Protein 2C1M (pdb70)

Sequence (470 aa):
NWSVEDIVKGINSNNLESQLQATQAARKLLSREKQPPIDNIIRAGLIPKFVSFLGKTDCSPIQFESAWALTNIASGTSEQTKAVVDGGAIPAFISLLASPHAHISEQAVWALGNIAGDGSAFRDLVIKHGAIDPLLALLAVPDLSTLACGYLRNLTWTLSNLCRNKNPAPPLDAVEQILPTLVRLLHHNDPEVLADSCWAISYLTDGPNERIEMVVKKGVVPQLVKLLGATELPIVTPALRAIGNIVTGTDEQTQKVIDAGALAVFPSLLTNPKTNIQKEATWTMSNITAGRQDQIQQVVNHGLVPFLVGVLSKADFKTQKEAAWAITNYTSGGTVEQIVYLVHCGIIEPLMNLLSAKDTKIIQVILDAISNIFQAAEKLGETEKLSIMIEECGGLDKIEALQRHENESVYKASLNLIEKYFSVMAKRVAEKELTDRNWDEEDEVEEMGTFSVASEEVMKNRAVKKAKRR

B-factor: mean 43.15, std 12.39, range [20.47, 95.71]

Structure (mmCIF, N/CA/C/O backbone):
data_2C1M
#
_entry.id   2C1M
#
_cell.length_a   74.467
_cell.length_b   74.467
_cell.length_c   188.023
_cell.angle_alpha   90.00
_cell.angle_beta   90.00
_cell.angle_gamma   90.00
#
_symmetry.space_group_name_H-M   'P 41 21 2'
#
loop_
_entity.id
_entity.type
_entity.pdbx_description
1 polymer 'IMPORTIN-ALPHA2 SUBUNIT'
2 polymer 'NUCLEOPORIN 50 KDA'
3 water water
#
loop_
_atom_site.group_PDB
_atom_site.id
_atom_site.type_symbol
_atom_site.label_atom_id
_atom_site.label_alt_id
_atom_site.label_comp_id
_atom_site.label_asym_id
_atom_site.label_entity_id
_atom_site.label_seq_id
_atom_site.pdbx_PDB_ins_code
_atom_site.Cartn_x
_atom_site.Cartn_y
_atom_site.Cartn_z
_atom_site.occupancy
_atom_site.B_iso_or_equiv
_atom_site.auth_seq_id
_atom_site.auth_comp_id
_atom_site.auth_asym_id
_atom_site.auth_atom_id
_atom_site.pdbx_PDB_model_num
ATOM 1 N N . ASN A 1 1 ? 59.851 -11.884 40.197 1.00 71.40 75 ASN A N 1
ATOM 2 C CA . ASN A 1 1 ? 60.086 -11.323 38.834 1.00 70.07 75 ASN A CA 1
ATOM 3 C C . ASN A 1 1 ? 59.195 -12.033 37.813 1.00 67.07 75 ASN A C 1
ATOM 4 O O . ASN A 1 1 ? 59.532 -12.122 36.631 1.00 67.28 75 ASN A O 1
ATOM 9 N N . TRP A 1 2 ? 58.068 -12.556 38.287 1.00 62.20 76 TRP A N 1
ATOM 10 C CA . TRP A 1 2 ? 57.101 -13.231 37.428 1.00 55.68 76 TRP A CA 1
ATOM 11 C C . TRP A 1 2 ? 56.422 -12.172 36.569 1.00 51.02 76 TRP A C 1
ATOM 12 O O . TRP A 1 2 ? 56.369 -11.006 36.946 1.00 49.94 76 TRP A O 1
ATOM 23 N N . SER A 1 3 ? 55.899 -12.580 35.418 1.00 46.40 77 SER A N 1
ATOM 24 C CA . SER A 1 3 ? 55.188 -11.659 34.540 1.00 41.59 77 SER A CA 1
ATOM 25 C C . SER A 1 3 ? 53.714 -11.953 34.759 1.00 39.46 77 SER A C 1
ATOM 26 O O . SER A 1 3 ? 53.363 -12.958 35.377 1.00 35.98 77 SER A O 1
ATOM 29 N N . VAL A 1 4 ? 52.850 -11.082 34.256 1.00 38.35 78 VAL A N 1
ATOM 30 C CA . VAL A 1 4 ? 51.426 -11.299 34.406 1.00 37.02 78 VAL A CA 1
ATOM 31 C C . VAL A 1 4 ? 51.020 -12.574 33.651 1.00 37.18 78 VAL A C 1
ATOM 32 O O . VAL A 1 4 ? 50.168 -13.329 34.118 1.00 36.09 78 VAL A O 1
ATOM 36 N N . GLU A 1 5 ? 51.642 -12.825 32.501 1.00 36.60 79 GLU A N 1
ATOM 37 C CA . GLU A 1 5 ? 51.332 -14.028 31.730 1.00 37.76 79 GLU A CA 1
ATOM 38 C C . GLU A 1 5 ? 51.653 -15.277 32.542 1.00 35.65 79 GLU A C 1
ATOM 39 O O . GLU A 1 5 ? 50.931 -16.273 32.470 1.00 33.43 79 GLU A O 1
ATOM 45 N N . ASP A 1 6 ? 52.748 -15.218 33.301 1.00 33.68 80 ASP A N 1
ATOM 46 C CA . ASP A 1 6 ? 53.165 -16.332 34.154 1.00 33.25 80 ASP A CA 1
ATOM 47 C C . ASP A 1 6 ? 52.079 -16.590 35.197 1.00 32.81 80 ASP A C 1
ATOM 48 O O . ASP A 1 6 ? 51.725 -17.731 35.486 1.00 32.40 80 ASP A O 1
ATOM 53 N N . ILE A 1 7 ? 51.564 -15.508 35.763 1.00 30.28 81 ILE A N 1
ATOM 54 C CA . ILE A 1 7 ? 50.528 -15.597 36.766 1.00 29.58 81 ILE A CA 1
ATOM 55 C C . ILE A 1 7 ? 49.274 -16.214 36.161 1.00 29.10 81 ILE A C 1
ATOM 56 O O . ILE A 1 7 ? 48.658 -17.098 36.756 1.00 28.52 81 ILE A O 1
ATOM 61 N N . VAL A 1 8 ? 48.921 -15.760 34.964 1.00 28.51 82 VAL A N 1
ATOM 62 C CA . VAL A 1 8 ? 47.740 -16.256 34.272 1.00 28.66 82 VAL A CA 1
ATOM 63 C C . VAL A 1 8 ? 47.809 -17.754 33.987 1.00 30.00 82 VAL A C 1
ATOM 64 O O . VAL A 1 8 ? 46.902 -18.505 34.357 1.00 26.85 82 VAL A O 1
ATOM 68 N N . LYS A 1 9 ? 48.885 -18.201 33.347 1.00 29.52 83 LYS A N 1
ATOM 69 C CA . LYS A 1 9 ? 48.976 -19.611 33.026 1.00 30.97 83 LYS A CA 1
ATOM 70 C C . LYS A 1 9 ? 48.989 -20.480 34.282 1.00 31.16 83 LYS A C 1
ATOM 71 O O . LYS A 1 9 ? 48.559 -21.628 34.240 1.00 30.74 83 LYS A O 1
ATOM 77 N N . GLY A 1 10 ? 49.458 -19.928 35.399 1.00 31.14 84 GLY A N 1
ATOM 78 C CA . GLY A 1 10 ? 49.479 -20.679 36.647 1.00 31.97 84 GLY A CA 1
ATOM 79 C C . GLY A 1 10 ? 48.101 -20.685 37.299 1.00 35.00 84 GLY A C 1
ATOM 80 O O . GLY A 1 10 ? 47.595 -21.731 37.705 1.00 35.30 84 GLY A O 1
ATOM 81 N N . ILE A 1 11 ? 47.496 -19.505 37.388 1.00 35.65 85 ILE A N 1
ATOM 82 C CA . ILE A 1 11 ? 46.166 -19.320 37.968 1.00 37.89 85 ILE A CA 1
ATOM 83 C C . ILE A 1 11 ? 45.082 -20.142 37.291 1.00 36.94 85 ILE A C 1
ATOM 84 O O . ILE A 1 11 ? 44.258 -20.758 37.956 1.00 36.92 85 ILE A O 1
ATOM 89 N N . ASN A 1 12 ? 45.075 -20.119 35.963 1.00 38.86 86 ASN A N 1
ATOM 90 C CA . ASN A 1 12 ? 44.074 -20.829 35.179 1.00 38.79 86 ASN A CA 1
ATOM 91 C C . ASN A 1 12 ? 44.293 -22.321 35.041 1.00 36.08 86 ASN A C 1
ATOM 92 O O . ASN A 1 12 ? 43.442 -23.014 34.499 1.00 33.74 86 ASN A O 1
ATOM 97 N N . SER A 1 13 ? 45.419 -22.822 35.539 1.00 35.88 87 SER A N 1
ATOM 98 C CA . SER A 1 13 ? 45.708 -24.247 35.437 1.00 37.59 87 SER A CA 1
ATOM 99 C C . SER A 1 13 ? 44.950 -25.060 36.483 1.00 39.57 87 SER A C 1
ATOM 100 O O . SER A 1 13 ? 44.305 -24.516 37.374 1.00 38.83 87 SER A O 1
ATOM 103 N N . ASN A 1 14 ? 45.048 -26.376 36.367 1.00 40.80 88 ASN A N 1
ATOM 104 C CA . ASN A 1 14 ? 44.395 -27.267 37.302 1.00 43.68 88 ASN A CA 1
ATOM 105 C C . ASN A 1 14 ? 45.350 -27.721 38.385 1.00 43.29 88 ASN A C 1
ATOM 106 O O . ASN A 1 14 ? 44.986 -28.530 39.236 1.00 44.98 88 ASN A O 1
ATOM 111 N N . ASN A 1 15 ? 46.575 -27.207 38.352 1.00 42.70 89 ASN A N 1
ATOM 112 C CA . ASN A 1 15 ? 47.553 -27.565 39.370 1.00 41.49 89 ASN A CA 1
ATOM 113 C C . ASN A 1 15 ? 47.349 -26.655 40.572 1.00 39.88 89 ASN A C 1
ATOM 114 O O . ASN A 1 15 ? 47.634 -25.459 40.506 1.00 38.51 89 ASN A O 1
ATOM 119 N N . LEU A 1 16 ? 46.853 -27.228 41.663 1.00 41.63 90 LEU A N 1
ATOM 120 C CA . LEU A 1 16 ? 46.597 -26.486 42.894 1.00 42.25 90 LEU A CA 1
ATOM 121 C C . LEU A 1 16 ? 47.795 -25.678 43.350 1.00 41.31 90 LEU A C 1
ATOM 122 O O . LEU A 1 16 ? 47.653 -24.514 43.705 1.00 41.18 90 LEU A O 1
ATOM 127 N N . GLU A 1 17 ? 48.972 -26.297 43.355 1.00 41.30 91 GLU A N 1
ATOM 128 C CA . GLU A 1 17 ? 50.181 -25.602 43.778 1.00 42.41 91 GLU A CA 1
ATOM 129 C C . GLU A 1 17 ? 50.538 -24.456 42.847 1.00 40.39 91 GLU A C 1
ATOM 130 O O . GLU A 1 17 ? 50.972 -23.396 43.297 1.00 38.13 91 GLU A O 1
ATOM 136 N N . SER A 1 18 ? 50.354 -24.670 41.549 1.00 37.92 92 SER A N 1
ATOM 137 C CA . SER A 1 18 ? 50.653 -23.631 40.582 1.00 36.72 92 SER A CA 1
ATOM 138 C C . SER A 1 18 ? 49.714 -22.454 40.808 1.00 33.76 92 SER A C 1
ATOM 139 O O . SER A 1 18 ? 50.124 -21.305 40.687 1.00 33.61 92 SER A O 1
ATOM 142 N N . GLN A 1 19 ? 48.454 -22.745 41.132 1.00 32.73 93 GLN A N 1
ATOM 143 C CA . GLN A 1 19 ? 47.469 -21.692 41.383 1.00 32.23 93 GLN A CA 1
ATOM 144 C C . GLN A 1 19 ? 47.856 -20.832 42.587 1.00 30.35 93 GLN A C 1
ATOM 145 O O . GLN A 1 19 ? 47.793 -19.604 42.522 1.00 28.75 93 GLN A O 1
ATOM 151 N N . LEU A 1 20 ? 48.247 -21.478 43.684 1.00 29.09 94 LEU A N 1
ATOM 152 C CA . LEU A 1 20 ? 48.621 -20.755 44.900 1.00 29.35 94 LEU A CA 1
ATOM 153 C C . LEU A 1 20 ? 49.895 -19.950 44.681 1.00 29.34 94 LEU A C 1
ATOM 154 O O . LEU A 1 20 ? 49.981 -18.792 45.074 1.00 30.05 94 LEU A O 1
ATOM 159 N N . GLN A 1 21 ? 50.882 -20.571 44.048 1.00 30.26 95 GLN A N 1
ATOM 160 C CA . GLN A 1 21 ? 52.154 -19.909 43.793 1.00 31.68 95 GLN A CA 1
ATOM 161 C C . GLN A 1 21 ? 51.929 -18.725 42.861 1.00 31.25 95 GLN A C 1
ATOM 162 O O . GLN A 1 21 ? 52.526 -17.661 43.028 1.00 28.89 95 GLN A O 1
ATOM 168 N N . ALA A 1 22 ? 51.056 -18.915 41.875 1.00 30.92 96 ALA A N 1
ATOM 169 C CA . ALA A 1 22 ? 50.755 -17.846 40.934 1.00 30.43 96 ALA A CA 1
ATOM 170 C C . ALA A 1 22 ? 50.009 -16.723 41.666 1.00 29.24 96 ALA A C 1
ATOM 171 O O . ALA A 1 22 ? 50.272 -15.540 41.436 1.00 28.07 96 ALA A O 1
ATOM 173 N N . THR A 1 23 ? 49.090 -17.093 42.556 1.00 28.96 97 THR A N 1
ATOM 174 C CA . THR A 1 23 ? 48.326 -16.090 43.300 1.00 28.50 97 THR A CA 1
ATOM 175 C C . THR A 1 23 ? 49.268 -15.275 44.193 1.00 29.35 97 THR A C 1
ATOM 176 O O . THR A 1 23 ? 49.151 -14.052 44.277 1.00 27.34 97 THR A O 1
ATOM 180 N N . GLN A 1 24 ? 50.211 -15.949 44.847 1.00 32.03 98 GLN A N 1
ATOM 181 C CA . GLN A 1 24 ? 51.160 -15.251 45.707 1.00 34.60 98 GLN A CA 1
ATOM 182 C C . GLN A 1 24 ? 52.077 -14.326 44.917 1.00 34.92 98 GLN A C 1
ATOM 183 O O . GLN A 1 24 ? 52.402 -13.230 45.379 1.00 35.26 98 GLN A O 1
ATOM 189 N N . ALA A 1 25 ? 52.493 -14.762 43.731 1.00 33.17 99 ALA A N 1
ATOM 190 C CA . ALA A 1 25 ? 53.347 -13.932 42.888 1.00 32.66 99 ALA A CA 1
ATOM 191 C C . ALA A 1 25 ? 52.559 -12.686 42.494 1.00 33.33 99 ALA A C 1
ATOM 192 O O . ALA A 1 25 ? 53.118 -11.596 42.343 1.00 34.62 99 ALA A O 1
ATOM 194 N N . ALA A 1 26 ? 51.251 -12.854 42.330 1.00 32.30 100 ALA A N 1
ATOM 195 C CA . ALA A 1 26 ? 50.385 -11.751 41.942 1.00 34.19 100 ALA A CA 1
ATOM 196 C C . ALA A 1 26 ? 50.333 -10.719 43.052 1.00 35.24 100 ALA A C 1
ATOM 197 O O . ALA A 1 26 ? 50.503 -9.524 42.822 1.00 35.90 100 ALA A O 1
ATOM 199 N N . ARG A 1 27 ? 50.092 -11.199 44.262 1.00 35.81 101 ARG A N 1
ATOM 200 C CA . ARG A 1 27 ? 50.008 -10.330 45.418 1.00 38.57 101 ARG A CA 1
ATOM 201 C C . ARG A 1 27 ? 51.296 -9.525 45.600 1.00 38.07 101 ARG A C 1
ATOM 202 O O . ARG A 1 27 ? 51.250 -8.334 45.887 1.00 35.42 101 ARG A O 1
ATOM 210 N N . LYS A 1 28 ? 52.435 -10.188 45.431 1.00 41.42 102 LYS A N 1
ATOM 211 C CA . LYS A 1 28 ? 53.738 -9.540 45.567 1.00 45.23 102 LYS A CA 1
ATOM 212 C C . LYS A 1 28 ? 53.938 -8.421 44.553 1.00 46.80 102 LYS A C 1
ATOM 213 O O . LYS A 1 28 ? 54.456 -7.357 44.889 1.00 46.56 102 LYS A O 1
ATOM 219 N N . LEU A 1 29 ? 53.531 -8.660 43.310 1.00 48.98 103 LEU A N 1
ATOM 220 C CA . LEU A 1 29 ? 53.672 -7.642 42.277 1.00 50.99 103 LEU A CA 1
ATOM 221 C C . LEU A 1 29 ? 52.804 -6.437 42.605 1.00 51.41 103 LEU A C 1
ATOM 222 O O . LEU A 1 29 ? 53.222 -5.299 42.415 1.00 52.33 103 LEU A O 1
ATOM 227 N N . LEU A 1 30 ? 51.599 -6.693 43.106 1.00 52.65 104 LEU A N 1
ATOM 228 C CA . LEU A 1 30 ? 50.659 -5.627 43.452 1.00 54.24 104 LEU A CA 1
ATOM 229 C C . LEU A 1 30 ? 51.095 -4.815 44.669 1.00 56.55 104 LEU A C 1
ATOM 230 O O . LEU A 1 30 ? 50.613 -3.706 44.888 1.00 56.58 104 LEU A O 1
ATOM 235 N N . SER A 1 31 ? 52.006 -5.372 45.458 1.00 59.95 105 SER A N 1
ATOM 236 C CA . SER A 1 31 ? 52.497 -4.695 46.650 1.00 64.38 105 SER A CA 1
ATOM 237 C C . SER A 1 31 ? 53.627 -3.719 46.338 1.00 67.88 105 SER A C 1
ATOM 238 O O . SER A 1 31 ? 53.844 -2.769 47.086 1.00 69.42 105 SER A O 1
ATOM 241 N N . ARG A 1 32 ? 54.346 -3.958 45.243 1.00 72.25 106 ARG A N 1
ATOM 242 C CA . ARG A 1 32 ? 55.459 -3.092 44.840 1.00 76.31 106 ARG A CA 1
ATOM 243 C C . ARG A 1 32 ? 55.142 -1.616 45.010 1.00 78.72 106 ARG A C 1
ATOM 244 O O . ARG A 1 32 ? 54.133 -1.131 44.500 1.00 78.88 106 ARG A O 1
ATOM 252 N N . GLU A 1 33 ? 56.007 -0.899 45.720 1.00 82.01 107 GLU A N 1
ATOM 253 C CA . GLU A 1 33 ? 55.797 0.529 45.915 1.00 85.41 107 GLU A CA 1
ATOM 254 C C . GLU A 1 33 ? 56.022 1.259 44.597 1.00 85.18 107 GLU A C 1
ATOM 255 O O . GLU A 1 33 ? 55.170 2.031 44.154 1.00 85.03 107 GLU A O 1
ATOM 261 N N . LYS A 1 34 ? 57.165 0.998 43.968 1.00 85.51 108 LYS A N 1
ATOM 262 C CA . LYS A 1 34 ? 57.496 1.633 42.698 1.00 85.47 108 LYS A CA 1
ATOM 263 C C . LYS A 1 34 ? 56.948 0.897 41.479 1.00 83.72 108 LYS A C 1
ATOM 264 O O . LYS A 1 34 ? 57.542 -0.072 40.999 1.00 84.20 108 LYS A O 1
ATOM 270 N N . GLN A 1 35 ? 55.802 1.370 40.996 1.00 80.62 109 GLN A N 1
ATOM 271 C CA . GLN A 1 35 ? 55.145 0.819 39.817 1.00 77.27 109 GLN A CA 1
ATOM 272 C C . GLN A 1 35 ? 54.634 -0.620 39.877 1.00 73.52 109 GLN A C 1
ATOM 273 O O . GLN A 1 35 ? 55.305 -1.558 39.438 1.00 72.47 109 GLN A O 1
ATOM 279 N N . PRO A 1 36 ? 53.427 -0.807 40.435 1.00 69.61 110 PRO A N 1
ATOM 280 C CA . PRO A 1 36 ? 52.782 -2.118 40.561 1.00 66.05 110 PRO A CA 1
ATOM 281 C C . PRO A 1 36 ? 51.865 -2.343 39.347 1.00 61.64 110 PRO A C 1
ATOM 282 O O . PRO A 1 36 ? 51.147 -1.437 38.927 1.00 60.76 110 PRO A O 1
ATOM 286 N N . PRO A 1 37 ? 51.879 -3.552 38.768 1.00 58.49 111 PRO A N 1
ATOM 287 C CA . PRO A 1 37 ? 51.034 -3.838 37.600 1.00 55.83 111 PRO A CA 1
ATOM 288 C C . PRO A 1 37 ? 49.536 -4.027 37.869 1.00 53.18 111 PRO A C 1
ATOM 289 O O . PRO A 1 37 ? 48.943 -5.000 37.407 1.00 52.82 111 PRO A O 1
ATOM 293 N N . ILE A 1 38 ? 48.927 -3.097 38.599 1.00 51.34 112 ILE A N 1
ATOM 294 C CA . ILE A 1 38 ? 47.499 -3.181 38.912 1.00 48.83 112 ILE A CA 1
ATOM 295 C C . ILE A 1 38 ? 46.659 -3.339 37.656 1.00 47.67 112 ILE A C 1
ATOM 296 O O . ILE A 1 38 ? 45.884 -4.289 37.518 1.00 46.10 112 ILE A O 1
ATOM 301 N N . ASP A 1 39 ? 46.805 -2.382 36.750 1.00 46.39 113 ASP A N 1
ATOM 302 C CA . ASP A 1 39 ? 46.056 -2.384 35.504 1.00 47.50 113 ASP A CA 1
ATOM 303 C C . ASP A 1 39 ? 46.325 -3.619 34.657 1.00 44.62 113 ASP A C 1
ATOM 304 O O . ASP A 1 39 ? 45.420 -4.151 34.015 1.00 45.65 113 ASP A O 1
ATOM 309 N N . ASN A 1 40 ? 47.567 -4.083 34.660 1.00 42.19 114 ASN A N 1
ATOM 310 C CA . ASN A 1 40 ? 47.910 -5.264 33.890 1.00 40.66 114 ASN A CA 1
ATOM 311 C C . ASN A 1 40 ? 47.168 -6.499 34.403 1.00 40.73 114 ASN A C 1
ATOM 312 O O . ASN A 1 40 ? 46.629 -7.271 33.608 1.00 39.83 114 ASN A O 1
ATOM 317 N N . ILE A 1 41 ? 47.115 -6.702 35.720 1.00 39.43 115 ILE A N 1
ATOM 318 C CA . ILE A 1 41 ? 46.416 -7.888 36.186 1.00 38.88 115 ILE A CA 1
ATOM 319 C C . ILE A 1 41 ? 44.909 -7.725 36.020 1.00 36.68 115 ILE A C 1
ATOM 320 O O . ILE A 1 41 ? 44.191 -8.702 35.817 1.00 35.93 115 ILE A O 1
ATOM 325 N N . ILE A 1 42 ? 44.422 -6.498 36.104 1.00 36.22 116 ILE A N 1
ATOM 326 C CA . ILE A 1 42 ? 42.999 -6.267 35.898 1.00 36.88 116 ILE A CA 1
ATOM 327 C C . ILE A 1 42 ? 42.626 -6.645 34.462 1.00 37.08 116 ILE A C 1
ATOM 328 O O . ILE A 1 42 ? 41.673 -7.408 34.245 1.00 36.81 116 ILE A O 1
ATOM 333 N N . ARG A 1 43 ? 43.380 -6.124 33.489 1.00 37.03 117 ARG A N 1
ATOM 334 C CA . ARG A 1 43 ? 43.120 -6.427 32.073 1.00 38.49 117 ARG A CA 1
ATOM 335 C C . ARG A 1 43 ? 43.315 -7.901 31.773 1.00 36.24 117 ARG A C 1
ATOM 336 O O . ARG A 1 43 ? 42.735 -8.429 30.831 1.00 36.46 117 ARG A O 1
ATOM 344 N N . ALA A 1 44 ? 44.162 -8.551 32.563 1.00 35.09 118 ALA A N 1
ATOM 345 C CA . ALA A 1 44 ? 44.421 -9.974 32.387 1.00 33.52 118 ALA A CA 1
ATOM 346 C C . ALA A 1 44 ? 43.196 -10.776 32.838 1.00 33.65 118 ALA A C 1
ATOM 347 O O . ALA A 1 44 ? 43.154 -12.000 32.683 1.00 32.47 118 ALA A O 1
ATOM 349 N N . GLY A 1 45 ? 42.208 -10.077 33.401 1.00 31.78 119 GLY A N 1
ATOM 350 C CA . GLY A 1 45 ? 40.985 -10.724 33.854 1.00 31.44 119 GLY A CA 1
ATOM 351 C C . GLY A 1 45 ? 41.131 -11.566 35.113 1.00 31.37 119 GLY A C 1
ATOM 352 O O . GLY A 1 45 ? 40.359 -12.497 35.346 1.00 30.97 119 GLY A O 1
ATOM 353 N N . LEU A 1 46 ? 42.110 -11.213 35.940 1.00 31.01 120 LEU A N 1
ATOM 354 C CA . LEU A 1 46 ? 42.397 -11.945 37.171 1.00 31.53 120 LEU A CA 1
ATOM 355 C C . LEU A 1 46 ? 41.454 -11.726 38.362 1.00 30.39 120 LEU A C 1
ATOM 356 O O . LEU A 1 46 ? 41.353 -12.600 39.226 1.00 31.47 120 LEU A O 1
ATOM 361 N N . ILE A 1 47 ? 40.782 -10.576 38.419 1.00 28.82 121 ILE A N 1
ATOM 362 C CA . ILE A 1 47 ? 39.849 -10.274 39.511 1.00 31.94 121 ILE A CA 1
ATOM 363 C C . ILE A 1 47 ? 38.867 -11.439 39.753 1.00 33.06 121 ILE A C 1
ATOM 364 O O . ILE A 1 47 ? 38.741 -11.947 40.875 1.00 33.72 121 ILE A O 1
ATOM 369 N N . PRO A 1 48 ? 38.159 -11.877 38.700 1.00 32.22 122 PRO A N 1
ATOM 370 C CA . PRO A 1 48 ? 37.212 -12.983 38.869 1.00 33.02 122 PRO A CA 1
ATOM 371 C C . PRO A 1 48 ? 37.870 -14.240 39.444 1.00 33.21 122 PRO A C 1
ATOM 372 O O . PRO A 1 48 ? 37.246 -14.977 40.205 1.00 31.47 122 PRO A O 1
ATOM 376 N N . LYS A 1 49 ? 39.123 -14.491 39.066 1.00 34.41 123 LYS A N 1
ATOM 377 C CA . LYS A 1 49 ? 39.845 -15.660 39.578 1.00 33.92 123 LYS A CA 1
ATOM 378 C C . LYS A 1 49 ? 40.097 -15.461 41.067 1.00 31.08 123 LYS A C 1
ATOM 379 O O . LYS A 1 49 ? 39.901 -16.377 41.860 1.00 30.23 123 LYS A O 1
ATOM 385 N N . PHE A 1 50 ? 40.534 -14.260 41.450 1.00 29.85 124 PHE A N 1
ATOM 386 C CA . PHE A 1 50 ? 40.790 -13.992 42.860 1.00 28.84 124 PHE A CA 1
ATOM 387 C C . PHE A 1 50 ? 39.514 -14.119 43.692 1.00 28.43 124 PHE A C 1
ATOM 388 O O . PHE A 1 50 ? 39.526 -14.724 44.763 1.00 26.96 124 PHE A O 1
ATOM 396 N N . VAL A 1 51 ? 38.420 -13.548 43.192 1.00 28.07 125 VAL A N 1
ATOM 397 C CA . VAL A 1 51 ? 37.147 -13.594 43.895 1.00 28.49 125 VAL A CA 1
ATOM 398 C C . VAL A 1 51 ? 36.692 -15.035 44.115 1.00 31.50 125 VAL A C 1
ATOM 399 O O . VAL A 1 51 ? 36.178 -15.382 45.177 1.00 31.45 125 VAL A O 1
ATOM 403 N N . SER A 1 52 ? 36.893 -15.867 43.104 1.00 31.73 126 SER A N 1
ATOM 404 C CA . SER A 1 52 ? 36.519 -17.260 43.189 1.00 33.23 126 SER A CA 1
ATOM 405 C C . SER A 1 52 ? 37.374 -17.976 44.234 1.00 32.71 126 SER A C 1
ATOM 406 O O . SER A 1 52 ? 36.868 -18.789 44.997 1.00 31.09 126 SER A O 1
ATOM 409 N N . PHE A 1 53 ? 38.668 -17.674 44.273 1.00 33.90 127 PHE A N 1
ATOM 410 C CA . PHE A 1 53 ? 39.546 -18.311 45.252 1.00 34.02 127 PHE A CA 1
ATOM 411 C C . PHE A 1 53 ? 39.148 -17.956 46.673 1.00 35.24 127 PHE A C 1
ATOM 412 O O . PHE A 1 53 ? 39.464 -18.689 47.611 1.00 34.83 127 PHE A O 1
ATOM 420 N N . LEU A 1 54 ? 38.456 -16.830 46.837 1.00 35.11 128 LEU A N 1
ATOM 421 C CA . LEU A 1 54 ? 38.021 -16.416 48.167 1.00 35.44 128 LEU A CA 1
ATOM 422 C C . LEU A 1 54 ? 37.070 -17.457 48.737 1.00 35.90 128 LEU A C 1
ATOM 423 O O . LEU A 1 54 ? 36.965 -17.613 49.953 1.00 37.70 128 LEU A O 1
ATOM 428 N N . GLY A 1 55 ? 36.382 -18.162 47.846 1.00 37.31 129 GLY A N 1
ATOM 429 C CA . GLY A 1 55 ? 35.448 -19.187 48.263 1.00 40.22 129 GLY A CA 1
ATOM 430 C C . GLY A 1 55 ? 36.057 -20.566 48.460 1.00 42.70 129 GLY A C 1
ATOM 431 O O . GLY A 1 55 ? 35.337 -21.501 48.805 1.00 44.40 129 GLY A O 1
ATOM 432 N N . LYS A 1 56 ? 37.364 -20.712 48.237 1.00 44.30 130 LYS A N 1
ATOM 433 C CA . LYS A 1 56 ? 38.029 -22.008 48.423 1.00 45.58 130 LYS A CA 1
ATOM 434 C C . LYS A 1 56 ? 38.286 -22.268 49.907 1.00 46.26 130 LYS A C 1
ATOM 435 O O . LYS A 1 56 ? 39.424 -22.173 50.376 1.00 44.27 130 LYS A O 1
ATOM 441 N N . THR A 1 57 ? 37.218 -22.604 50.634 1.00 47.62 131 THR A N 1
ATOM 442 C CA . THR A 1 57 ? 37.286 -22.864 52.076 1.00 49.33 131 THR A CA 1
ATOM 443 C C . THR A 1 57 ? 38.319 -23.938 52.394 1.00 50.19 131 THR A C 1
ATOM 444 O O . THR A 1 57 ? 38.892 -23.959 53.482 1.00 47.70 131 THR A O 1
ATOM 448 N N . ASP A 1 58 ? 38.552 -24.818 51.424 1.00 51.93 132 ASP A N 1
ATOM 449 C CA . ASP A 1 58 ? 39.508 -25.909 51.563 1.00 55.00 132 ASP A CA 1
ATOM 450 C C . ASP A 1 58 ? 40.962 -25.438 51.542 1.00 54.58 132 ASP A C 1
ATOM 451 O O . ASP A 1 58 ? 41.825 -26.055 52.172 1.00 54.88 132 ASP A O 1
ATOM 456 N N . CYS A 1 59 ? 41.239 -24.357 50.813 1.00 53.20 133 CYS A N 1
ATOM 457 C CA . CYS A 1 59 ? 42.605 -23.841 50.725 1.00 51.24 133 CYS A CA 1
ATOM 458 C C . CYS A 1 59 ? 42.761 -22.424 51.285 1.00 50.33 133 CYS A C 1
ATOM 459 O O . CYS A 1 59 ? 42.722 -21.422 50.555 1.00 47.67 133 CYS A O 1
ATOM 462 N N . SER A 1 60 ? 42.948 -22.369 52.599 1.00 47.27 134 SER A N 1
ATOM 463 C CA . SER A 1 60 ? 43.127 -21.131 53.344 1.00 43.80 134 SER A CA 1
ATOM 464 C C . SER A 1 60 ? 44.278 -20.249 52.852 1.00 41.54 134 SER A C 1
ATOM 465 O O . SER A 1 60 ? 44.176 -19.024 52.863 1.00 40.80 134 SER A O 1
ATOM 468 N N . PRO A 1 61 ? 45.401 -20.857 52.437 1.00 39.35 135 PRO A N 1
ATOM 469 C CA . PRO A 1 61 ? 46.501 -20.006 51.968 1.00 37.76 135 PRO A CA 1
ATOM 470 C C . PRO A 1 61 ? 46.173 -19.243 50.689 1.00 36.75 135 PRO A C 1
ATOM 471 O O . PRO A 1 61 ? 46.567 -18.085 50.549 1.00 34.57 135 PRO A O 1
ATOM 475 N N . ILE A 1 62 ? 45.449 -19.873 49.758 1.00 35.02 136 ILE A N 1
ATOM 476 C CA . ILE A 1 62 ? 45.120 -19.188 48.510 1.00 33.08 136 ILE A CA 1
ATOM 477 C C . ILE A 1 62 ? 44.040 -18.141 48.767 1.00 32.33 136 ILE A C 1
ATOM 478 O O . ILE A 1 62 ? 43.977 -17.131 48.082 1.00 31.21 136 ILE A O 1
ATOM 483 N N . GLN A 1 63 ? 43.210 -18.384 49.773 1.00 33.06 137 GLN A N 1
ATOM 484 C CA . GLN A 1 63 ? 42.163 -17.444 50.146 1.00 33.24 137 GLN A CA 1
ATOM 485 C C . GLN A 1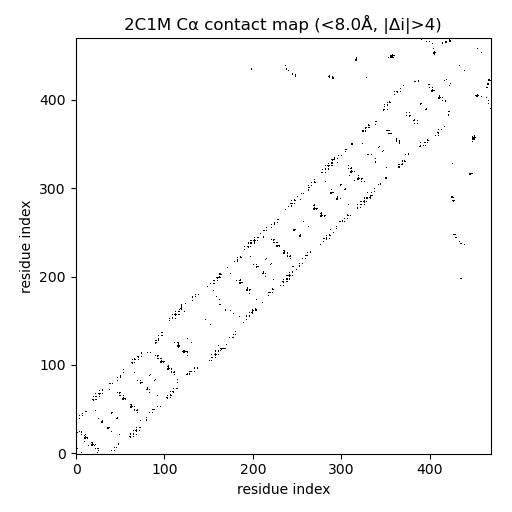 63 ? 42.804 -16.151 50.640 1.00 33.78 137 GLN A C 1
ATOM 486 O O . GLN A 1 63 ? 42.411 -15.049 50.241 1.00 34.06 137 GLN A O 1
ATOM 492 N N . PHE A 1 64 ? 43.794 -16.297 51.515 1.00 31.93 138 PHE A N 1
ATOM 493 C CA . PHE A 1 64 ? 44.501 -15.154 52.070 1.00 32.40 138 PHE A CA 1
ATOM 494 C C . PHE A 1 64 ? 45.275 -14.406 50.989 1.00 33.43 138 PHE A C 1
ATOM 495 O O . PHE A 1 64 ? 45.282 -13.173 50.935 1.00 32.94 138 PHE A O 1
ATOM 503 N N . GLU A 1 65 ? 45.946 -15.168 50.141 1.00 31.73 139 GLU A N 1
ATOM 504 C CA . GLU A 1 65 ? 46.733 -14.598 49.065 1.00 32.55 139 GLU A CA 1
ATOM 505 C C . GLU A 1 65 ? 45.856 -13.769 48.112 1.00 31.55 139 GLU A C 1
ATOM 506 O O . GLU A 1 65 ? 46.194 -12.637 47.760 1.00 29.95 139 GLU A O 1
ATOM 512 N N . SER A 1 66 ? 44.725 -14.322 47.689 1.00 30.76 140 SER A N 1
ATOM 513 C CA . SER A 1 66 ? 43.857 -13.577 46.781 1.00 32.28 140 SER A CA 1
ATOM 514 C C . SER A 1 66 ? 43.117 -12.412 47.470 1.00 31.20 140 SER A C 1
ATOM 515 O O . SER A 1 66 ? 42.840 -11.398 46.842 1.00 28.60 140 SER A O 1
ATOM 518 N N . ALA A 1 67 ? 42.803 -12.542 48.755 1.00 32.47 141 ALA A N 1
ATOM 519 C CA . ALA A 1 67 ? 42.131 -11.448 49.462 1.00 32.58 141 ALA A CA 1
ATOM 520 C C . ALA A 1 67 ? 43.087 -10.255 49.490 1.00 32.82 141 ALA A C 1
ATOM 521 O O . ALA A 1 67 ? 42.695 -9.115 49.237 1.00 33.08 141 ALA A O 1
ATOM 523 N N . TRP A 1 68 ? 44.348 -10.531 49.812 1.00 32.11 142 TRP A N 1
ATOM 524 C CA . TRP A 1 68 ? 45.378 -9.501 49.863 1.00 30.85 142 TRP A CA 1
ATOM 525 C C . TRP A 1 68 ? 45.559 -8.887 48.458 1.00 30.69 142 TRP A C 1
ATOM 526 O O . TRP A 1 68 ? 45.584 -7.665 48.302 1.00 29.56 142 TRP A O 1
ATOM 537 N N . ALA A 1 69 ? 45.677 -9.733 47.438 1.00 26.10 143 ALA A N 1
ATOM 538 C CA . ALA A 1 69 ? 45.842 -9.236 46.078 1.00 27.89 143 ALA A CA 1
ATOM 539 C C . ALA A 1 69 ? 44.650 -8.356 45.683 1.00 28.90 143 ALA A C 1
ATOM 540 O O . ALA A 1 69 ? 44.822 -7.327 45.026 1.00 29.20 143 ALA A O 1
ATOM 542 N N . LEU A 1 70 ? 43.445 -8.762 46.075 1.00 28.94 144 LEU A N 1
ATOM 543 C CA . LEU A 1 70 ? 42.254 -7.983 45.750 1.00 30.99 144 LEU A CA 1
ATOM 544 C C . LEU A 1 70 ? 42.213 -6.679 46.549 1.00 33.14 144 LEU A C 1
ATOM 545 O O . LEU A 1 70 ? 41.691 -5.662 46.078 1.00 33.44 144 LEU A O 1
ATOM 550 N N . THR A 1 71 ? 42.777 -6.709 47.751 1.00 35.38 145 THR A N 1
ATOM 551 C CA . THR A 1 71 ? 42.816 -5.525 48.605 1.00 38.34 145 THR A CA 1
ATOM 552 C C . THR A 1 71 ? 43.770 -4.487 48.020 1.00 39.94 145 THR A C 1
ATOM 553 O O . THR A 1 71 ? 43.435 -3.306 47.934 1.00 39.36 145 THR A O 1
ATOM 557 N N . ASN A 1 72 ? 44.953 -4.934 47.609 1.00 41.12 146 ASN A N 1
ATOM 558 C CA . ASN A 1 72 ? 45.939 -4.039 47.015 1.00 43.54 146 ASN A CA 1
ATOM 559 C C . ASN A 1 72 ? 45.361 -3.329 45.797 1.00 44.91 146 ASN A C 1
ATOM 560 O O . ASN A 1 72 ? 45.789 -2.228 45.451 1.00 45.79 146 ASN A O 1
ATOM 565 N N . ILE A 1 73 ? 44.402 -3.965 45.134 1.00 44.75 147 ILE A N 1
ATOM 566 C CA . ILE A 1 73 ? 43.778 -3.359 43.968 1.00 45.40 147 ILE A CA 1
ATOM 567 C C . ILE A 1 73 ? 42.671 -2.411 44.414 1.00 47.50 147 ILE A C 1
ATOM 568 O O . ILE A 1 73 ? 42.453 -1.359 43.810 1.00 47.50 147 ILE A O 1
ATOM 573 N N . ALA A 1 74 ? 41.966 -2.799 45.470 1.00 48.39 148 ALA A N 1
ATOM 574 C CA . ALA A 1 74 ? 40.887 -1.979 45.996 1.00 51.30 148 ALA A CA 1
ATOM 575 C C . ALA A 1 74 ? 41.436 -0.694 46.609 1.00 53.77 148 ALA A C 1
ATOM 576 O O . ALA A 1 74 ? 40.803 0.362 46.535 1.00 54.38 148 ALA A O 1
ATOM 578 N N . SER A 1 75 ? 42.619 -0.801 47.207 1.00 56.38 149 SER A N 1
ATOM 579 C CA . SER A 1 75 ? 43.282 0.325 47.857 1.00 58.27 149 SER A CA 1
ATOM 580 C C . SER A 1 75 ? 43.824 1.347 46.873 1.00 58.94 149 SER A C 1
ATOM 581 O O . SER A 1 75 ? 44.342 2.393 47.275 1.00 60.42 149 SER A O 1
ATOM 584 N N . GLY A 1 76 ? 43.699 1.044 45.587 1.00 58.89 150 GLY A N 1
ATOM 585 C CA . GLY A 1 76 ? 44.195 1.943 44.566 1.00 59.47 150 GLY A CA 1
ATOM 586 C C . GLY A 1 76 ? 43.234 3.051 44.193 1.00 60.79 150 GLY A C 1
ATOM 587 O O . GLY A 1 76 ? 42.470 3.543 45.028 1.00 60.75 150 GLY A O 1
ATOM 588 N N . THR A 1 77 ? 43.272 3.440 42.923 1.00 61.02 151 THR A N 1
ATOM 589 C CA . THR A 1 77 ? 42.424 4.507 42.412 1.00 61.49 151 THR A CA 1
ATOM 590 C C . THR A 1 77 ? 40.945 4.160 42.483 1.00 61.15 151 THR A C 1
ATOM 591 O O . THR A 1 77 ? 40.571 3.008 42.710 1.00 60.51 151 THR A O 1
ATOM 595 N N . SER A 1 78 ? 40.111 5.176 42.284 1.00 61.49 152 SER A N 1
ATOM 596 C CA . SER A 1 78 ? 38.662 5.013 42.297 1.00 61.94 152 SER A CA 1
ATOM 597 C C . SER A 1 78 ? 38.232 4.564 40.910 1.00 61.24 152 SER A C 1
ATOM 598 O O . SER A 1 78 ? 37.323 5.127 40.301 1.00 62.41 152 SER A O 1
ATOM 601 N N . GLU A 1 79 ? 38.921 3.552 40.412 1.00 59.18 153 GLU A N 1
ATOM 602 C CA . GLU A 1 79 ? 38.646 2.986 39.105 1.00 58.24 153 GLU A CA 1
ATOM 603 C C . GLU A 1 79 ? 38.994 1.519 39.271 1.00 55.22 153 GLU A C 1
ATOM 604 O O . GLU A 1 79 ? 38.221 0.628 38.925 1.00 53.35 153 GLU A O 1
ATOM 610 N N . GLN A 1 80 ? 40.177 1.296 39.826 1.00 52.47 154 GLN A N 1
ATOM 611 C CA . GLN A 1 80 ? 40.676 -0.038 40.090 1.00 50.46 154 GLN A CA 1
ATOM 612 C C . GLN A 1 80 ? 39.783 -0.647 41.175 1.00 48.80 154 GLN A C 1
ATOM 613 O O . GLN A 1 80 ? 39.547 -1.857 41.197 1.00 48.94 154 GLN A O 1
ATOM 619 N N . THR A 1 81 ? 39.259 0.206 42.051 1.00 46.60 155 THR A N 1
ATOM 620 C CA . THR A 1 81 ? 38.371 -0.244 43.119 1.00 44.55 155 THR A CA 1
ATOM 621 C C . THR A 1 81 ? 37.064 -0.742 42.515 1.00 42.97 155 THR A C 1
ATOM 622 O O . THR A 1 81 ? 36.524 -1.770 42.929 1.00 41.57 155 THR A O 1
ATOM 626 N N . LYS A 1 82 ? 36.561 -0.006 41.530 1.00 41.64 156 LYS A N 1
ATOM 627 C CA . LYS A 1 82 ? 35.322 -0.364 40.857 1.00 40.84 156 LYS A CA 1
ATOM 628 C C . LYS A 1 82 ? 35.444 -1.724 40.152 1.00 39.31 156 LYS A C 1
ATOM 629 O O . LYS A 1 82 ? 34.484 -2.494 40.098 1.00 38.70 156 LYS A O 1
ATOM 635 N N . ALA A 1 83 ? 36.624 -2.017 39.610 1.00 36.99 157 ALA A N 1
ATOM 636 C CA . ALA A 1 83 ? 36.847 -3.292 38.937 1.00 36.48 157 ALA A CA 1
ATOM 637 C C . ALA A 1 83 ? 36.644 -4.414 39.957 1.00 36.30 157 ALA A C 1
ATOM 638 O O . ALA A 1 83 ? 36.018 -5.431 39.656 1.00 38.80 157 ALA A O 1
ATOM 640 N N . VAL A 1 84 ? 37.170 -4.218 41.164 1.00 33.68 158 VAL A N 1
ATOM 641 C CA . VAL A 1 84 ? 37.036 -5.201 42.230 1.00 33.59 158 VAL A CA 1
ATOM 642 C C . VAL A 1 84 ? 35.572 -5.421 42.604 1.00 33.03 158 VAL A C 1
ATOM 643 O O . VAL A 1 84 ? 35.139 -6.555 42.812 1.00 32.81 158 VAL A O 1
ATOM 647 N N . VAL A 1 85 ? 34.812 -4.335 42.692 1.00 34.21 159 VAL A N 1
ATOM 648 C CA . VAL A 1 85 ? 33.398 -4.425 43.043 1.00 35.27 159 VAL A CA 1
ATOM 649 C C . VAL A 1 85 ? 32.619 -5.174 41.973 1.00 37.93 159 VAL A C 1
ATOM 650 O O . VAL A 1 85 ? 31.823 -6.056 42.284 1.00 40.15 159 VAL A O 1
ATOM 654 N N . ASP A 1 86 ? 32.859 -4.828 40.712 1.00 40.09 160 ASP A N 1
ATOM 655 C CA . ASP A 1 86 ? 32.187 -5.487 39.596 1.00 42.30 160 ASP A CA 1
ATOM 656 C C . ASP A 1 86 ? 32.541 -6.969 39.528 1.00 42.30 160 ASP A C 1
ATOM 657 O O . ASP A 1 86 ? 31.756 -7.782 39.034 1.00 42.82 160 ASP A O 1
ATOM 662 N N . GLY A 1 87 ? 33.729 -7.312 40.024 1.00 40.82 161 GLY A N 1
ATOM 663 C CA . GLY A 1 87 ? 34.165 -8.697 40.025 1.00 37.16 161 GLY A CA 1
ATOM 664 C C . GLY A 1 87 ? 33.445 -9.510 41.084 1.00 36.56 161 GLY A C 1
ATOM 665 O O . GLY A 1 87 ? 33.732 -10.692 41.252 1.00 38.65 161 GLY A O 1
ATOM 666 N N . GLY A 1 88 ? 32.522 -8.878 41.809 1.00 33.87 162 GLY A N 1
ATOM 667 C CA . GLY A 1 88 ? 31.766 -9.580 42.838 1.00 30.97 162 GLY A CA 1
ATOM 668 C C . GLY A 1 88 ? 32.453 -9.723 44.186 1.00 29.71 162 GLY A C 1
ATOM 669 O O . GLY A 1 88 ? 31.980 -10.447 45.062 1.00 29.70 162 GLY A O 1
ATOM 670 N N . ALA A 1 89 ? 33.558 -9.013 44.367 1.00 27.66 163 ALA A N 1
ATOM 671 C CA . ALA A 1 89 ? 34.312 -9.091 45.612 1.00 27.61 163 ALA A CA 1
ATOM 672 C C . ALA A 1 89 ? 33.550 -8.774 46.908 1.00 28.55 163 ALA A C 1
ATOM 673 O O . ALA A 1 89 ? 33.825 -9.378 47.945 1.00 28.11 163 ALA A O 1
ATOM 675 N N . ILE A 1 90 ? 32.597 -7.848 46.869 1.00 28.89 164 ILE A N 1
ATOM 676 C CA . ILE A 1 90 ? 31.884 -7.500 48.092 1.00 29.86 164 ILE A CA 1
ATOM 677 C C . ILE A 1 90 ? 31.271 -8.686 48.838 1.00 30.45 164 ILE A C 1
ATOM 678 O O . ILE A 1 90 ? 31.636 -8.944 49.988 1.00 30.42 164 ILE A O 1
ATOM 683 N N . PRO A 1 91 ? 30.327 -9.417 48.213 1.00 30.59 165 PRO A N 1
ATOM 684 C CA . PRO A 1 91 ? 29.773 -10.542 48.971 1.00 30.53 165 PRO A CA 1
ATOM 685 C C . PRO A 1 91 ? 30.804 -11.613 49.348 1.00 30.08 165 PRO A C 1
ATOM 686 O O . PRO A 1 91 ? 30.691 -12.245 50.397 1.00 29.57 165 PRO A O 1
ATOM 690 N N . ALA A 1 92 ? 31.812 -11.806 48.502 1.00 30.14 166 ALA A N 1
ATOM 691 C CA . ALA A 1 92 ? 32.850 -12.802 48.779 1.00 30.86 166 ALA A CA 1
ATOM 692 C C . ALA A 1 92 ? 33.627 -12.414 50.042 1.00 31.49 166 ALA A C 1
ATOM 693 O O . ALA A 1 92 ? 33.912 -13.259 50.893 1.00 30.44 166 ALA A O 1
ATOM 695 N N . PHE A 1 93 ? 33.971 -11.134 50.156 1.00 30.92 167 PHE A N 1
ATOM 696 C CA . PHE A 1 93 ? 34.701 -10.657 51.323 1.00 30.56 167 PHE A CA 1
ATOM 697 C C . PHE A 1 93 ? 33.852 -10.778 52.584 1.00 30.79 167 PHE A C 1
ATOM 698 O O . PHE A 1 93 ? 34.357 -11.114 53.657 1.00 31.23 167 PHE A O 1
ATOM 706 N N . ILE A 1 94 ? 32.558 -10.518 52.453 1.00 30.33 168 ILE A N 1
ATOM 707 C CA . ILE A 1 94 ? 31.661 -10.612 53.590 1.00 31.11 168 ILE A CA 1
ATOM 708 C C . ILE A 1 94 ? 31.627 -12.025 54.168 1.00 33.39 168 ILE A C 1
ATOM 709 O O . ILE A 1 94 ? 31.575 -12.198 55.388 1.00 33.91 168 ILE A O 1
ATOM 714 N N . SER A 1 95 ? 31.659 -13.040 53.310 1.00 32.55 169 SER A N 1
ATOM 715 C CA . SER A 1 95 ? 31.618 -14.411 53.814 1.00 35.30 169 SER A CA 1
ATOM 716 C C . SER A 1 95 ? 32.932 -14.815 54.472 1.00 33.80 169 SER A C 1
ATOM 717 O O . SER A 1 95 ? 32.986 -15.810 55.178 1.00 35.30 169 SER A O 1
ATOM 720 N N . LEU A 1 96 ? 33.987 -14.040 54.249 1.00 33.25 170 LEU A N 1
ATOM 721 C CA . LEU A 1 96 ? 35.281 -14.340 54.853 1.00 34.02 170 LEU A CA 1
ATOM 722 C C . LEU A 1 96 ? 35.471 -13.707 56.222 1.00 34.32 170 LEU A C 1
ATOM 723 O O . LEU A 1 96 ? 36.450 -14.003 56.905 1.00 34.14 170 LEU A O 1
ATOM 728 N N . LEU A 1 97 ? 34.554 -12.826 56.616 1.00 33.87 171 LEU A N 1
ATOM 729 C CA . LEU A 1 97 ? 34.645 -12.177 57.917 1.00 34.51 171 LEU A CA 1
ATOM 730 C C . LEU A 1 97 ? 34.661 -13.211 59.054 1.00 36.51 171 LEU A C 1
ATOM 731 O O . LEU A 1 97 ? 35.395 -13.056 60.036 1.00 34.70 171 LEU A O 1
ATOM 736 N N . ALA A 1 98 ? 33.873 -14.276 58.908 1.00 39.61 172 ALA A N 1
ATOM 737 C CA . ALA A 1 98 ? 33.807 -15.321 59.934 1.00 43.27 172 ALA A CA 1
ATOM 738 C C . ALA A 1 98 ? 34.954 -16.334 59.855 1.00 43.74 172 ALA A C 1
ATOM 739 O O . ALA A 1 98 ? 34.975 -17.312 60.601 1.00 45.08 172 ALA A O 1
ATOM 741 N N . SER A 1 99 ? 35.908 -16.096 58.962 1.00 43.82 173 SER A N 1
ATOM 742 C CA . SER A 1 99 ? 37.045 -16.998 58.817 1.00 44.86 173 SER A CA 1
ATOM 743 C C . SER A 1 99 ? 37.798 -17.225 60.130 1.00 47.20 173 SER A C 1
ATOM 744 O O . SER A 1 99 ? 38.110 -16.277 60.853 1.00 45.34 173 SER A O 1
ATOM 747 N N . PRO A 1 100 ? 38.113 -18.495 60.442 1.00 48.35 174 PRO A N 1
ATOM 748 C CA . PRO A 1 100 ? 38.834 -18.820 61.672 1.00 49.56 174 PRO A CA 1
ATOM 749 C C . PRO A 1 100 ? 40.192 -18.127 61.692 1.00 51.29 174 PRO A C 1
ATOM 750 O O . PRO A 1 100 ? 40.687 -17.739 62.752 1.00 52.45 174 PRO A O 1
ATOM 754 N N . HIS A 1 101 ? 40.787 -17.964 60.515 1.00 50.33 175 HIS A N 1
ATOM 755 C CA . HIS A 1 101 ? 42.091 -17.328 60.426 1.00 49.96 175 HIS A CA 1
ATOM 756 C C . HIS A 1 101 ? 41.969 -15.820 60.497 1.00 49.05 175 HIS A C 1
ATOM 757 O O . HIS A 1 101 ? 41.452 -15.173 59.584 1.00 49.99 175 HIS A O 1
ATOM 764 N N . ALA A 1 102 ? 42.450 -15.276 61.607 1.00 48.37 176 ALA A N 1
ATOM 765 C CA . ALA A 1 102 ? 42.412 -13.848 61.871 1.00 46.46 176 ALA A CA 1
ATOM 766 C C . ALA A 1 102 ? 42.990 -12.979 60.763 1.00 44.83 176 ALA A C 1
ATOM 767 O O . ALA A 1 102 ? 42.384 -11.977 60.391 1.00 45.15 176 ALA A O 1
ATOM 769 N N . HIS A 1 103 ? 44.157 -13.347 60.239 1.00 44.25 177 HIS A N 1
ATOM 770 C CA . HIS A 1 103 ? 44.778 -12.537 59.196 1.00 42.70 177 HIS A CA 1
ATOM 771 C C . HIS A 1 103 ? 43.943 -12.493 57.918 1.00 40.91 177 HIS A C 1
ATOM 772 O O . HIS A 1 103 ? 44.060 -11.554 57.132 1.00 41.57 177 HIS A O 1
ATOM 779 N N . ILE A 1 104 ? 43.093 -13.499 57.720 1.00 38.67 178 ILE A N 1
ATOM 780 C CA . ILE A 1 104 ? 42.211 -13.551 56.553 1.00 35.90 178 ILE A CA 1
ATOM 781 C C . ILE A 1 104 ? 40.983 -12.679 56.823 1.00 35.76 178 ILE A C 1
ATOM 782 O O . ILE A 1 104 ? 40.545 -11.897 55.962 1.00 33.55 178 ILE A O 1
ATOM 787 N N . SER A 1 105 ? 40.428 -12.822 58.025 1.00 33.70 179 SER A N 1
ATOM 788 C CA . SER A 1 105 ? 39.277 -12.025 58.424 1.00 34.17 179 SER A CA 1
ATOM 789 C C . SER A 1 105 ? 39.620 -10.536 58.323 1.00 33.76 179 SER A C 1
ATOM 790 O O . SER A 1 105 ? 38.841 -9.750 57.784 1.00 30.63 179 SER A O 1
ATOM 793 N N . GLU A 1 106 ? 40.791 -10.160 58.847 1.00 35.71 180 GLU A N 1
ATOM 794 C CA . GLU A 1 106 ? 41.251 -8.762 58.824 1.00 37.13 180 GLU A CA 1
ATOM 795 C C . GLU A 1 106 ? 41.346 -8.230 57.406 1.00 35.14 180 GLU A C 1
ATOM 796 O O . GLU A 1 106 ? 41.002 -7.083 57.130 1.00 33.29 180 GLU A O 1
ATOM 802 N N . GLN A 1 107 ? 41.860 -9.066 56.514 1.00 33.77 181 GLN A N 1
ATOM 803 C CA . GLN A 1 107 ? 42.006 -8.677 55.122 1.00 34.69 181 GLN A CA 1
ATOM 804 C C . GLN A 1 107 ? 40.614 -8.332 54.568 1.00 32.74 181 GLN A C 1
ATOM 805 O O . GLN A 1 107 ? 40.459 -7.354 53.839 1.00 30.16 181 GLN A O 1
ATOM 811 N N . ALA A 1 108 ? 39.607 -9.127 54.939 1.00 30.89 182 ALA A N 1
ATOM 812 C CA . ALA A 1 108 ? 38.238 -8.893 54.485 1.00 29.35 182 ALA A CA 1
ATOM 813 C C . ALA A 1 108 ? 37.734 -7.568 55.074 1.00 30.05 182 ALA A C 1
ATOM 814 O O . ALA A 1 108 ? 37.133 -6.763 54.361 1.00 29.95 182 ALA A O 1
ATOM 816 N N . VAL A 1 109 ? 37.994 -7.341 56.365 1.00 29.64 183 VAL A N 1
ATOM 817 C CA . VAL A 1 109 ? 37.589 -6.099 57.035 1.00 28.55 183 VAL A CA 1
ATOM 818 C C . VAL A 1 109 ? 38.210 -4.877 56.360 1.00 30.38 183 VAL A C 1
ATOM 819 O O . VAL A 1 109 ? 37.545 -3.868 56.141 1.00 31.11 183 VAL A O 1
ATOM 823 N N . TRP A 1 110 ? 39.492 -4.972 56.031 1.00 32.42 184 TRP A N 1
ATOM 824 C CA . TRP A 1 110 ? 40.195 -3.872 55.386 1.00 33.75 184 TRP A CA 1
ATOM 825 C C . TRP A 1 110 ? 39.614 -3.593 53.998 1.00 33.79 184 TRP A C 1
ATOM 826 O O . TRP A 1 110 ? 39.320 -2.447 53.647 1.00 33.10 184 TRP A O 1
ATOM 837 N N . ALA A 1 111 ? 39.446 -4.650 53.212 1.00 32.75 185 ALA A N 1
ATOM 838 C CA . ALA A 1 111 ? 38.902 -4.526 51.866 1.00 32.01 185 ALA A CA 1
ATOM 839 C C . ALA A 1 111 ? 37.520 -3.875 51.874 1.00 32.60 185 ALA A C 1
ATOM 840 O O . ALA A 1 111 ? 37.242 -2.982 51.065 1.00 33.03 185 ALA A O 1
ATOM 842 N N . LEU A 1 112 ? 36.655 -4.325 52.782 1.00 31.93 186 LEU A N 1
ATOM 843 C CA . LEU A 1 112 ? 35.312 -3.774 52.878 1.00 32.72 186 LEU A CA 1
ATOM 844 C C . LEU A 1 112 ? 35.357 -2.289 53.243 1.00 34.43 186 LEU A C 1
ATOM 845 O O . LEU A 1 112 ? 34.572 -1.487 52.728 1.00 33.23 186 LEU A O 1
ATOM 850 N N . GLY A 1 113 ? 36.293 -1.924 54.112 1.00 35.00 187 GLY A N 1
ATOM 851 C CA . GLY A 1 113 ? 36.428 -0.533 54.504 1.00 36.35 187 GLY A CA 1
ATOM 852 C C . GLY A 1 113 ? 36.895 0.353 53.356 1.00 35.73 187 GLY A C 1
ATOM 853 O O . GLY A 1 113 ? 36.362 1.446 53.156 1.00 35.80 187 GLY A O 1
ATOM 854 N N . ASN A 1 114 ? 37.886 -0.111 52.601 1.00 35.96 188 ASN A N 1
ATOM 855 C CA . ASN A 1 114 ? 38.402 0.651 51.471 1.00 38.09 188 ASN A CA 1
ATOM 856 C C . ASN A 1 114 ? 37.312 0.878 50.429 1.00 39.50 188 ASN A C 1
ATOM 857 O O . ASN A 1 114 ? 37.183 1.972 49.874 1.00 39.14 188 ASN A O 1
ATOM 862 N N . ILE A 1 115 ? 36.536 -0.172 50.172 1.00 39.59 189 ILE A N 1
ATOM 863 C CA . ILE A 1 115 ? 35.450 -0.133 49.209 1.00 38.92 189 ILE A CA 1
ATOM 864 C C . ILE A 1 115 ? 34.356 0.842 49.655 1.00 39.18 189 ILE A C 1
ATOM 865 O O . ILE A 1 115 ? 33.980 1.735 48.901 1.00 40.09 189 ILE A O 1
ATOM 870 N N . ALA A 1 116 ? 33.857 0.686 50.878 1.00 38.77 190 ALA A N 1
ATOM 871 C CA . ALA A 1 116 ? 32.811 1.581 51.375 1.00 39.11 190 ALA A CA 1
ATOM 872 C C . ALA A 1 116 ? 33.321 3.018 51.467 1.00 40.78 190 ALA A C 1
ATOM 873 O O . ALA A 1 116 ? 32.539 3.967 51.413 1.00 38.62 190 ALA A O 1
ATOM 875 N N . GLY A 1 117 ? 34.639 3.165 51.608 1.00 42.34 191 GLY A N 1
ATOM 876 C CA . GLY A 1 117 ? 35.235 4.485 51.708 1.00 43.38 191 GLY A CA 1
ATOM 877 C C . GLY A 1 117 ? 35.317 5.226 50.383 1.00 44.26 191 GLY A C 1
ATOM 878 O O . GLY A 1 117 ? 35.590 6.427 50.354 1.00 43.65 191 GLY A O 1
ATOM 879 N N . ASP A 1 118 ? 35.080 4.516 49.285 1.00 43.32 192 ASP A N 1
ATOM 880 C CA . ASP A 1 118 ? 35.129 5.121 47.957 1.00 44.75 192 ASP A CA 1
ATOM 881 C C . ASP A 1 118 ? 34.082 6.222 47.835 1.00 43.55 192 ASP A C 1
ATOM 882 O O . ASP A 1 118 ? 34.340 7.301 47.298 1.00 44.12 192 ASP A O 1
ATOM 887 N N . GLY A 1 119 ? 32.889 5.935 48.333 1.00 42.04 193 GLY A N 1
ATOM 888 C CA . GLY A 1 119 ? 31.825 6.906 48.255 1.00 39.91 193 GLY A CA 1
ATOM 889 C C . GLY A 1 119 ? 30.528 6.291 48.712 1.00 39.83 193 GLY A C 1
ATOM 890 O O . GLY A 1 119 ? 30.461 5.103 49.038 1.00 39.26 193 GLY A O 1
ATOM 891 N N . SER A 1 120 ? 29.491 7.114 48.717 1.00 39.11 194 SER A N 1
ATOM 892 C CA . SER A 1 120 ? 28.166 6.710 49.147 1.00 39.49 194 SER A CA 1
ATOM 893 C C . SER A 1 120 ? 27.567 5.501 48.417 1.00 38.58 194 SER A C 1
ATOM 894 O O . SER A 1 120 ? 26.845 4.707 49.024 1.00 38.04 194 SER A O 1
ATOM 897 N N . ALA A 1 121 ? 27.858 5.363 47.126 1.00 38.32 195 ALA A N 1
ATOM 898 C CA . ALA A 1 121 ? 27.316 4.256 46.332 1.00 38.33 195 ALA A CA 1
ATOM 899 C C . ALA A 1 121 ? 27.869 2.899 46.756 1.00 36.85 195 ALA A C 1
ATOM 900 O O . ALA A 1 121 ? 27.116 1.950 46.968 1.00 37.89 195 ALA A O 1
ATOM 902 N N . PHE A 1 122 ? 29.187 2.807 46.862 1.00 36.71 196 PHE A N 1
ATOM 903 C CA . PHE A 1 122 ? 29.816 1.556 47.251 1.00 37.11 196 PHE A CA 1
ATOM 904 C C . PHE A 1 122 ? 29.499 1.236 48.708 1.00 37.43 196 PHE A C 1
ATOM 905 O O . PHE A 1 122 ? 29.286 0.074 49.072 1.00 35.71 196 PHE A O 1
ATOM 913 N N . ARG A 1 123 ? 29.451 2.283 49.530 1.00 36.01 197 ARG A N 1
ATOM 914 C CA . ARG A 1 123 ? 29.128 2.142 50.945 1.00 35.41 197 ARG A CA 1
ATOM 915 C C . ARG A 1 123 ? 27.765 1.461 51.113 1.00 34.87 197 ARG A C 1
ATOM 916 O O . ARG A 1 123 ? 27.613 0.583 51.963 1.00 35.09 197 ARG A O 1
ATOM 924 N N . ASP A 1 124 ? 26.779 1.871 50.311 1.00 35.52 198 ASP A N 1
ATOM 925 C CA . ASP A 1 124 ? 25.434 1.298 50.387 1.00 36.51 198 ASP A CA 1
ATOM 926 C C . ASP A 1 124 ? 25.401 -0.135 49.852 1.00 35.75 198 ASP A C 1
ATOM 927 O O . ASP A 1 124 ? 24.561 -0.930 50.253 1.00 34.27 198 ASP A O 1
ATOM 932 N N . LEU A 1 125 ? 26.313 -0.447 48.935 1.00 35.21 199 LEU A N 1
ATOM 933 C CA . LEU A 1 125 ? 26.409 -1.786 48.370 1.00 35.13 199 LEU A CA 1
ATOM 934 C C . LEU A 1 125 ? 26.917 -2.732 49.454 1.00 33.97 199 LEU A C 1
ATOM 935 O O . LEU A 1 125 ? 26.373 -3.824 49.639 1.00 32.92 199 LEU A O 1
ATOM 940 N N . VAL A 1 126 ? 27.966 -2.308 50.160 1.00 31.40 200 VAL A N 1
ATOM 941 C CA . VAL A 1 126 ? 28.534 -3.109 51.236 1.00 31.14 200 VAL A CA 1
ATOM 942 C C . VAL A 1 126 ? 27.462 -3.381 52.296 1.00 31.51 200 VAL A C 1
ATOM 943 O O . VAL A 1 126 ? 27.393 -4.474 52.858 1.00 31.99 200 VAL A O 1
ATOM 947 N N . ILE A 1 127 ? 26.624 -2.380 52.552 1.00 31.60 201 ILE A N 1
ATOM 948 C CA . ILE A 1 127 ? 25.545 -2.498 53.530 1.00 32.04 201 ILE A CA 1
ATOM 949 C C . ILE A 1 127 ? 24.457 -3.441 53.023 1.00 33.90 201 ILE A C 1
ATOM 950 O O . ILE A 1 127 ? 24.014 -4.344 53.742 1.00 33.46 201 ILE A O 1
ATOM 955 N N . LYS A 1 128 ? 24.028 -3.215 51.784 1.00 35.48 202 LYS A N 1
ATOM 956 C CA . LYS A 1 128 ? 22.994 -4.033 51.161 1.00 37.35 202 LYS A CA 1
ATOM 957 C C . LYS A 1 128 ? 23.355 -5.514 51.152 1.00 37.21 202 LYS A C 1
ATOM 958 O O . LYS A 1 128 ? 22.488 -6.362 51.361 1.00 34.87 202 LYS A O 1
ATOM 964 N N . HIS A 1 129 ? 24.630 -5.826 50.919 1.00 36.55 203 HIS A N 1
ATOM 965 C CA . HIS A 1 129 ? 25.062 -7.219 50.895 1.00 36.25 203 HIS A CA 1
ATOM 966 C C . HIS A 1 129 ? 25.191 -7.848 52.279 1.00 36.18 203 HIS A C 1
ATOM 967 O O . HIS A 1 129 ? 25.610 -8.993 52.404 1.00 36.26 203 HIS A O 1
ATOM 974 N N . GLY A 1 130 ? 24.826 -7.096 53.314 1.00 36.38 204 GLY A N 1
ATOM 975 C CA . GLY A 1 130 ? 24.854 -7.627 54.669 1.00 35.55 204 GLY A CA 1
ATOM 976 C C . GLY A 1 130 ? 26.153 -7.625 55.447 1.00 35.34 204 GLY A C 1
ATOM 977 O O . GLY A 1 130 ? 26.346 -8.454 56.334 1.00 35.45 204 GLY A O 1
ATOM 978 N N . ALA A 1 131 ? 27.040 -6.690 55.143 1.00 35.06 205 ALA A N 1
ATOM 979 C CA . ALA A 1 131 ? 28.320 -6.621 55.837 1.00 33.67 205 ALA A CA 1
ATOM 980 C C . ALA A 1 131 ? 28.221 -6.298 57.338 1.00 34.95 205 ALA A C 1
ATOM 981 O O . ALA A 1 131 ? 28.992 -6.830 58.145 1.00 34.19 205 ALA A O 1
ATOM 983 N N . ILE A 1 132 ? 27.266 -5.449 57.716 1.00 34.33 206 ILE A N 1
ATOM 984 C CA . ILE A 1 132 ? 27.123 -5.030 59.107 1.00 35.81 206 ILE A CA 1
ATOM 985 C C . ILE A 1 132 ? 27.044 -6.111 60.190 1.00 36.40 206 ILE A C 1
ATOM 986 O O . ILE A 1 132 ? 27.812 -6.062 61.152 1.00 35.26 206 ILE A O 1
ATOM 991 N N . ASP A 1 133 ? 26.132 -7.072 60.061 1.00 37.00 207 ASP A N 1
ATOM 992 C CA . ASP A 1 133 ? 26.029 -8.128 61.074 1.00 39.93 207 ASP A CA 1
ATOM 993 C C . ASP A 1 133 ? 27.351 -8.883 61.292 1.00 40.03 207 ASP A C 1
ATOM 994 O O . ASP A 1 133 ? 27.813 -9.021 62.429 1.00 39.55 207 ASP A O 1
ATOM 999 N N . PRO A 1 134 ? 27.975 -9.382 60.208 1.00 39.59 208 PRO A N 1
ATOM 1000 C CA . PRO A 1 134 ? 29.243 -10.112 60.352 1.00 39.22 208 PRO A CA 1
ATOM 1001 C C . PRO A 1 134 ? 30.318 -9.214 60.976 1.00 38.83 208 PRO A C 1
ATOM 1002 O O . PRO A 1 134 ? 31.111 -9.658 61.815 1.00 38.29 208 PRO A O 1
ATOM 1006 N N . LEU A 1 135 ? 30.342 -7.949 60.560 1.00 38.80 209 LEU A N 1
ATOM 1007 C CA . LEU A 1 135 ? 31.317 -7.002 61.097 1.00 37.85 209 LEU A CA 1
ATOM 1008 C C . LEU A 1 135 ? 31.106 -6.812 62.601 1.00 36.59 209 LEU A C 1
ATOM 1009 O O . LEU A 1 135 ? 32.057 -6.877 63.380 1.00 36.65 209 LEU A O 1
ATOM 1014 N N . LEU A 1 136 ? 29.861 -6.598 63.011 1.00 36.60 210 LEU A N 1
ATOM 1015 C CA . LEU A 1 136 ? 29.561 -6.418 64.428 1.00 38.46 210 LEU A CA 1
ATOM 1016 C C . LEU A 1 136 ? 29.882 -7.680 65.236 1.00 40.18 210 LEU A C 1
ATOM 1017 O O . LEU A 1 136 ? 30.275 -7.593 66.400 1.00 41.82 210 LEU A O 1
ATOM 1022 N N . ALA A 1 137 ? 29.715 -8.848 64.618 1.00 40.42 211 ALA A N 1
ATO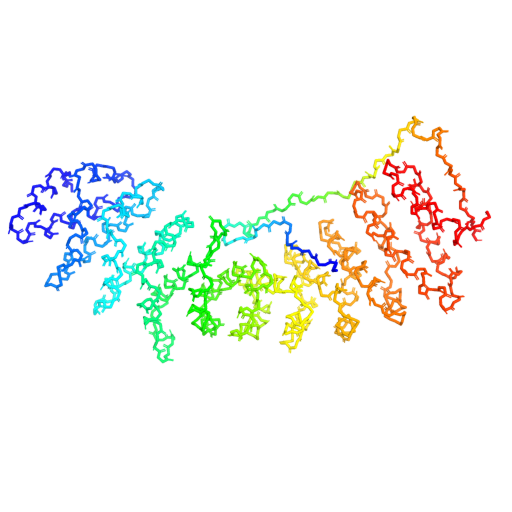M 1023 C CA . ALA A 1 137 ? 30.018 -10.111 65.288 1.00 41.08 211 ALA A CA 1
ATOM 1024 C C . ALA A 1 137 ? 31.473 -10.102 65.764 1.00 40.32 211 ALA A C 1
ATOM 1025 O O . ALA A 1 137 ? 31.774 -10.462 66.898 1.00 41.86 211 ALA A O 1
ATOM 1027 N N . LEU A 1 138 ? 32.374 -9.674 64.894 1.00 40.43 212 LEU A N 1
ATOM 1028 C CA . LEU A 1 138 ? 33.788 -9.625 65.233 1.00 40.19 212 LEU A CA 1
ATOM 1029 C C . LEU A 1 138 ? 34.103 -8.759 66.450 1.00 41.41 212 LEU A C 1
ATOM 1030 O O . LEU A 1 138 ? 35.181 -8.874 67.037 1.00 39.43 212 LEU A O 1
ATOM 1035 N N . LEU A 1 139 ? 33.170 -7.892 66.831 1.00 43.26 213 LEU A N 1
ATOM 1036 C CA . LEU A 1 139 ? 33.387 -7.021 67.980 1.00 46.57 213 LEU A CA 1
ATOM 1037 C C . LEU A 1 139 ? 32.570 -7.470 69.191 1.00 48.51 213 LEU A C 1
ATOM 1038 O O . LEU A 1 139 ? 32.674 -6.890 70.269 1.00 46.26 213 LEU A O 1
ATOM 1043 N N . ALA A 1 140 ? 31.777 -8.520 69.007 1.00 52.06 214 ALA A N 1
ATOM 1044 C CA . ALA A 1 140 ? 30.923 -9.046 70.068 1.00 55.98 214 ALA A CA 1
ATOM 1045 C C . ALA A 1 140 ? 31.662 -9.820 71.160 1.00 58.54 214 ALA A C 1
ATOM 1046 O O . ALA A 1 140 ? 31.081 -10.699 71.796 1.00 59.91 214 ALA A O 1
ATOM 1048 N N . VAL A 1 141 ? 32.935 -9.505 71.381 1.00 60.83 215 VAL A N 1
ATOM 1049 C CA . VAL A 1 141 ? 33.701 -10.192 72.416 1.00 63.52 215 VAL A CA 1
ATOM 1050 C C . VAL A 1 141 ? 33.511 -9.491 73.760 1.00 66.50 215 VAL A C 1
ATOM 1051 O O . VAL A 1 141 ? 33.274 -8.284 73.816 1.00 66.73 215 VAL A O 1
ATOM 1055 N N . PRO A 1 142 ? 33.604 -10.248 74.863 1.00 68.35 216 PRO A N 1
ATOM 1056 C CA . PRO A 1 142 ? 33.445 -9.712 76.217 1.00 69.75 216 PRO A CA 1
ATOM 1057 C C . PRO A 1 142 ? 34.393 -8.555 76.534 1.00 70.67 216 PRO A C 1
ATOM 1058 O O . PRO A 1 142 ? 33.973 -7.527 77.067 1.00 70.46 216 PRO A O 1
ATOM 1062 N N . ASP A 1 143 ? 35.669 -8.730 76.204 1.00 71.29 217 ASP A N 1
ATOM 1063 C CA . ASP A 1 143 ? 36.676 -7.712 76.477 1.00 72.81 217 ASP A CA 1
ATOM 1064 C C . ASP A 1 143 ? 37.330 -7.195 75.198 1.00 72.50 217 ASP A C 1
ATOM 1065 O O . ASP A 1 143 ? 38.253 -7.816 74.671 1.00 71.92 217 ASP A O 1
ATOM 1070 N N . LEU A 1 144 ? 36.848 -6.053 74.709 1.00 72.07 218 LEU A N 1
ATOM 1071 C CA . LEU A 1 144 ? 37.383 -5.450 73.489 1.00 72.66 218 LEU A CA 1
ATOM 1072 C C . LEU A 1 144 ? 38.890 -5.248 73.578 1.00 73.24 218 LEU A C 1
ATOM 1073 O O . LEU A 1 144 ? 39.582 -5.190 72.559 1.00 73.31 218 LEU A O 1
ATOM 1078 N N . SER A 1 145 ? 39.391 -5.146 74.804 1.00 73.81 219 SER A N 1
ATOM 1079 C CA . SER A 1 145 ? 40.815 -4.958 75.037 1.00 73.73 219 SER A CA 1
ATOM 1080 C C . SER A 1 145 ? 41.608 -6.208 74.668 1.00 73.24 219 SER A C 1
ATOM 1081 O O . SER A 1 145 ? 42.823 -6.141 74.488 1.00 74.16 219 SER A O 1
ATOM 1084 N N . THR A 1 146 ? 40.923 -7.345 74.558 1.00 72.45 220 THR A N 1
ATOM 1085 C CA . THR A 1 146 ? 41.587 -8.601 74.204 1.00 71.79 220 THR A CA 1
ATOM 1086 C C . THR A 1 146 ? 41.927 -8.634 72.719 1.00 70.79 220 THR A C 1
ATOM 1087 O O . THR A 1 146 ? 42.783 -9.406 72.290 1.00 70.74 220 THR A O 1
ATOM 1091 N N . LEU A 1 147 ? 41.250 -7.799 71.936 1.00 69.30 221 LEU A N 1
ATOM 1092 C CA . LEU A 1 147 ? 41.495 -7.742 70.501 1.00 67.16 221 LEU A CA 1
ATOM 1093 C C . LEU A 1 147 ? 42.779 -6.980 70.219 1.00 65.90 221 LEU A C 1
ATOM 1094 O O . LEU A 1 147 ? 43.085 -5.996 70.893 1.00 65.90 221 LEU A O 1
ATOM 1099 N N . ALA A 1 148 ? 43.532 -7.441 69.226 1.00 64.56 222 ALA A N 1
ATOM 1100 C CA . ALA A 1 148 ? 44.770 -6.775 68.846 1.00 63.30 222 ALA A CA 1
ATOM 1101 C C . ALA A 1 148 ? 44.407 -5.365 68.391 1.00 62.31 222 ALA A C 1
ATOM 1102 O O . ALA A 1 148 ? 43.448 -5.178 67.639 1.00 60.94 222 ALA A O 1
ATOM 1104 N N . CYS A 1 149 ? 45.168 -4.379 68.859 1.00 61.79 223 CYS A N 1
ATOM 1105 C CA . CYS A 1 149 ? 44.929 -2.984 68.503 1.00 61.27 223 CYS A CA 1
ATOM 1106 C C . CYS A 1 149 ? 44.746 -2.805 66.996 1.00 58.67 223 CYS A C 1
ATOM 1107 O O . CYS A 1 149 ? 43.749 -2.233 66.553 1.00 57.93 223 CYS A O 1
ATOM 1110 N N . GLY A 1 150 ? 45.706 -3.301 66.218 1.00 56.02 224 GLY A N 1
ATOM 1111 C CA . GLY A 1 150 ? 45.635 -3.192 64.769 1.00 54.16 224 GLY A CA 1
ATOM 1112 C C . GLY A 1 150 ? 44.335 -3.736 64.209 1.00 52.25 224 GLY A C 1
ATOM 1113 O O . GLY A 1 150 ? 43.719 -3.133 63.329 1.00 50.51 224 GLY A O 1
ATOM 1114 N N . TYR A 1 151 ? 43.920 -4.885 64.729 1.00 51.28 225 TYR A N 1
ATOM 1115 C CA . TYR A 1 151 ? 42.682 -5.525 64.309 1.00 50.37 225 TYR A CA 1
ATOM 1116 C C . TYR A 1 151 ? 41.494 -4.607 64.599 1.00 47.13 225 TYR A C 1
ATOM 1117 O O . TYR A 1 151 ? 40.688 -4.317 63.717 1.00 46.73 225 TYR A O 1
ATOM 1126 N N . LEU A 1 152 ? 41.399 -4.157 65.845 1.00 43.49 226 LEU A N 1
ATOM 1127 C CA . LEU A 1 152 ? 40.309 -3.291 66.275 1.00 41.35 226 LEU A CA 1
ATOM 1128 C C . LEU A 1 152 ? 40.239 -2.004 65.460 1.00 39.39 226 LEU A C 1
ATOM 1129 O O . LEU A 1 152 ? 39.163 -1.580 65.042 1.00 36.64 226 LEU A O 1
ATOM 1134 N N . ARG A 1 153 ? 41.389 -1.383 65.236 1.00 39.13 227 ARG A N 1
ATOM 1135 C CA . ARG A 1 153 ? 41.432 -0.145 64.474 1.00 40.39 227 ARG A CA 1
ATOM 1136 C C . ARG A 1 153 ? 40.841 -0.287 63.081 1.00 39.50 227 ARG A C 1
ATOM 1137 O O . ARG A 1 153 ? 40.081 0.573 62.640 1.00 37.66 227 ARG A O 1
ATOM 1145 N N . ASN A 1 154 ? 41.188 -1.367 62.388 1.00 40.05 228 ASN A N 1
ATOM 1146 C CA . ASN A 1 154 ? 40.664 -1.575 61.045 1.00 41.84 228 ASN A CA 1
ATOM 1147 C C . ASN A 1 154 ? 39.151 -1.728 61.080 1.00 38.98 228 ASN A C 1
ATOM 1148 O O . ASN A 1 154 ? 38.458 -1.224 60.197 1.00 37.05 228 ASN A O 1
ATOM 1153 N N . LEU A 1 155 ? 38.645 -2.407 62.106 1.00 37.48 229 LEU A N 1
ATOM 1154 C CA . LEU A 1 155 ? 37.206 -2.615 62.246 1.00 37.29 229 LEU A CA 1
ATOM 1155 C C . LEU A 1 155 ? 36.501 -1.285 62.488 1.00 36.73 229 LEU A C 1
ATOM 1156 O O . LEU A 1 155 ? 35.529 -0.953 61.800 1.00 36.30 229 LEU A O 1
ATOM 1161 N N . THR A 1 156 ? 36.995 -0.527 63.464 1.00 35.01 230 THR A N 1
ATOM 1162 C CA . THR A 1 156 ? 36.416 0.772 63.794 1.00 34.38 230 THR A CA 1
ATOM 1163 C C . THR A 1 156 ? 36.450 1.675 62.560 1.00 32.16 230 THR A C 1
ATOM 1164 O O . THR A 1 156 ? 35.457 2.304 62.207 1.00 28.62 230 THR A O 1
ATOM 1168 N N . TRP A 1 157 ? 37.598 1.713 61.894 1.00 33.13 231 TRP A N 1
ATOM 1169 C CA . TRP A 1 157 ? 37.754 2.524 60.694 1.00 34.73 231 TRP A CA 1
ATOM 1170 C C . TRP A 1 157 ? 36.742 2.112 59.627 1.00 33.45 231 TRP A C 1
ATOM 1171 O O . TRP A 1 157 ? 36.179 2.957 58.937 1.00 31.55 231 TRP A O 1
ATOM 1182 N N . THR A 1 158 ? 36.522 0.808 59.492 1.00 32.66 232 THR A N 1
ATOM 1183 C CA . THR A 1 158 ? 35.572 0.294 58.512 1.00 30.78 232 THR A CA 1
ATOM 1184 C C . THR A 1 158 ? 34.156 0.736 58.879 1.00 30.30 232 THR A C 1
ATOM 1185 O O . THR A 1 158 ? 33.428 1.229 58.027 1.00 30.97 232 THR A O 1
ATOM 1189 N N . LEU A 1 159 ? 33.771 0.581 60.142 1.00 30.70 233 LEU A N 1
ATOM 1190 C CA . LEU A 1 159 ? 32.439 1.010 60.567 1.00 32.73 233 LEU A CA 1
ATOM 1191 C C . LEU A 1 159 ? 32.274 2.512 60.330 1.00 35.14 233 LEU A C 1
ATOM 1192 O O . LEU A 1 159 ? 31.222 2.971 59.878 1.00 36.32 233 LEU A O 1
ATOM 1197 N N . SER A 1 160 ? 33.313 3.274 60.659 1.00 36.46 234 SER A N 1
ATOM 1198 C CA . SER A 1 160 ? 33.291 4.713 60.458 1.00 36.98 234 SER A CA 1
ATOM 1199 C C . SER A 1 160 ? 33.007 4.998 58.979 1.00 36.99 234 SER A C 1
ATOM 1200 O O . SER A 1 160 ? 32.250 5.914 58.654 1.00 36.87 234 SER A O 1
ATOM 1203 N N . ASN A 1 161 ? 33.597 4.213 58.079 1.00 34.73 235 ASN A N 1
ATOM 1204 C CA . ASN A 1 161 ? 33.347 4.432 56.659 1.00 35.37 235 ASN A CA 1
ATOM 1205 C C . ASN A 1 161 ? 31.907 4.120 56.265 1.00 34.54 235 ASN A C 1
ATOM 1206 O O . ASN A 1 161 ? 31.417 4.604 55.245 1.00 33.05 235 ASN A O 1
ATOM 1211 N N . LEU A 1 162 ? 31.224 3.312 57.067 1.00 34.74 236 LEU A N 1
ATOM 1212 C CA . LEU A 1 162 ? 29.836 2.987 56.768 1.00 36.32 236 LEU A CA 1
ATOM 1213 C C . LEU A 1 162 ? 28.940 4.095 57.304 1.00 35.75 236 LEU A C 1
ATOM 1214 O O . LEU A 1 162 ? 27.745 4.121 57.036 1.00 36.87 236 LEU A O 1
ATOM 1219 N N . CYS A 1 163 ? 29.526 5.010 58.065 1.00 37.84 237 CYS A N 1
ATOM 1220 C CA . CYS A 1 163 ? 28.772 6.116 58.648 1.00 38.27 237 CYS A CA 1
ATOM 1221 C C . CYS A 1 163 ? 29.053 7.411 57.901 1.00 38.83 237 CYS A C 1
ATOM 1222 O O . CYS A 1 163 ? 28.309 8.377 58.019 1.00 39.39 237 CYS A O 1
ATOM 1225 N N . ARG A 1 164 ? 30.140 7.411 57.143 1.00 39.90 238 ARG A N 1
ATOM 1226 C CA . ARG A 1 164 ? 30.587 8.573 56.385 1.00 43.24 238 ARG A CA 1
ATOM 1227 C C . ARG A 1 164 ? 29.731 8.837 55.149 1.00 44.17 238 ARG A C 1
ATOM 1228 O O . ARG A 1 164 ? 28.952 7.978 54.725 1.00 41.85 238 ARG A O 1
ATOM 1236 N N . ASN A 1 165 ? 29.891 10.040 54.593 1.00 46.99 239 ASN A N 1
ATOM 1237 C CA . ASN A 1 165 ? 29.183 10.511 53.402 1.00 49.01 239 ASN A CA 1
ATOM 1238 C C . ASN A 1 165 ? 27.711 10.833 53.634 1.00 50.62 239 ASN A C 1
ATOM 1239 O O . ASN A 1 165 ? 27.067 10.266 54.520 1.00 49.46 239 ASN A O 1
ATOM 1244 N N . LYS A 1 166 ? 27.185 11.750 52.824 1.00 53.63 240 LYS A N 1
ATOM 1245 C CA . LYS A 1 166 ? 25.802 12.191 52.976 1.00 57.04 240 LYS A CA 1
ATOM 1246 C C . LYS A 1 166 ? 24.981 12.311 51.695 1.00 57.50 240 LYS A C 1
ATOM 1247 O O . LYS A 1 166 ? 23.844 12.789 51.735 1.00 59.73 240 LYS A O 1
ATOM 1253 N N . ASN A 1 167 ? 25.523 11.880 50.564 1.00 56.40 241 ASN A N 1
ATOM 1254 C CA . ASN A 1 167 ? 24.762 12.001 49.332 1.00 57.66 241 ASN A CA 1
ATOM 1255 C C . ASN A 1 167 ? 24.485 10.669 48.653 1.00 55.67 241 ASN A C 1
ATOM 1256 O O . ASN A 1 167 ? 25.041 10.372 47.595 1.00 57.40 241 ASN A O 1
ATOM 1261 N N . PRO A 1 168 ? 23.596 9.852 49.246 1.00 52.07 242 PRO A N 1
ATOM 1262 C CA . PRO A 1 168 ? 22.880 10.134 50.494 1.00 49.00 242 PRO A CA 1
ATOM 1263 C C . PRO A 1 168 ? 23.609 9.610 51.731 1.00 46.88 242 PRO A C 1
ATOM 1264 O O . PRO A 1 168 ? 24.621 8.918 51.626 1.00 45.65 242 PRO A O 1
ATOM 1268 N N . ALA A 1 169 ? 23.091 9.951 52.905 1.00 43.64 243 ALA A N 1
ATOM 1269 C CA . ALA A 1 169 ? 23.678 9.488 54.151 1.00 42.99 243 ALA A CA 1
ATOM 1270 C C . ALA A 1 169 ? 23.293 8.013 54.306 1.00 42.47 243 ALA A C 1
ATOM 1271 O O . ALA A 1 169 ? 22.378 7.530 53.629 1.00 39.06 243 ALA A O 1
ATOM 1273 N N . PRO A 1 170 ? 23.983 7.281 55.200 1.00 41.78 244 PRO A N 1
ATOM 1274 C CA . PRO A 1 170 ? 23.689 5.860 55.419 1.00 41.86 244 PRO A CA 1
ATOM 1275 C C . PRO A 1 170 ? 22.218 5.642 55.775 1.00 40.47 244 PRO A C 1
ATOM 1276 O O . PRO A 1 170 ? 21.594 6.509 56.373 1.00 41.16 244 PRO A O 1
ATOM 1280 N N . PRO A 1 171 ? 21.646 4.485 55.403 1.00 39.55 245 PRO A N 1
ATOM 1281 C CA . PRO A 1 171 ? 20.240 4.217 55.724 1.00 39.01 245 PRO A CA 1
ATOM 1282 C C . PRO A 1 171 ? 20.084 4.255 57.240 1.00 39.66 245 PRO A C 1
ATOM 1283 O O . PRO A 1 171 ? 20.976 3.820 57.964 1.00 39.63 245 PRO A O 1
ATOM 1287 N N . LEU A 1 172 ? 18.959 4.775 57.717 1.00 41.76 246 LEU A N 1
ATOM 1288 C CA . LEU A 1 172 ? 18.703 4.870 59.151 1.00 42.78 246 LEU A CA 1
ATOM 1289 C C . LEU A 1 172 ? 18.823 3.540 59.896 1.00 42.07 246 LEU A C 1
ATOM 1290 O O . LEU A 1 172 ? 19.472 3.467 60.943 1.00 40.39 246 LEU A O 1
ATOM 1295 N N . ASP A 1 173 ? 18.201 2.487 59.373 1.00 41.36 247 ASP A N 1
ATOM 1296 C CA . ASP A 1 173 ? 18.263 1.193 60.051 1.00 41.09 247 ASP A CA 1
ATOM 1297 C C . ASP A 1 173 ? 19.701 0.666 60.189 1.00 39.29 247 ASP A C 1
ATOM 1298 O O . ASP A 1 173 ? 20.042 0.033 61.192 1.00 37.51 247 ASP A O 1
ATOM 1303 N N . ALA A 1 174 ? 20.545 0.932 59.194 1.00 37.15 248 ALA A N 1
ATOM 1304 C CA . ALA A 1 174 ? 21.942 0.490 59.247 1.00 37.75 248 ALA A CA 1
ATOM 1305 C C . ALA A 1 174 ? 22.691 1.248 60.347 1.00 37.25 248 ALA A C 1
ATOM 1306 O O . ALA A 1 174 ? 23.530 0.684 61.055 1.00 36.35 248 ALA A O 1
ATOM 1308 N N . VAL A 1 175 ? 22.386 2.534 60.472 1.00 36.28 249 VAL A N 1
ATOM 1309 C CA . VAL A 1 175 ? 23.010 3.373 61.479 1.00 36.94 249 VAL A CA 1
ATOM 1310 C C . VAL A 1 175 ? 22.568 2.852 62.849 1.00 37.53 249 VAL A C 1
ATOM 1311 O O . VAL A 1 175 ? 23.365 2.782 63.795 1.00 33.95 249 VAL A O 1
ATOM 1315 N N . GLU A 1 176 ? 21.299 2.462 62.940 1.00 38.98 250 GLU A N 1
ATOM 1316 C CA . GLU A 1 176 ? 20.753 1.963 64.192 1.00 41.50 250 GLU A CA 1
ATOM 1317 C C . GLU A 1 176 ? 21.441 0.692 64.659 1.00 39.77 250 GLU A C 1
ATOM 1318 O O . GLU A 1 176 ? 21.640 0.513 65.856 1.00 40.63 250 GLU A O 1
ATOM 1324 N N . GLN A 1 177 ? 21.808 -0.184 63.725 1.00 39.52 251 GLN A N 1
ATOM 1325 C CA . GLN A 1 177 ? 22.489 -1.431 64.089 1.00 39.96 251 GLN A CA 1
ATOM 1326 C C . GLN A 1 177 ? 23.928 -1.138 64.509 1.00 38.35 251 GLN A C 1
ATOM 1327 O O . GLN A 1 177 ? 24.501 -1.851 65.329 1.00 38.98 251 GLN A O 1
ATOM 1333 N N . ILE A 1 178 ? 24.517 -0.097 63.937 1.00 36.53 252 ILE A N 1
ATOM 1334 C CA . ILE A 1 178 ? 25.895 0.238 64.257 1.00 36.97 252 ILE A CA 1
ATOM 1335 C C . ILE A 1 178 ? 26.095 1.049 65.544 1.00 37.67 252 ILE A C 1
ATOM 1336 O O . ILE A 1 178 ? 27.120 0.912 66.214 1.00 37.39 252 ILE A O 1
ATOM 1341 N N . LEU A 1 179 ? 25.123 1.882 65.898 1.00 36.78 253 LEU A N 1
ATOM 1342 C CA . LEU A 1 179 ? 25.261 2.718 67.082 1.00 36.36 253 LEU A CA 1
ATOM 1343 C C . LEU A 1 179 ? 25.659 2.025 68.385 1.00 36.05 253 LEU A C 1
ATOM 1344 O O . LEU A 1 179 ? 26.630 2.433 69.031 1.00 36.40 253 LEU A O 1
ATOM 1349 N N . PRO A 1 180 ? 24.944 0.961 68.785 1.00 34.82 254 PRO A N 1
ATOM 1350 C CA . PRO A 1 180 ? 25.330 0.304 70.041 1.00 34.53 254 PRO A CA 1
ATOM 1351 C C . PRO A 1 180 ? 26.804 -0.085 70.141 1.00 33.78 254 PRO A C 1
ATOM 1352 O O . PRO A 1 180 ? 27.418 0.120 71.184 1.00 35.77 254 PRO A O 1
ATOM 1356 N N . THR A 1 181 ? 27.372 -0.634 69.068 1.00 33.94 255 THR A N 1
ATOM 1357 C CA . THR A 1 181 ? 28.786 -1.013 69.060 1.00 32.79 255 THR A CA 1
ATOM 1358 C C . THR A 1 181 ? 29.668 0.238 69.103 1.00 33.99 255 THR A C 1
ATOM 1359 O O . THR A 1 181 ? 30.747 0.228 69.701 1.00 35.35 255 THR A O 1
ATOM 1363 N N . LEU A 1 182 ? 29.218 1.316 68.466 1.00 34.40 256 LEU A N 1
ATOM 1364 C CA . LEU A 1 182 ? 29.989 2.562 68.469 1.00 35.97 256 LEU A CA 1
ATOM 1365 C C . LEU A 1 182 ? 30.113 3.087 69.896 1.00 34.06 256 LEU A C 1
ATOM 1366 O O . LEU A 1 182 ? 31.174 3.546 70.310 1.00 34.95 256 LEU A O 1
ATOM 1371 N N . VAL A 1 183 ? 29.027 3.007 70.650 1.00 34.38 257 VAL A N 1
ATOM 1372 C CA . VAL A 1 183 ? 29.051 3.460 72.029 1.00 36.31 257 VAL A CA 1
ATOM 1373 C C . VAL A 1 183 ? 30.100 2.671 72.819 1.00 37.26 257 VAL A C 1
ATOM 1374 O O . VAL A 1 183 ? 30.917 3.252 73.536 1.00 36.84 257 VAL A O 1
ATOM 1378 N N . ARG A 1 184 ? 30.094 1.350 72.669 1.00 37.63 258 ARG A N 1
ATOM 1379 C CA . ARG A 1 184 ? 31.064 0.519 73.378 1.00 38.23 258 ARG A CA 1
ATOM 1380 C C . ARG A 1 184 ? 32.492 0.929 73.025 1.00 36.37 258 ARG A C 1
ATOM 1381 O O . ARG A 1 184 ? 33.369 0.953 73.885 1.00 35.73 258 ARG A O 1
ATOM 1389 N N . LEU A 1 185 ? 32.717 1.257 71.756 1.00 35.51 259 LEU A N 1
ATOM 1390 C CA . LEU A 1 185 ? 34.040 1.656 71.290 1.00 34.06 259 LEU A CA 1
ATOM 1391 C C . LEU A 1 185 ? 34.527 2.954 71.921 1.00 36.21 259 LEU A C 1
ATOM 1392 O O . LEU A 1 185 ? 35.736 3.151 72.106 1.00 35.26 259 LEU A O 1
ATOM 1397 N N . LEU A 1 186 ? 33.585 3.840 72.236 1.00 35.19 260 LEU A N 1
ATOM 1398 C CA . LEU A 1 186 ? 33.911 5.116 72.853 1.00 37.72 260 LEU A CA 1
ATOM 1399 C C . LEU A 1 186 ? 34.454 4.888 74.257 1.00 40.14 260 LEU A C 1
ATOM 1400 O O . LEU A 1 186 ? 34.966 5.811 74.887 1.00 42.04 260 LEU A O 1
ATOM 1405 N N . HIS A 1 187 ? 34.332 3.653 74.736 1.00 42.77 261 HIS A N 1
ATOM 1406 C CA . HIS A 1 187 ? 34.813 3.267 76.063 1.00 45.16 261 HIS A CA 1
ATOM 1407 C C . HIS A 1 187 ? 36.214 2.673 75.999 1.00 46.10 261 HIS A C 1
ATOM 1408 O O . HIS A 1 187 ? 36.835 2.442 77.031 1.00 47.92 261 HIS A O 1
ATOM 1415 N N . HIS A 1 188 ? 36.703 2.410 74.794 1.00 46.83 262 HIS A N 1
ATOM 1416 C CA . HIS A 1 188 ? 38.021 1.815 74.636 1.00 48.24 262 HIS A CA 1
ATOM 1417 C C . HIS A 1 188 ? 39.102 2.814 75.016 1.00 49.04 262 HIS A C 1
ATOM 1418 O O . HIS A 1 188 ? 38.849 4.016 75.079 1.00 49.87 262 HIS A O 1
ATOM 1425 N N . ASN A 1 189 ? 40.311 2.321 75.252 1.00 49.13 263 ASN A N 1
ATOM 1426 C CA . ASN A 1 189 ? 41.403 3.195 75.649 1.00 50.49 263 ASN A CA 1
ATOM 1427 C C . ASN A 1 189 ? 42.402 3.487 74.538 1.00 49.07 263 ASN A C 1
ATOM 1428 O O . ASN A 1 189 ? 43.416 4.146 74.778 1.00 49.28 263 ASN A O 1
ATOM 1433 N N . ASP A 1 190 ? 42.135 2.995 73.331 1.00 46.60 264 ASP A N 1
ATOM 1434 C CA . ASP A 1 190 ? 43.039 3.258 72.217 1.00 46.24 264 ASP A CA 1
ATOM 1435 C C . ASP A 1 190 ? 42.618 4.547 71.511 1.00 46.38 264 ASP A C 1
ATOM 1436 O O . ASP A 1 190 ? 41.550 4.615 70.895 1.00 44.82 264 ASP A O 1
ATOM 1441 N N . PRO A 1 191 ? 43.470 5.582 71.578 1.00 46.62 265 PRO A N 1
ATOM 1442 C CA . PRO A 1 191 ? 43.197 6.881 70.957 1.00 46.73 265 PRO A CA 1
ATOM 1443 C C . PRO A 1 191 ? 42.778 6.827 69.490 1.00 46.83 265 PRO A C 1
ATOM 1444 O O . PRO A 1 191 ? 41.970 7.639 69.048 1.00 46.45 265 PRO A O 1
ATOM 1448 N N . GLU A 1 192 ? 43.323 5.874 68.742 1.00 47.22 266 GLU A N 1
ATOM 1449 C CA . GLU A 1 192 ? 42.989 5.720 67.327 1.00 47.64 266 GLU A CA 1
ATOM 1450 C C . GLU A 1 192 ? 41.535 5.271 67.165 1.00 45.23 266 GLU A C 1
ATOM 1451 O O . GLU A 1 192 ? 40.806 5.770 66.307 1.00 45.01 266 GLU A O 1
ATOM 1457 N N . VAL A 1 193 ? 41.133 4.314 67.992 1.00 41.75 267 VAL A N 1
ATOM 1458 C CA . VAL A 1 193 ? 39.783 3.786 67.965 1.00 38.59 267 VAL A CA 1
ATOM 1459 C C . VAL A 1 193 ? 38.803 4.872 68.395 1.00 38.25 267 VAL A C 1
ATOM 1460 O O . VAL A 1 193 ? 37.735 5.039 67.797 1.00 38.35 267 VAL A O 1
ATOM 1464 N N . LEU A 1 194 ? 39.170 5.604 69.442 1.00 36.44 268 LEU A N 1
ATOM 1465 C CA . LEU A 1 194 ? 38.317 6.658 69.962 1.00 34.44 268 LEU A CA 1
ATOM 1466 C C . LEU A 1 194 ? 38.120 7.763 68.933 1.00 33.69 268 LEU A C 1
ATOM 1467 O O . LEU A 1 194 ? 37.000 8.204 68.701 1.00 30.96 268 LEU A O 1
ATOM 1472 N N . ALA A 1 195 ? 39.212 8.195 68.310 1.00 35.72 269 ALA A N 1
ATOM 1473 C CA . ALA A 1 195 ? 39.149 9.245 67.300 1.00 37.67 269 ALA A CA 1
ATOM 1474 C C . ALA A 1 195 ? 38.237 8.810 66.163 1.00 39.49 269 ALA A C 1
ATOM 1475 O O . ALA A 1 195 ? 37.340 9.554 65.760 1.00 39.09 269 ALA A O 1
ATOM 1477 N N . ASP A 1 196 ? 38.465 7.602 65.652 1.00 40.70 270 ASP A N 1
ATOM 1478 C CA . ASP A 1 196 ? 37.654 7.079 64.558 1.00 41.86 270 ASP A CA 1
ATOM 1479 C C . ASP A 1 196 ? 36.185 6.946 64.937 1.00 39.47 270 ASP A C 1
ATOM 1480 O O . ASP A 1 196 ? 35.316 7.233 64.114 1.00 38.45 270 ASP A O 1
ATOM 1485 N N . SER A 1 197 ? 35.901 6.516 66.166 1.00 36.51 271 SER A N 1
ATOM 1486 C CA . SER A 1 197 ? 34.510 6.379 66.596 1.00 35.33 271 SER A CA 1
ATOM 1487 C C . SER A 1 197 ? 33.873 7.758 66.704 1.00 35.31 271 SER A C 1
ATOM 1488 O O . SER A 1 197 ? 32.716 7.958 66.323 1.00 35.72 271 SER A O 1
ATOM 1491 N N . CYS A 1 198 ? 34.624 8.710 67.245 1.00 34.12 272 CYS A N 1
ATOM 1492 C CA . CYS A 1 198 ? 34.098 10.061 67.389 1.00 34.03 272 CYS A CA 1
ATOM 1493 C C . CYS A 1 198 ? 33.833 10.645 66.002 1.00 33.20 272 CYS A C 1
ATOM 1494 O O . CYS A 1 198 ? 32.820 11.306 65.798 1.00 34.45 272 CYS A O 1
ATOM 1497 N N . TRP A 1 199 ? 34.734 10.392 65.051 1.00 31.36 273 TRP A N 1
ATOM 1498 C CA . TRP A 1 199 ? 34.539 10.885 63.690 1.00 31.44 273 TRP A CA 1
ATOM 1499 C C . TRP A 1 199 ? 33.257 10.288 63.135 1.00 30.26 273 TRP A C 1
ATOM 1500 O O . TRP A 1 199 ? 32.454 10.992 62.520 1.00 30.03 273 TRP A O 1
ATOM 1511 N N . ALA A 1 200 ? 33.071 8.989 63.365 1.00 28.83 274 ALA A N 1
ATOM 1512 C CA . ALA A 1 200 ? 31.877 8.293 62.897 1.00 28.35 274 ALA A CA 1
ATOM 1513 C C . ALA A 1 200 ? 30.617 8.969 63.444 1.00 28.08 274 ALA A C 1
ATOM 1514 O O . ALA A 1 200 ? 29.648 9.185 62.713 1.00 29.73 274 ALA A O 1
ATOM 1516 N N . ILE A 1 201 ? 30.626 9.293 64.730 1.00 27.54 275 ILE A N 1
ATOM 1517 C CA . ILE A 1 201 ? 29.475 9.953 65.343 1.00 27.85 275 ILE A CA 1
ATOM 1518 C C . ILE A 1 201 ? 29.285 11.351 64.779 1.00 27.48 275 ILE A C 1
ATOM 1519 O O . ILE A 1 201 ? 28.160 11.796 64.603 1.00 25.63 275 ILE A O 1
ATOM 1524 N N . SER A 1 202 ? 30.388 12.035 64.492 1.00 28.32 276 SER A N 1
ATOM 1525 C CA . SER A 1 202 ? 30.311 13.385 63.958 1.00 29.12 276 SER A CA 1
ATOM 1526 C C . SER A 1 202 ? 29.629 13.368 62.593 1.00 30.96 276 SER A C 1
ATOM 1527 O O . SER A 1 202 ? 28.907 14.309 62.251 1.00 29.63 276 SER A O 1
ATOM 1530 N N . TYR A 1 203 ? 29.848 12.307 61.813 1.00 30.68 277 TYR A N 1
ATOM 1531 C CA . TYR A 1 203 ? 29.190 12.200 60.504 1.00 32.56 277 TYR A CA 1
ATOM 1532 C C . TYR A 1 203 ? 27.703 11.869 60.647 1.00 31.98 277 TYR A C 1
ATOM 1533 O O . TYR A 1 203 ? 26.874 12.389 59.896 1.00 33.31 277 TYR A O 1
ATOM 1542 N N . LEU A 1 204 ? 27.368 11.005 61.603 1.00 31.47 278 LEU A N 1
ATOM 1543 C CA . LEU A 1 204 ? 25.974 10.602 61.814 1.00 31.31 278 LEU A CA 1
ATOM 1544 C C . LEU A 1 204 ? 25.095 11.737 62.355 1.00 31.84 278 LEU A C 1
ATOM 1545 O O . LEU A 1 204 ? 23.888 11.784 62.100 1.00 29.87 278 LEU A O 1
ATOM 1550 N N . THR A 1 205 ? 25.702 12.653 63.102 1.00 31.45 279 THR A N 1
ATOM 1551 C CA . THR A 1 205 ? 24.958 13.761 63.672 1.00 31.32 279 THR A CA 1
ATOM 1552 C C . THR A 1 205 ? 24.947 14.977 62.740 1.00 32.55 279 THR A C 1
ATOM 1553 O O . THR A 1 205 ? 24.225 15.946 62.979 1.00 32.56 279 THR A O 1
ATOM 1557 N N . ASP A 1 206 ? 25.745 14.917 61.678 1.00 32.00 280 ASP A N 1
ATOM 1558 C CA . ASP A 1 206 ? 25.815 16.006 60.708 1.00 34.08 280 ASP A CA 1
ATOM 1559 C C . ASP A 1 206 ? 24.641 15.881 59.732 1.00 35.00 280 ASP A C 1
ATOM 1560 O O . ASP A 1 206 ? 24.814 15.421 58.603 1.00 36.17 280 ASP A O 1
ATOM 1565 N N . GLY A 1 207 ? 23.454 16.284 60.170 1.00 34.29 281 GLY A N 1
ATOM 1566 C CA . GLY A 1 207 ? 22.288 16.190 59.315 1.00 34.21 281 GLY A CA 1
ATOM 1567 C C . GLY A 1 207 ? 20.996 16.485 60.051 1.00 34.80 281 GLY A C 1
ATOM 1568 O O . GLY A 1 207 ? 21.005 17.150 61.087 1.00 32.47 281 GLY A O 1
ATOM 1569 N N . PRO A 1 208 ? 19.859 15.997 59.532 1.00 36.57 282 PRO A N 1
ATOM 1570 C CA . PRO A 1 208 ? 18.518 16.182 60.101 1.00 35.87 282 PRO A CA 1
ATOM 1571 C C . PRO A 1 208 ? 18.423 15.851 61.582 1.00 35.16 282 PRO A C 1
ATOM 1572 O O . PRO A 1 208 ? 19.097 14.947 62.072 1.00 35.44 282 PRO A O 1
ATOM 1576 N N . ASN A 1 209 ? 17.573 16.583 62.292 1.00 35.10 283 ASN A N 1
ATOM 1577 C CA . ASN A 1 209 ? 17.370 16.344 63.712 1.00 34.46 283 ASN A CA 1
ATOM 1578 C C . ASN A 1 209 ? 16.911 14.909 63.975 1.00 34.76 283 ASN A C 1
ATOM 1579 O O . ASN A 1 209 ? 17.063 14.400 65.079 1.00 36.74 283 ASN A O 1
ATOM 1584 N N . GLU A 1 210 ? 16.354 14.255 62.964 1.00 36.99 284 GLU A N 1
ATOM 1585 C CA . GLU A 1 210 ? 15.892 12.882 63.134 1.00 39.36 284 GLU A CA 1
ATOM 1586 C C . GLU A 1 210 ? 17.087 11.949 63.305 1.00 38.22 284 GLU A C 1
ATOM 1587 O O . GLU A 1 210 ? 17.039 11.013 64.098 1.00 38.44 284 GLU A O 1
ATOM 1593 N N . ARG A 1 211 ? 18.161 12.210 62.567 1.00 39.26 285 ARG A N 1
ATOM 1594 C CA . ARG A 1 211 ? 19.366 11.391 62.674 1.00 38.60 285 ARG A CA 1
ATOM 1595 C C . ARG A 1 211 ? 20.058 11.645 64.010 1.00 38.70 285 ARG A C 1
ATOM 1596 O O . ARG A 1 211 ? 20.635 10.729 64.599 1.00 37.26 285 ARG A O 1
ATOM 1604 N N . ILE A 1 212 ? 19.992 12.891 64.484 1.00 38.71 286 ILE A N 1
ATOM 1605 C CA . ILE A 1 212 ? 20.581 13.272 65.770 1.00 37.37 286 ILE A CA 1
ATOM 1606 C C . ILE A 1 212 ? 19.858 12.506 66.878 1.00 36.74 286 ILE A C 1
ATOM 1607 O O . ILE A 1 212 ? 20.489 11.938 67.772 1.00 34.62 286 ILE A O 1
ATOM 1612 N N . GLU A 1 213 ? 18.530 12.502 66.802 1.00 36.18 287 GLU A N 1
ATOM 1613 C CA . GLU A 1 213 ? 17.684 11.821 67.781 1.00 37.78 287 GLU A CA 1
ATOM 1614 C C . GLU A 1 213 ? 18.093 10.371 68.009 1.00 37.71 287 GLU A C 1
ATOM 1615 O O . GLU A 1 213 ? 18.126 9.896 69.145 1.00 36.91 287 GLU A O 1
ATOM 1621 N N . MET A 1 214 ? 18.405 9.669 66.928 1.00 37.52 288 MET A N 1
ATOM 1622 C CA . MET A 1 214 ? 18.791 8.272 67.042 1.00 39.53 288 MET A CA 1
ATOM 1623 C C . MET A 1 214 ? 20.111 8.129 67.785 1.00 37.86 288 MET A C 1
ATOM 1624 O O . MET A 1 214 ? 20.233 7.319 68.700 1.00 36.63 288 MET A O 1
ATOM 1629 N N . VAL A 1 215 ? 21.098 8.919 67.383 1.00 35.71 289 VAL A N 1
ATOM 1630 C CA . VAL A 1 215 ? 22.404 8.899 68.020 1.00 35.03 289 VAL A CA 1
ATOM 1631 C C . VAL A 1 215 ? 22.257 9.183 69.519 1.00 37.20 289 VAL A C 1
ATOM 1632 O O . VAL A 1 215 ? 22.928 8.570 70.344 1.00 38.31 289 VAL A O 1
ATOM 1636 N N . VAL A 1 216 ? 21.377 10.115 69.871 1.00 37.79 290 VAL A N 1
ATOM 1637 C CA . VAL A 1 216 ? 21.170 10.461 71.271 1.00 38.71 290 VAL A CA 1
ATOM 1638 C C . VAL A 1 216 ? 20.445 9.344 72.011 1.00 40.42 290 VAL A C 1
ATOM 1639 O O . VAL A 1 216 ? 20.807 8.999 73.134 1.00 39.82 290 VAL A O 1
ATOM 1643 N N . LYS A 1 217 ? 19.420 8.789 71.373 1.00 41.55 291 LYS A N 1
ATOM 1644 C CA . LYS A 1 217 ? 18.632 7.704 71.949 1.00 44.83 291 LYS A CA 1
ATOM 1645 C C . LYS A 1 217 ? 19.504 6.483 72.247 1.00 44.11 291 LYS A C 1
ATOM 1646 O O . LYS A 1 217 ? 19.243 5.745 73.193 1.00 44.74 291 LYS A O 1
ATOM 1652 N N . LYS A 1 218 ? 20.541 6.280 71.439 1.00 44.49 292 LYS A N 1
ATOM 1653 C CA . LYS A 1 218 ? 21.455 5.155 71.617 1.00 44.16 292 LYS A CA 1
ATOM 1654 C C . LYS A 1 218 ? 22.485 5.392 72.711 1.00 43.96 292 LYS A C 1
ATOM 1655 O O . LYS A 1 218 ? 23.392 4.579 72.905 1.00 44.80 292 LYS A O 1
ATOM 1661 N N . GLY A 1 219 ? 22.355 6.518 73.408 1.00 42.32 293 GLY A N 1
ATOM 1662 C CA . GLY A 1 219 ? 23.238 6.822 74.525 1.00 39.07 293 GLY A CA 1
ATOM 1663 C C . GLY A 1 219 ? 24.698 7.143 74.282 1.00 38.16 293 GLY A C 1
ATOM 1664 O O . GLY A 1 219 ? 25.553 6.778 75.086 1.00 40.21 293 GLY A O 1
ATOM 1665 N N . VAL A 1 220 ? 24.998 7.847 73.200 1.00 35.38 294 VAL A N 1
ATOM 1666 C CA . VAL A 1 220 ? 26.375 8.198 72.915 1.00 33.65 294 VAL A CA 1
ATOM 1667 C C . VAL A 1 220 ? 26.861 9.431 73.682 1.00 31.65 294 VAL A C 1
ATOM 1668 O O . VAL A 1 220 ? 28.055 9.592 73.908 1.00 32.42 294 VAL A O 1
ATOM 1672 N N . VAL A 1 221 ? 25.939 10.295 74.092 1.00 33.98 295 VAL A N 1
ATOM 1673 C CA . VAL A 1 221 ? 26.310 11.546 74.755 1.00 33.58 295 VAL A CA 1
ATOM 1674 C C . VAL A 1 221 ? 27.238 11.477 75.970 1.00 32.97 295 VAL A C 1
ATOM 1675 O O . VAL A 1 221 ? 28.306 12.102 75.973 1.00 32.06 295 VAL A O 1
ATOM 1679 N N . PRO A 1 222 ? 26.864 10.713 77.006 1.00 33.90 296 PRO A N 1
ATOM 1680 C CA . PRO A 1 222 ? 27.722 10.625 78.193 1.00 35.27 296 PRO A CA 1
ATOM 1681 C C . PRO A 1 222 ? 29.177 10.327 77.851 1.00 37.23 296 PRO A C 1
ATOM 1682 O O . PRO A 1 222 ? 30.092 10.888 78.448 1.00 39.97 296 PRO A O 1
ATOM 1686 N N . GLN A 1 223 ? 29.391 9.459 76.872 1.00 38.11 297 GLN A N 1
ATOM 1687 C CA . GLN A 1 223 ? 30.743 9.103 76.481 1.00 39.78 297 GLN A CA 1
ATOM 1688 C C . GLN A 1 223 ? 31.419 10.213 75.683 1.00 37.96 297 GLN A C 1
ATOM 1689 O O . GLN A 1 223 ? 32.605 10.483 75.870 1.00 36.14 297 GLN A O 1
ATOM 1695 N N . LEU A 1 224 ? 30.674 10.846 74.779 1.00 38.12 298 LEU A N 1
ATOM 1696 C CA . LEU A 1 224 ? 31.235 11.935 73.975 1.00 37.52 298 LEU A CA 1
ATOM 1697 C C . LEU A 1 224 ? 31.661 13.054 74.885 1.00 35.96 298 LEU A C 1
ATOM 1698 O O . LEU A 1 224 ? 32.689 13.692 74.662 1.00 36.32 298 LEU A O 1
ATOM 1703 N N . VAL A 1 225 ? 30.849 13.300 75.906 1.00 36.27 299 VAL A N 1
ATOM 1704 C CA . VAL A 1 225 ? 31.137 14.366 76.848 1.00 38.28 299 VAL A CA 1
ATOM 1705 C C . VAL A 1 225 ? 32.454 14.118 77.555 1.00 39.32 299 VAL A C 1
ATOM 1706 O O . VAL A 1 225 ? 33.226 15.050 77.776 1.00 40.28 299 VAL A O 1
ATOM 1710 N N . LYS A 1 226 ? 32.704 12.859 77.904 1.00 40.53 300 LYS A N 1
ATOM 1711 C CA . LYS A 1 226 ? 33.939 12.481 78.577 1.00 40.37 300 LYS A CA 1
ATOM 1712 C C . LYS A 1 226 ? 35.121 12.668 77.630 1.00 39.48 300 LYS A C 1
ATOM 1713 O O . LYS A 1 226 ? 36.212 13.081 78.045 1.00 38.08 300 LYS A O 1
ATOM 1719 N N . LEU A 1 227 ? 34.903 12.388 76.350 1.00 36.25 301 LEU A N 1
ATOM 1720 C CA . LEU A 1 227 ? 35.970 12.544 75.375 1.00 34.96 301 LEU A CA 1
ATOM 1721 C C . LEU A 1 227 ? 36.211 14.021 75.054 1.00 35.20 301 LEU A C 1
ATOM 1722 O O . LEU A 1 227 ? 37.269 14.394 74.554 1.00 32.14 301 LEU A O 1
ATOM 1727 N N . LEU A 1 228 ? 35.233 14.863 75.381 1.00 35.70 302 LEU A N 1
ATOM 1728 C CA . LEU A 1 228 ? 35.343 16.298 75.152 1.00 39.01 302 LEU A CA 1
ATOM 1729 C C . LEU A 1 228 ? 36.524 16.832 75.967 1.00 40.42 302 LEU A C 1
ATOM 1730 O O . LEU A 1 228 ? 37.202 17.789 75.572 1.00 37.36 302 LEU A O 1
ATOM 1735 N N . GLY A 1 229 ? 36.757 16.198 77.113 1.00 41.57 303 GLY A N 1
ATOM 1736 C CA . GLY A 1 229 ? 37.854 16.595 77.966 1.00 42.03 303 GLY A CA 1
ATOM 1737 C C . GLY A 1 229 ? 39.134 15.833 77.676 1.00 44.06 303 GLY A C 1
ATOM 1738 O O . GLY A 1 229 ? 40.094 15.939 78.436 1.00 44.54 303 GLY A O 1
ATOM 1739 N N . ALA A 1 230 ? 39.165 15.065 76.589 1.00 44.73 304 ALA A N 1
ATOM 1740 C CA . ALA A 1 230 ? 40.368 14.312 76.239 1.00 46.99 304 ALA A CA 1
ATOM 1741 C C . ALA A 1 230 ? 41.538 15.279 76.094 1.00 48.53 304 ALA A C 1
ATOM 1742 O O . ALA A 1 230 ? 41.331 16.476 75.901 1.00 50.24 304 ALA A O 1
ATOM 1744 N N . THR A 1 231 ? 42.761 14.767 76.191 1.00 49.77 305 THR A N 1
ATOM 1745 C CA . THR A 1 231 ? 43.945 15.612 76.064 1.00 52.28 305 THR A CA 1
ATOM 1746 C C . THR A 1 231 ? 44.449 15.566 74.622 1.00 51.86 305 THR A C 1
ATOM 1747 O O . THR A 1 231 ? 45.133 16.478 74.149 1.00 51.80 305 THR A O 1
ATOM 1751 N N . GLU A 1 232 ? 44.086 14.498 73.925 1.00 51.85 306 GLU A N 1
ATOM 1752 C CA . GLU A 1 232 ? 44.494 14.296 72.541 1.00 51.05 306 GLU A CA 1
ATOM 1753 C C . GLU A 1 232 ? 43.690 15.171 71.582 1.00 49.38 306 GLU A C 1
ATOM 1754 O O . GLU A 1 232 ? 42.463 15.097 71.543 1.00 48.71 306 GLU A O 1
ATOM 1760 N N . LEU A 1 233 ? 44.387 15.998 70.809 1.00 47.68 307 LEU A N 1
ATOM 1761 C CA . LEU A 1 233 ? 43.722 16.874 69.854 1.00 47.01 307 LEU A CA 1
ATOM 1762 C C . LEU A 1 233 ? 42.958 16.042 68.825 1.00 45.60 307 LEU A C 1
ATOM 1763 O O . LEU A 1 233 ? 41.839 16.390 68.455 1.00 44.78 307 LEU A O 1
ATOM 1768 N N . PRO A 1 234 ? 43.558 14.935 68.339 1.00 44.62 308 PRO A N 1
ATOM 1769 C CA . PRO A 1 234 ? 42.874 14.090 67.353 1.00 41.46 308 PRO A CA 1
ATOM 1770 C C . PRO A 1 234 ? 41.545 13.522 67.861 1.00 38.92 308 PRO A C 1
ATOM 1771 O O . PRO A 1 234 ? 40.700 13.117 67.065 1.00 35.64 308 PRO A O 1
ATOM 1775 N N . ILE A 1 235 ? 41.371 13.485 69.182 1.00 36.53 309 ILE A N 1
ATOM 1776 C CA . ILE A 1 235 ? 40.134 12.977 69.779 1.00 36.10 309 ILE A CA 1
ATOM 1777 C C . ILE A 1 235 ? 39.169 14.122 70.101 1.00 36.64 309 ILE A C 1
ATOM 1778 O O . ILE A 1 235 ? 37.996 14.068 69.740 1.00 35.82 309 ILE A O 1
ATOM 1783 N N . VAL A 1 236 ? 39.671 15.148 70.785 1.00 36.24 310 VAL A N 1
ATOM 1784 C CA . VAL A 1 236 ? 38.857 16.297 71.169 1.00 36.02 310 VAL A CA 1
ATOM 1785 C C . VAL A 1 236 ? 38.142 16.913 69.971 1.00 35.24 310 VAL A C 1
ATOM 1786 O O . VAL A 1 236 ? 36.939 17.188 70.029 1.00 32.76 310 VAL A O 1
ATOM 1790 N N . THR A 1 237 ? 38.894 17.123 68.891 1.00 34.43 311 THR A N 1
ATOM 1791 C CA . THR A 1 237 ? 38.353 17.724 67.676 1.00 34.36 311 THR A CA 1
ATOM 1792 C C . THR A 1 237 ? 37.055 17.070 67.188 1.00 33.92 311 THR A C 1
ATOM 1793 O O . THR A 1 237 ? 36.042 17.751 67.049 1.00 32.48 311 THR A O 1
ATOM 1797 N N . PRO A 1 238 ? 37.068 15.747 66.917 1.00 34.88 312 PRO A N 1
ATOM 1798 C CA . PRO A 1 238 ? 35.834 15.100 66.450 1.00 34.18 312 PRO A CA 1
ATOM 1799 C C . PRO A 1 238 ? 34.774 14.982 67.529 1.00 31.73 312 PRO A C 1
ATOM 1800 O O . PRO A 1 238 ? 33.591 15.030 67.238 1.00 33.21 312 PRO A O 1
ATOM 1804 N N . ALA A 1 239 ? 35.199 14.830 68.777 1.00 32.25 313 ALA A N 1
ATOM 1805 C CA . ALA A 1 239 ? 34.254 14.726 69.886 1.00 30.89 313 ALA A CA 1
ATOM 1806 C C . ALA A 1 239 ? 33.489 16.046 70.022 1.00 30.00 313 ALA A C 1
ATOM 1807 O O . ALA A 1 239 ? 32.281 16.039 70.240 1.00 27.78 313 ALA A O 1
ATOM 1809 N N . LEU A 1 240 ? 34.205 17.169 69.884 1.00 29.67 314 LEU A N 1
ATOM 1810 C CA . LEU A 1 240 ? 33.607 18.508 69.968 1.00 29.29 314 LEU A CA 1
ATOM 1811 C C . LEU A 1 240 ? 32.654 18.752 68.798 1.00 27.94 314 LEU A C 1
ATOM 1812 O O . LEU A 1 240 ? 31.574 19.304 68.966 1.00 30.30 314 LEU A O 1
ATOM 1817 N N . ARG A 1 241 ? 33.064 18.339 67.610 1.00 28.45 315 ARG A N 1
ATOM 1818 C CA . ARG A 1 241 ? 32.235 18.515 66.436 1.00 28.20 315 ARG A CA 1
ATOM 1819 C C . ARG A 1 241 ? 30.958 17.687 66.580 1.00 29.91 315 ARG A C 1
ATOM 1820 O O . ARG A 1 241 ? 29.866 18.135 66.206 1.00 28.96 315 ARG A O 1
ATOM 1828 N N . ALA A 1 242 ? 31.089 16.482 67.132 1.00 27.97 316 ALA A N 1
ATOM 1829 C CA . ALA A 1 242 ? 29.917 15.627 67.330 1.00 29.00 316 ALA A CA 1
ATOM 1830 C C . ALA A 1 242 ? 28.962 16.291 68.314 1.00 27.84 316 ALA A C 1
ATOM 1831 O O . ALA A 1 242 ? 27.760 16.327 68.079 1.00 29.00 316 ALA A O 1
ATOM 1833 N N . ILE A 1 243 ? 29.490 16.814 69.419 1.00 28.68 317 ILE A N 1
ATOM 1834 C CA . ILE A 1 243 ? 28.645 17.497 70.396 1.00 27.89 317 ILE A CA 1
ATOM 1835 C C . ILE A 1 243 ? 28.085 18.768 69.766 1.00 27.36 317 ILE A C 1
ATOM 1836 O O . ILE A 1 243 ? 26.934 19.130 69.989 1.00 25.98 317 ILE A O 1
ATOM 1841 N N . GLY A 1 244 ? 28.911 19.435 68.972 1.00 27.42 318 GLY A N 1
ATOM 1842 C CA . GLY A 1 244 ? 28.457 20.626 68.280 1.00 29.39 318 GLY A CA 1
ATOM 1843 C C . GLY A 1 244 ? 27.277 20.305 67.372 1.00 26.91 318 GLY A C 1
ATOM 1844 O O . GLY A 1 244 ? 26.292 21.033 67.349 1.00 27.97 318 GLY A O 1
ATOM 1845 N N . ASN A 1 245 ? 27.365 19.209 66.624 1.00 27.61 319 ASN A N 1
ATOM 1846 C CA . ASN A 1 245 ? 26.273 18.825 65.731 1.00 26.63 319 ASN A CA 1
ATOM 1847 C C . ASN A 1 245 ? 24.990 18.483 66.482 1.00 25.34 319 ASN A C 1
ATOM 1848 O O . ASN A 1 245 ? 23.896 18.825 66.052 1.00 25.51 319 ASN A O 1
ATOM 1853 N N . ILE A 1 246 ? 25.124 17.813 67.614 1.00 25.58 320 ILE A N 1
ATOM 1854 C CA . ILE A 1 246 ? 23.956 17.442 68.392 1.00 25.87 320 ILE A CA 1
ATOM 1855 C C . ILE A 1 246 ? 23.189 18.661 68.901 1.00 25.66 320 ILE A C 1
ATOM 1856 O O . ILE A 1 246 ? 21.961 18.682 68.830 1.00 26.97 320 ILE A O 1
ATOM 1861 N N . VAL A 1 247 ? 23.888 19.687 69.393 1.00 24.08 321 VAL A N 1
ATOM 1862 C CA . VAL A 1 247 ? 23.174 20.861 69.892 1.00 24.33 321 VAL A CA 1
ATOM 1863 C C . VAL A 1 247 ? 22.603 21.802 68.809 1.00 24.10 321 VAL A C 1
ATOM 1864 O O . VAL A 1 247 ? 22.054 22.853 69.132 1.00 24.71 321 VAL A O 1
ATOM 1868 N N . THR A 1 248 ? 22.732 21.428 67.534 1.00 25.24 322 THR A N 1
ATOM 1869 C CA . THR A 1 248 ? 22.129 22.202 66.446 1.00 25.52 322 THR A CA 1
ATOM 1870 C C . THR A 1 248 ? 20.700 21.647 66.390 1.00 28.43 322 THR A C 1
ATOM 1871 O O . THR A 1 248 ? 19.822 22.189 65.706 1.00 28.19 322 THR A O 1
ATOM 1875 N N . GLY A 1 249 ? 20.489 20.545 67.115 1.00 28.96 323 GLY A N 1
ATOM 1876 C CA . GLY A 1 249 ? 19.190 19.905 67.156 1.00 30.72 323 GLY A CA 1
ATOM 1877 C C . GLY A 1 249 ? 18.177 20.598 68.056 1.00 34.99 323 GLY A C 1
ATOM 1878 O O . GLY A 1 249 ? 18.317 21.783 68.379 1.00 33.68 323 GLY A O 1
ATOM 1879 N N . THR A 1 250 ? 17.156 19.851 68.471 1.00 34.74 324 THR A N 1
ATOM 1880 C CA . THR A 1 250 ? 16.092 20.385 69.316 1.00 36.38 324 THR A CA 1
ATOM 1881 C C . THR A 1 250 ? 16.578 20.723 70.721 1.00 36.83 324 THR A C 1
ATOM 1882 O O . THR A 1 250 ? 17.656 20.294 71.133 1.00 36.37 324 THR A O 1
ATOM 1886 N N . ASP A 1 251 ? 15.765 21.480 71.456 1.00 38.30 325 ASP A N 1
ATOM 1887 C CA . ASP A 1 251 ? 16.089 21.850 72.833 1.00 40.12 325 ASP A CA 1
ATOM 1888 C C . ASP A 1 251 ? 16.227 20.583 73.692 1.00 39.59 325 ASP A C 1
ATOM 1889 O O . ASP A 1 251 ? 17.120 20.495 74.545 1.00 38.69 325 ASP A O 1
ATOM 1894 N N . GLU A 1 252 ? 15.340 19.612 73.468 1.00 39.57 326 GLU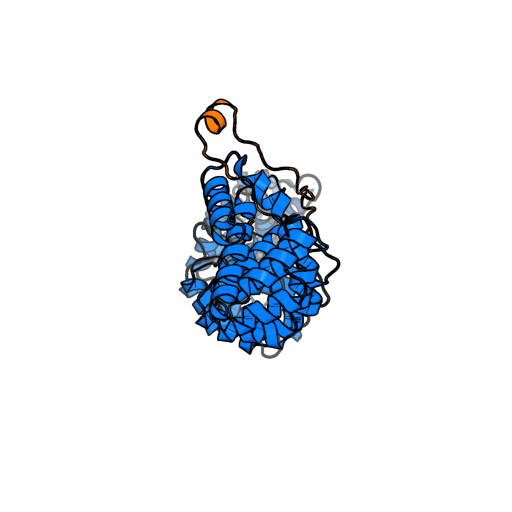 A N 1
ATOM 1895 C CA . GLU A 1 252 ? 15.375 18.350 74.213 1.00 41.52 326 GLU A CA 1
ATOM 1896 C C . GLU A 1 252 ? 16.702 17.618 73.974 1.00 39.85 326 GLU A C 1
ATOM 1897 O O . GLU A 1 252 ? 17.339 17.133 74.916 1.00 40.10 326 GLU A O 1
ATOM 1903 N N . GLN A 1 253 ? 17.111 17.535 72.710 1.00 38.09 327 GLN A N 1
ATOM 1904 C CA . GLN A 1 253 ? 18.364 16.871 72.358 1.00 36.79 327 GLN A CA 1
ATOM 1905 C C . GLN A 1 253 ? 19.522 17.640 72.976 1.00 36.23 327 GLN A C 1
ATOM 1906 O O . GLN A 1 253 ? 20.485 17.050 73.456 1.00 37.19 327 GLN A O 1
ATOM 1912 N N . THR A 1 254 ? 19.412 18.962 72.980 1.00 35.21 328 THR A N 1
ATOM 1913 C CA . THR A 1 254 ? 20.457 19.808 73.543 1.00 35.45 328 THR A CA 1
ATOM 1914 C C . THR A 1 254 ? 20.558 19.642 75.065 1.00 35.28 328 THR A C 1
ATOM 1915 O O . THR A 1 254 ? 21.646 19.762 75.641 1.00 33.54 328 THR A O 1
ATOM 1919 N N . GLN A 1 255 ? 19.428 19.361 75.708 1.00 34.15 329 GLN A N 1
ATOM 1920 C CA . GLN A 1 255 ? 19.404 19.183 77.153 1.00 35.81 329 GLN A CA 1
ATOM 1921 C C . GLN A 1 255 ? 20.228 17.967 77.541 1.00 36.88 329 GLN A C 1
ATOM 1922 O O . GLN A 1 255 ? 20.890 17.965 78.583 1.00 37.77 329 GLN A O 1
ATOM 1928 N N . LYS A 1 256 ? 20.193 16.942 76.693 1.00 36.37 330 LYS A N 1
ATOM 1929 C CA . LYS A 1 256 ? 20.946 15.719 76.951 1.00 37.77 330 LYS A CA 1
ATOM 1930 C C . LYS A 1 256 ? 22.445 15.986 77.038 1.00 37.26 330 LYS A C 1
ATOM 1931 O O . LYS A 1 256 ? 23.142 15.343 77.827 1.00 38.29 330 LYS A O 1
ATOM 1937 N N . VAL A 1 257 ? 22.960 16.920 76.237 1.00 35.09 331 VAL A N 1
ATOM 1938 C CA . VAL A 1 257 ? 24.385 17.194 76.324 1.00 33.21 331 VAL A CA 1
ATOM 1939 C C . VAL A 1 257 ? 24.645 18.017 77.587 1.00 32.64 331 VAL A C 1
ATOM 1940 O O . VAL A 1 257 ? 25.725 17.936 78.171 1.00 30.40 331 VAL A O 1
ATOM 1944 N N . ILE A 1 258 ? 23.653 18.802 78.007 1.00 31.78 332 ILE A N 1
ATOM 1945 C CA . ILE A 1 258 ? 23.797 19.612 79.216 1.00 34.07 332 ILE A CA 1
ATOM 1946 C C . ILE A 1 258 ? 23.769 18.680 80.431 1.00 35.08 332 ILE A C 1
ATOM 1947 O O . ILE A 1 258 ? 24.591 18.805 81.333 1.00 34.30 332 ILE A O 1
ATOM 1952 N N . ASP A 1 259 ? 22.820 17.744 80.440 1.00 36.75 333 ASP A N 1
ATOM 1953 C CA . ASP A 1 259 ? 22.697 16.785 81.534 1.00 39.01 333 ASP A CA 1
ATOM 1954 C C . ASP A 1 259 ? 23.954 15.919 81.661 1.00 39.64 333 ASP A C 1
ATOM 1955 O O . ASP A 1 259 ? 24.348 15.546 82.763 1.00 40.12 333 ASP A O 1
ATOM 1960 N N . ALA A 1 260 ? 24.585 15.603 80.534 1.00 40.24 334 ALA A N 1
ATOM 1961 C CA . ALA A 1 260 ? 25.799 14.793 80.551 1.00 40.95 334 ALA A CA 1
ATOM 1962 C C . ALA A 1 260 ? 26.999 15.550 81.127 1.00 41.30 334 ALA A C 1
ATOM 1963 O O . ALA A 1 260 ? 28.094 14.996 81.220 1.00 42.79 334 ALA A O 1
ATOM 1965 N N . GLY A 1 261 ? 26.797 16.813 81.499 1.00 41.55 335 GLY A N 1
ATOM 1966 C CA . GLY A 1 261 ? 27.879 17.606 82.069 1.00 39.40 335 GLY A CA 1
ATOM 1967 C C . GLY A 1 261 ? 28.816 18.253 81.061 1.00 39.13 335 GLY A C 1
ATOM 1968 O O . GLY A 1 261 ? 29.978 18.530 81.364 1.00 39.17 335 GLY A O 1
ATOM 1969 N N . ALA A 1 262 ? 28.312 18.514 79.862 1.00 37.12 336 ALA A N 1
ATOM 1970 C CA . ALA A 1 262 ? 29.133 19.124 78.826 1.00 36.33 336 ALA A CA 1
ATOM 1971 C C . ALA A 1 262 ? 29.599 20.536 79.172 1.00 33.97 336 ALA A C 1
ATOM 1972 O O . ALA A 1 262 ? 30.738 20.901 78.894 1.00 36.64 336 ALA A O 1
ATOM 1974 N N . LEU A 1 263 ? 28.734 21.329 79.783 1.00 33.24 337 LEU A N 1
ATOM 1975 C CA . LEU A 1 263 ? 29.101 22.702 80.119 1.00 35.06 337 LEU A CA 1
ATOM 1976 C C . LEU A 1 263 ? 30.359 22.852 80.979 1.00 36.59 337 LEU A C 1
ATOM 1977 O O . LEU A 1 263 ? 31.082 23.847 80.857 1.00 34.30 337 LEU A O 1
ATOM 1982 N N . ALA A 1 264 ? 30.622 21.861 81.833 1.00 37.03 338 ALA A N 1
ATOM 1983 C CA . ALA A 1 264 ? 31.777 21.890 82.726 1.00 38.24 338 ALA A CA 1
ATOM 1984 C C . ALA A 1 264 ? 33.114 21.817 82.002 1.00 39.07 338 ALA A C 1
ATOM 1985 O O . ALA A 1 264 ? 34.163 22.116 82.583 1.00 38.67 338 ALA A O 1
ATOM 1987 N N . VAL A 1 265 ? 33.077 21.427 80.730 1.00 38.87 339 VAL A N 1
ATOM 1988 C CA . VAL A 1 265 ? 34.296 21.307 79.936 1.00 37.49 339 VAL A CA 1
ATOM 1989 C C . VAL A 1 265 ? 34.600 22.564 79.117 1.00 36.05 339 VAL A C 1
ATOM 1990 O O . VAL A 1 265 ? 35.742 22.787 78.717 1.00 34.85 339 VAL A O 1
ATOM 1994 N N . PHE A 1 266 ? 33.588 23.391 78.875 1.00 34.79 340 PHE A N 1
ATOM 1995 C CA . PHE A 1 266 ? 33.791 24.585 78.062 1.00 36.26 340 PHE A CA 1
ATOM 1996 C C . PHE A 1 266 ? 34.750 25.659 78.562 1.00 34.94 340 PHE A C 1
ATOM 1997 O O . PHE A 1 266 ? 35.348 26.373 77.758 1.00 35.65 340 PHE A O 1
ATOM 2005 N N . PRO A 1 267 ? 34.919 25.793 79.884 1.00 35.26 341 PRO A N 1
ATOM 2006 C CA . PRO A 1 267 ? 35.862 26.833 80.309 1.00 36.81 341 PRO A CA 1
ATOM 2007 C C . PRO A 1 267 ? 37.249 26.540 79.722 1.00 37.05 341 PRO A C 1
ATOM 2008 O O . PRO A 1 267 ? 38.021 27.451 79.415 1.00 38.64 341 PRO A O 1
ATOM 2012 N N . SER A 1 268 ? 37.546 25.255 79.558 1.00 37.62 342 SER A N 1
ATOM 2013 C CA . SER A 1 268 ? 38.818 24.805 79.006 1.00 37.00 342 SER A CA 1
ATOM 2014 C C . SER A 1 268 ? 38.802 24.886 77.480 1.00 36.47 342 SER A C 1
ATOM 2015 O O . SER A 1 268 ? 39.784 25.279 76.851 1.00 36.23 342 SER A O 1
ATOM 2018 N N . LEU A 1 269 ? 37.683 24.502 76.880 1.00 35.83 343 LEU A N 1
ATOM 2019 C CA . LEU A 1 269 ? 37.568 24.550 75.425 1.00 35.01 343 LEU A CA 1
ATOM 2020 C C . LEU A 1 269 ? 37.629 25.988 74.914 1.00 34.83 343 LEU A C 1
ATOM 2021 O O . LEU A 1 269 ? 38.278 26.274 73.907 1.00 34.63 343 LEU A O 1
ATOM 2026 N N . LEU A 1 270 ? 36.958 26.897 75.614 1.00 33.80 344 LEU A N 1
ATOM 2027 C CA . LEU A 1 270 ? 36.942 28.287 75.186 1.00 35.29 344 LEU A CA 1
ATOM 2028 C C . LEU A 1 270 ? 38.281 28.982 75.414 1.00 38.27 344 LEU A C 1
ATOM 2029 O O . LEU A 1 270 ? 38.537 30.047 74.855 1.00 38.39 344 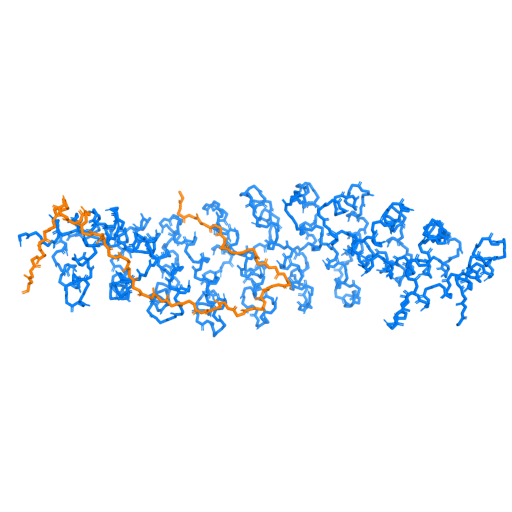LEU A O 1
ATOM 2034 N N . THR A 1 271 ? 39.144 28.369 76.218 1.00 40.55 345 THR A N 1
ATOM 2035 C CA . THR A 1 271 ? 40.453 28.949 76.504 1.00 41.97 345 THR A CA 1
ATOM 2036 C C . THR A 1 271 ? 41.563 28.102 75.893 1.00 44.40 345 THR A C 1
ATOM 2037 O O . THR A 1 271 ? 42.745 28.309 76.168 1.00 43.57 345 THR A O 1
ATOM 2041 N N . ASN A 1 272 ? 41.174 27.149 75.054 1.00 45.66 346 ASN A N 1
ATOM 2042 C CA . ASN A 1 272 ? 42.137 26.272 74.410 1.00 47.46 346 ASN A CA 1
ATOM 2043 C C . ASN A 1 272 ? 42.984 27.023 73.381 1.00 48.15 346 ASN A C 1
ATOM 2044 O O . ASN A 1 272 ? 42.453 27.709 72.511 1.00 47.96 346 ASN A O 1
ATOM 2049 N N . PRO A 1 273 ? 44.319 26.887 73.470 1.00 49.33 347 PRO A N 1
ATOM 2050 C CA . PRO A 1 273 ? 45.315 27.515 72.593 1.00 49.67 347 PRO A CA 1
ATOM 2051 C C . PRO A 1 273 ? 45.053 27.310 71.107 1.00 49.11 347 PRO A C 1
ATOM 2052 O O . PRO A 1 273 ? 45.350 28.182 70.293 1.00 48.64 347 PRO A O 1
ATOM 2056 N N . LYS A 1 274 ? 44.521 26.139 70.766 1.00 50.25 348 LYS A N 1
ATOM 2057 C CA . LYS A 1 274 ? 44.195 25.779 69.386 1.00 50.76 348 LYS A CA 1
ATOM 2058 C C . LYS A 1 274 ? 42.980 26.616 68.990 1.00 49.48 348 LYS A C 1
ATOM 2059 O O . LYS A 1 274 ? 41.876 26.369 69.473 1.00 50.71 348 LYS A O 1
ATOM 2065 N N . THR A 1 275 ? 43.171 27.603 68.121 1.00 47.74 349 THR A N 1
ATOM 2066 C CA . THR A 1 275 ? 42.057 28.466 67.727 1.00 46.46 349 THR A CA 1
ATOM 2067 C C . THR A 1 275 ? 40.887 27.722 67.078 1.00 45.39 349 THR A C 1
ATOM 2068 O O . THR A 1 275 ? 39.740 28.179 67.160 1.00 43.65 349 THR A O 1
ATOM 2072 N N . ASN A 1 276 ? 41.173 26.592 66.430 1.00 43.04 350 ASN A N 1
ATOM 2073 C CA . ASN A 1 276 ? 40.123 25.798 65.793 1.00 42.13 350 ASN A CA 1
ATOM 2074 C C . ASN A 1 276 ? 39.173 25.268 66.848 1.00 38.40 350 ASN A C 1
ATOM 2075 O O . ASN A 1 276 ? 37.967 25.260 66.654 1.00 37.50 350 ASN A O 1
ATOM 2080 N N . ILE A 1 277 ? 39.735 24.810 67.959 1.00 36.13 351 ILE A N 1
ATOM 2081 C CA . ILE A 1 277 ? 38.941 24.279 69.059 1.00 35.26 351 ILE A CA 1
ATOM 2082 C C . ILE A 1 277 ? 38.105 25.402 69.646 1.00 35.70 351 ILE A C 1
ATOM 2083 O O . ILE A 1 277 ? 36.914 25.252 69.903 1.00 34.75 351 ILE A O 1
ATOM 2088 N N . GLN A 1 278 ? 38.758 26.532 69.868 1.00 35.94 352 GLN A N 1
ATOM 2089 C CA . GLN A 1 278 ? 38.109 27.704 70.428 1.00 37.19 352 GLN A CA 1
ATOM 2090 C C . GLN A 1 278 ? 36.931 28.128 69.537 1.00 35.12 352 GLN A C 1
ATOM 2091 O O . GLN A 1 278 ? 35.848 28.436 70.026 1.00 34.20 352 GLN A O 1
ATOM 2097 N N . LYS A 1 279 ? 37.161 28.125 68.228 1.00 33.60 353 LYS A N 1
ATOM 2098 C CA . LYS A 1 279 ? 36.145 28.494 67.244 1.00 35.15 353 LYS A CA 1
ATOM 2099 C C . LYS A 1 279 ? 34.963 27.509 67.292 1.00 33.63 353 LYS A C 1
ATOM 2100 O O . LYS A 1 279 ? 33.800 27.918 67.409 1.00 34.62 353 LYS A O 1
ATOM 2106 N N . GLU A 1 280 ? 35.266 26.216 67.218 1.00 28.81 354 GLU A N 1
ATOM 2107 C CA . GLU A 1 280 ? 34.234 25.179 67.268 1.00 29.05 354 GLU A CA 1
ATOM 2108 C C . GLU A 1 280 ? 33.486 25.178 68.605 1.00 26.45 354 GLU A C 1
ATOM 2109 O O . GLU A 1 280 ? 32.293 24.888 68.651 1.00 23.61 354 GLU A O 1
ATOM 2115 N N . ALA A 1 281 ? 34.191 25.493 69.691 1.00 26.82 355 ALA A N 1
ATOM 2116 C CA . ALA A 1 281 ? 33.564 25.507 71.009 1.00 26.93 355 ALA A CA 1
ATOM 2117 C C . ALA A 1 281 ? 32.635 26.707 71.136 1.00 26.94 355 ALA A C 1
ATOM 2118 O O . ALA A 1 281 ? 31.578 26.616 71.750 1.00 27.73 355 ALA A O 1
ATOM 2120 N N . THR A 1 282 ? 33.026 27.833 70.550 1.00 28.74 356 THR A N 1
ATOM 2121 C CA . THR A 1 282 ? 32.193 29.027 70.616 1.00 27.50 356 THR A CA 1
ATOM 2122 C C . THR A 1 282 ? 30.963 28.797 69.736 1.00 26.98 356 THR A C 1
ATOM 2123 O O . THR A 1 282 ? 29.856 29.169 70.109 1.00 25.35 356 THR A O 1
ATOM 2127 N N . TRP A 1 283 ? 31.162 28.169 68.576 1.00 26.75 357 TRP A N 1
ATOM 2128 C CA . TRP A 1 283 ? 30.048 27.858 67.684 1.00 24.85 357 TRP A CA 1
ATOM 2129 C C . TRP A 1 283 ? 29.081 26.964 68.458 1.00 25.60 357 TRP A C 1
ATOM 2130 O O . TRP A 1 283 ? 27.872 27.188 68.452 1.00 26.15 357 TRP A O 1
ATOM 2141 N N . THR A 1 284 ? 29.620 25.955 69.139 1.00 25.15 358 THR A N 1
ATOM 2142 C CA . THR A 1 284 ? 28.791 25.051 69.929 1.00 26.29 358 THR A CA 1
ATOM 2143 C C . THR A 1 284 ? 28.012 25.827 71.000 1.00 27.10 358 THR A C 1
ATOM 2144 O O . THR A 1 284 ? 26.826 25.583 71.207 1.00 26.92 358 THR A O 1
ATOM 2148 N N . MET A 1 285 ? 28.682 26.761 71.675 1.00 28.25 359 MET A N 1
ATOM 2149 C CA . MET A 1 285 ? 28.031 27.564 72.710 1.00 27.93 359 MET A CA 1
ATOM 2150 C C . MET A 1 285 ? 26.891 28.406 72.135 1.00 28.06 359 MET A C 1
ATOM 2151 O O . MET A 1 285 ? 25.853 28.578 72.783 1.00 27.53 359 MET A O 1
ATOM 2156 N N . SER A 1 286 ? 27.080 28.916 70.918 1.00 26.08 360 SER A N 1
ATOM 2157 C CA . SER A 1 286 ? 26.053 29.737 70.283 1.00 26.13 360 SER A CA 1
ATOM 2158 C C . SER A 1 286 ? 24.780 28.919 70.090 1.00 27.76 360 SER A C 1
ATOM 2159 O O . SER A 1 286 ? 23.676 29.449 70.199 1.00 28.82 360 SER A O 1
ATOM 2162 N N . ASN A 1 287 ? 24.922 27.622 69.823 1.00 28.38 361 ASN A N 1
ATOM 2163 C CA . ASN A 1 287 ? 23.739 26.783 69.656 1.00 28.26 361 ASN A CA 1
ATOM 2164 C C . ASN A 1 287 ? 23.078 26.418 70.979 1.00 27.87 361 ASN A C 1
ATOM 2165 O O . ASN A 1 287 ? 21.901 26.079 71.016 1.00 27.42 361 ASN A O 1
ATOM 2170 N N . ILE A 1 288 ? 23.837 26.496 72.066 1.00 27.98 362 ILE A N 1
ATOM 2171 C CA . ILE A 1 288 ? 23.277 26.221 73.382 1.00 28.33 362 ILE A CA 1
ATOM 2172 C C . ILE A 1 288 ? 22.565 27.508 73.880 1.00 28.59 362 ILE A C 1
ATOM 2173 O O . ILE A 1 288 ? 21.487 27.434 74.467 1.00 27.46 362 ILE A O 1
ATOM 2178 N N . THR A 1 289 ? 23.150 28.683 73.635 1.00 27.04 363 THR A N 1
ATOM 2179 C CA . THR A 1 289 ? 22.497 29.922 74.079 1.00 28.06 363 THR A CA 1
ATOM 2180 C C . THR A 1 289 ? 21.293 30.254 73.196 1.00 30.34 363 THR A C 1
ATOM 2181 O O . THR A 1 289 ? 20.544 31.189 73.483 1.00 30.39 363 THR A O 1
ATOM 2185 N N . ALA A 1 290 ? 21.124 29.474 72.123 1.00 30.38 364 ALA A N 1
ATOM 2186 C CA . ALA A 1 290 ? 20.010 29.624 71.190 1.00 28.85 364 ALA A CA 1
ATOM 2187 C C . ALA A 1 290 ? 18.793 28.866 71.716 1.00 28.62 364 ALA A C 1
ATOM 2188 O O . ALA A 1 290 ? 17.729 28.911 71.116 1.00 29.57 364 ALA A O 1
ATOM 2190 N N . GLY A 1 291 ? 18.960 28.175 72.838 1.00 29.96 365 GLY A N 1
ATOM 2191 C CA . GLY A 1 291 ? 17.869 27.392 73.398 1.00 34.90 365 GLY A CA 1
ATOM 2192 C C . GLY A 1 291 ? 16.972 28.075 74.415 1.00 36.34 365 GLY A C 1
ATOM 2193 O O . GLY A 1 291 ? 16.783 29.292 74.376 1.00 35.46 365 GLY A O 1
ATOM 2194 N N . ARG A 1 292 ? 16.424 27.276 75.331 1.00 37.94 366 ARG A N 1
ATOM 2195 C CA . ARG A 1 292 ? 15.520 27.764 76.374 1.00 40.01 366 ARG A CA 1
ATOM 2196 C C . ARG A 1 292 ? 16.220 28.569 77.482 1.00 40.52 366 ARG A C 1
ATOM 2197 O O . ARG A 1 292 ? 17.420 28.400 77.741 1.00 39.63 366 ARG A O 1
ATOM 2205 N N . GLN A 1 293 ? 15.454 29.429 78.146 1.00 40.68 367 GLN A N 1
ATOM 2206 C CA . GLN A 1 293 ? 15.995 30.251 79.222 1.00 42.08 367 GLN A CA 1
ATOM 2207 C C . GLN A 1 293 ? 16.686 29.410 80.294 1.00 40.54 367 GLN A C 1
ATOM 2208 O O . GLN A 1 293 ? 17.753 29.781 80.782 1.00 40.08 367 GLN A O 1
ATOM 2214 N N . ASP A 1 294 ? 16.080 28.282 80.656 1.00 40.54 368 ASP A N 1
ATOM 2215 C CA . ASP A 1 294 ? 16.648 27.406 81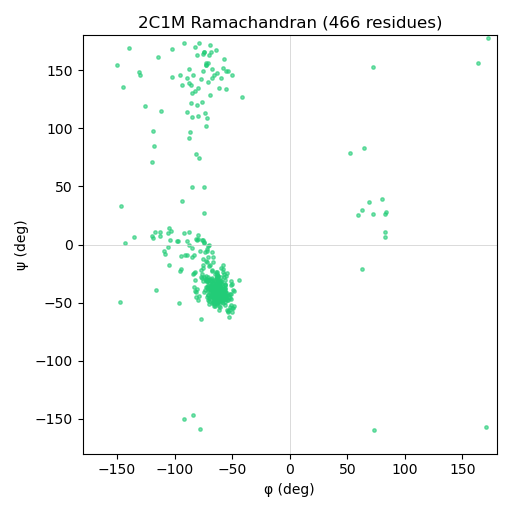.677 1.00 41.45 368 ASP A CA 1
ATOM 2216 C C . ASP A 1 294 ? 17.992 26.842 81.232 1.00 41.04 368 ASP A C 1
ATOM 2217 O O . ASP A 1 294 ? 18.840 26.497 82.062 1.00 39.88 368 ASP A O 1
ATOM 2222 N N . GLN A 1 295 ? 18.179 26.744 79.916 1.00 38.50 369 GLN A N 1
ATOM 2223 C CA . GLN A 1 295 ? 19.431 26.245 79.367 1.00 35.80 369 GLN A CA 1
ATOM 2224 C C . GLN A 1 295 ? 20.461 27.376 79.420 1.00 34.47 369 GLN A C 1
ATOM 2225 O O . GLN A 1 295 ? 21.609 27.166 79.824 1.00 31.67 369 GLN A O 1
ATOM 2231 N N . ILE A 1 296 ? 20.039 28.577 79.031 1.00 33.20 370 ILE A N 1
ATOM 2232 C CA . ILE A 1 296 ? 20.909 29.750 79.102 1.00 33.69 370 ILE A CA 1
ATOM 2233 C C . ILE A 1 296 ? 21.294 29.886 80.581 1.00 35.08 370 ILE A C 1
ATOM 2234 O O . ILE A 1 296 ? 22.446 30.218 80.916 1.00 32.81 370 ILE A O 1
ATOM 2239 N N . GLN A 1 297 ? 20.331 29.596 81.464 1.00 34.48 371 GLN A N 1
ATOM 2240 C CA . GLN A 1 297 ? 20.580 29.689 82.905 1.00 34.58 371 GLN A CA 1
ATOM 2241 C C . GLN A 1 297 ? 21.726 28.775 83.322 1.00 34.03 371 GLN A C 1
ATOM 2242 O O . GLN A 1 297 ? 22.556 29.142 84.157 1.00 32.04 371 GLN A O 1
ATOM 2248 N N . GLN A 1 298 ? 21.778 27.580 82.738 1.00 35.13 372 GLN A N 1
ATOM 2249 C CA . GLN A 1 298 ? 22.847 26.645 83.070 1.00 36.68 372 GLN A CA 1
ATOM 2250 C C . GLN A 1 298 ? 24.166 27.152 82.516 1.00 35.19 372 GLN A C 1
ATOM 2251 O O . GLN A 1 298 ? 25.221 26.899 83.087 1.00 36.28 372 GLN A O 1
ATOM 2257 N N . VAL A 1 299 ? 24.107 27.882 81.407 1.00 34.86 373 VAL A N 1
ATOM 2258 C CA . VAL A 1 299 ? 25.319 28.461 80.842 1.00 34.43 373 VAL A CA 1
ATOM 2259 C C . VAL A 1 299 ? 25.838 29.455 81.888 1.00 35.76 373 VAL A C 1
ATOM 2260 O O . VAL A 1 299 ? 27.033 29.516 82.172 1.00 35.11 373 VAL A O 1
ATOM 2264 N N . VAL A 1 300 ? 24.916 30.229 82.456 1.00 36.98 374 VAL A N 1
ATOM 2265 C CA . VAL A 1 300 ? 25.247 31.215 83.479 1.00 38.15 374 VAL A CA 1
ATOM 2266 C C . VAL A 1 300 ? 25.856 30.522 84.702 1.00 38.81 374 VAL A C 1
ATOM 2267 O O . VAL A 1 300 ? 26.982 30.832 85.119 1.00 35.69 374 VAL A O 1
ATOM 2271 N N . ASN A 1 301 ? 25.107 29.567 85.249 1.00 37.92 375 ASN A N 1
ATOM 2272 C CA . ASN A 1 301 ? 25.530 28.814 86.429 1.00 40.27 375 ASN A CA 1
ATOM 2273 C C . ASN A 1 301 ? 26.924 28.206 86.340 1.00 41.35 375 ASN A C 1
ATOM 2274 O O . ASN A 1 301 ? 27.604 28.069 87.356 1.00 42.30 375 ASN A O 1
ATOM 2279 N N . HIS A 1 302 ? 27.352 27.833 85.141 1.00 40.38 376 HIS A N 1
ATOM 2280 C CA . HIS A 1 302 ? 28.676 27.252 84.992 1.00 40.91 376 HIS A CA 1
ATOM 2281 C C . HIS A 1 302 ? 29.764 28.292 84.795 1.00 40.56 376 HIS A C 1
ATOM 2282 O O . HIS A 1 302 ? 30.891 27.947 84.467 1.00 40.47 376 HIS A O 1
ATOM 2289 N N . GLY A 1 303 ? 29.426 29.561 85.001 1.00 41.31 377 GLY A N 1
ATOM 2290 C CA . GLY A 1 303 ? 30.401 30.626 84.842 1.00 39.76 377 GLY A CA 1
ATOM 2291 C C . GLY A 1 303 ? 30.943 30.772 83.433 1.00 38.94 377 GLY A C 1
ATOM 2292 O O . GLY A 1 303 ? 32.078 31.223 83.243 1.00 39.88 377 GLY A O 1
ATOM 2293 N N . LEU A 1 304 ? 30.138 30.418 82.435 1.00 37.34 378 LEU A N 1
ATOM 2294 C CA . LEU A 1 304 ? 30.592 30.501 81.050 1.00 36.25 378 LEU A CA 1
ATOM 2295 C C . LEU A 1 304 ? 30.465 31.882 80.391 1.00 35.77 378 LEU A C 1
ATOM 2296 O O . LEU A 1 304 ? 31.190 32.176 79.440 1.00 33.37 378 LEU A O 1
ATOM 2301 N N . VAL A 1 305 ? 29.560 32.731 80.876 1.00 34.64 379 VAL A N 1
ATOM 2302 C CA . VAL A 1 305 ? 29.411 34.041 80.249 1.00 34.94 379 VAL A CA 1
ATOM 2303 C C . VAL A 1 305 ? 30.730 34.823 80.205 1.00 35.84 379 VAL A C 1
ATOM 2304 O O . VAL A 1 305 ? 31.063 35.413 79.177 1.00 36.68 379 VAL A O 1
ATOM 2308 N N . PRO A 1 306 ? 31.502 34.833 81.309 1.00 35.78 380 PRO A N 1
ATOM 2309 C CA . PRO A 1 306 ? 32.772 35.569 81.279 1.00 35.78 380 PRO A CA 1
ATOM 2310 C C . PRO A 1 306 ? 33.717 35.067 80.181 1.00 35.80 380 PRO A C 1
ATOM 2311 O O . PRO A 1 306 ? 34.461 35.842 79.582 1.00 36.35 380 PRO A O 1
ATOM 2315 N N . PHE A 1 307 ? 33.680 33.768 79.911 1.00 36.20 381 PHE A N 1
ATOM 2316 C CA . PHE A 1 307 ? 34.535 33.176 78.883 1.00 34.57 381 PHE A CA 1
ATOM 2317 C C . PHE A 1 307 ? 34.108 33.622 77.483 1.00 34.97 381 PHE A C 1
ATOM 2318 O O . PHE A 1 307 ? 34.953 33.859 76.609 1.00 35.52 381 PHE A O 1
ATOM 2326 N N . LEU A 1 308 ? 32.801 33.740 77.270 1.00 32.54 382 LEU A N 1
ATOM 2327 C CA . LEU A 1 308 ? 32.277 34.195 75.978 1.00 32.83 382 LEU A CA 1
ATOM 2328 C C . LEU A 1 308 ? 32.633 35.675 75.809 1.00 33.40 382 LEU A C 1
ATOM 2329 O O . LEU A 1 308 ? 33.016 36.118 74.728 1.00 32.30 382 LEU A O 1
ATOM 2334 N N . VAL A 1 309 ? 32.513 36.437 76.891 1.00 35.50 383 VAL A N 1
ATOM 2335 C CA . VAL A 1 309 ? 32.867 37.847 76.845 1.00 37.14 383 VAL A CA 1
ATOM 2336 C C . VAL A 1 309 ? 34.336 37.884 76.458 1.00 37.81 383 VAL A C 1
ATOM 2337 O O . VAL A 1 309 ? 34.749 38.680 75.617 1.00 39.54 383 VAL A O 1
ATOM 2341 N N . GLY A 1 310 ? 35.113 36.984 77.056 1.00 38.76 384 GLY A N 1
ATOM 2342 C CA . GLY A 1 310 ? 36.539 36.926 76.781 1.00 38.64 384 GLY A CA 1
ATOM 2343 C C . GLY A 1 310 ? 36.907 36.625 75.340 1.00 39.01 384 GLY A C 1
ATOM 2344 O O . GLY A 1 310 ? 37.832 37.229 74.780 1.00 38.99 384 GLY A O 1
ATOM 2345 N N . VAL A 1 311 ? 36.198 35.675 74.743 1.00 38.62 385 VAL A N 1
ATOM 2346 C CA . VAL A 1 311 ? 36.446 35.296 73.360 1.00 36.65 385 VAL A CA 1
ATOM 2347 C C . VAL A 1 311 ? 35.989 36.408 72.430 1.00 34.95 385 VAL A C 1
ATOM 2348 O O . VAL A 1 311 ? 36.628 36.679 71.424 1.00 35.71 385 VAL A O 1
ATOM 2352 N N . LEU A 1 312 ? 34.873 37.048 72.759 1.00 33.83 386 LEU A N 1
ATOM 2353 C CA . LEU A 1 312 ? 34.384 38.141 71.933 1.00 34.67 386 LEU A CA 1
ATOM 2354 C C . LEU A 1 312 ? 35.424 39.274 71.899 1.00 36.57 386 LEU A C 1
ATOM 2355 O O . LEU A 1 312 ? 35.625 39.904 70.861 1.00 37.21 386 LEU A O 1
ATOM 2360 N N . SER A 1 313 ? 36.083 39.505 73.035 1.00 38.57 387 SER A N 1
ATOM 2361 C CA . SER A 1 313 ? 37.089 40.560 73.186 1.00 43.68 387 SER A CA 1
ATOM 2362 C C . SER A 1 313 ? 38.430 40.205 72.555 1.00 47.08 387 SER A C 1
ATOM 2363 O O . SER A 1 313 ? 38.890 40.864 71.621 1.00 48.79 387 SER A O 1
ATOM 2366 N N . LYS A 1 314 ? 39.061 39.167 73.088 1.00 50.64 388 LYS A N 1
ATOM 2367 C CA . LYS A 1 314 ? 40.358 38.720 72.600 1.00 54.41 388 LYS A CA 1
ATOM 2368 C C . LYS A 1 314 ? 40.191 37.368 71.934 1.00 55.77 388 LYS A C 1
ATOM 2369 O O . LYS A 1 314 ? 39.850 36.389 72.594 1.00 60.14 388 LYS A O 1
ATOM 2375 N N . ALA A 1 315 ? 40.423 37.317 70.630 1.00 54.95 389 ALA A N 1
ATOM 2376 C CA . ALA A 1 315 ? 40.303 36.077 69.871 1.00 53.44 389 ALA A CA 1
ATOM 2377 C C . ALA A 1 315 ? 40.228 36.412 68.398 1.00 51.90 389 ALA A C 1
ATOM 2378 O O . ALA A 1 315 ? 39.852 37.520 68.022 1.00 51.27 389 ALA A O 1
ATOM 2380 N N . ASP A 1 316 ? 40.603 35.446 67.572 1.00 51.99 390 ASP A N 1
ATOM 2381 C CA . ASP A 1 316 ? 40.566 35.606 66.132 1.00 53.27 390 ASP A CA 1
ATOM 2382 C C . ASP A 1 316 ? 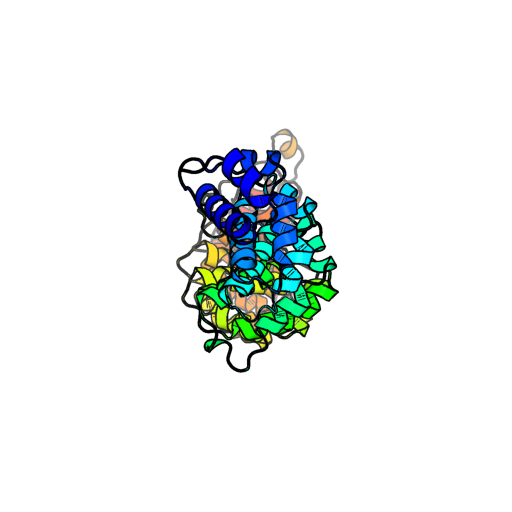39.162 36.057 65.698 1.00 51.75 390 ASP A C 1
ATOM 2383 O O . ASP A 1 316 ? 38.157 35.725 66.341 1.00 49.52 390 ASP A O 1
ATOM 2388 N N . PHE A 1 317 ? 39.109 36.824 64.613 1.00 48.90 391 PHE A N 1
ATOM 2389 C CA . PHE A 1 317 ? 37.853 37.346 64.104 1.00 47.04 391 PHE A CA 1
ATOM 2390 C C . PHE A 1 317 ? 36.820 36.269 63.777 1.00 46.62 391 PHE A C 1
ATOM 2391 O O . PHE A 1 317 ? 35.620 36.463 64.002 1.00 44.45 391 PHE A O 1
ATOM 2399 N N . LYS A 1 318 ? 37.279 35.148 63.228 1.00 46.37 392 LYS A N 1
ATOM 2400 C CA . LYS A 1 318 ? 36.382 34.041 62.896 1.00 46.02 392 LYS A CA 1
ATOM 2401 C C . LYS A 1 318 ? 35.715 33.530 64.174 1.00 42.81 392 LYS A C 1
ATOM 2402 O O . LYS A 1 318 ? 34.536 33.186 64.176 1.00 40.11 392 LYS A O 1
ATOM 2408 N N . THR A 1 319 ? 36.482 33.478 65.260 1.00 39.95 393 THR A N 1
ATOM 2409 C CA . THR A 1 319 ? 35.950 33.016 66.535 1.00 39.14 393 THR A CA 1
ATOM 2410 C C . THR A 1 319 ? 35.056 34.090 67.169 1.00 36.57 393 THR A C 1
ATOM 2411 O O . THR A 1 319 ? 34.100 33.770 67.872 1.00 35.97 393 THR A O 1
ATOM 2415 N N . GLN A 1 320 ? 35.369 35.358 66.910 1.00 34.07 394 GLN A N 1
ATOM 2416 C CA . GLN A 1 320 ? 34.585 36.476 67.433 1.00 33.61 394 GLN A CA 1
ATOM 2417 C C . GLN A 1 320 ? 33.201 36.527 66.773 1.00 32.84 394 GLN A C 1
ATOM 2418 O O . GLN A 1 320 ? 32.226 36.961 67.386 1.00 31.61 394 GLN A O 1
ATOM 2424 N N . LYS A 1 321 ? 33.125 36.093 65.519 1.00 31.28 395 LYS A N 1
ATOM 2425 C CA . LYS A 1 321 ? 31.854 36.065 64.797 1.00 31.23 395 LYS A CA 1
ATOM 2426 C C . LYS A 1 321 ? 30.932 35.047 65.475 1.00 30.03 395 LYS A C 1
ATOM 2427 O O . LYS A 1 321 ? 29.746 35.312 65.663 1.00 27.88 395 LYS A O 1
ATOM 2433 N N . GLU A 1 322 ? 31.485 33.892 65.851 1.00 29.74 396 GLU A N 1
ATOM 2434 C CA . GLU A 1 322 ? 30.704 32.858 66.537 1.00 30.85 396 GLU A CA 1
ATOM 2435 C C . GLU A 1 322 ? 30.267 33.364 67.915 1.00 29.48 396 GLU A C 1
ATOM 2436 O O . GLU A 1 322 ? 29.150 33.100 68.364 1.00 29.94 396 GLU A O 1
ATOM 2442 N N . ALA A 1 323 ? 31.156 34.086 68.589 1.00 28.50 397 ALA A N 1
ATOM 2443 C CA . ALA A 1 323 ? 30.842 34.615 69.913 1.00 28.21 397 ALA A CA 1
ATOM 2444 C C . ALA A 1 323 ? 29.720 35.642 69.806 1.00 28.84 397 ALA A C 1
ATOM 2445 O O . ALA A 1 323 ? 28.843 35.716 70.670 1.00 29.06 397 ALA A O 1
ATOM 2447 N N . ALA A 1 324 ? 29.750 36.427 68.734 1.00 27.65 398 ALA A N 1
ATOM 2448 C CA . ALA A 1 324 ? 28.733 37.445 68.518 1.00 27.69 398 ALA A CA 1
ATOM 2449 C C . ALA A 1 324 ? 27.393 36.739 68.380 1.00 26.68 398 ALA A C 1
ATOM 2450 O O . ALA A 1 324 ? 26.384 37.219 68.879 1.00 24.75 398 ALA A O 1
ATOM 2452 N N . TRP A 1 325 ? 27.384 35.601 67.692 1.00 26.03 399 TRP A N 1
ATOM 2453 C CA . TRP A 1 325 ? 26.146 34.854 67.544 1.00 26.83 399 TRP A CA 1
ATOM 2454 C C . TRP A 1 325 ? 25.714 34.327 68.901 1.00 27.46 399 TRP A C 1
ATOM 2455 O O . TRP A 1 325 ? 24.538 34.386 69.249 1.00 28.13 399 TRP A O 1
ATOM 2466 N N . ALA A 1 326 ? 26.679 33.807 69.656 1.00 27.99 400 ALA A N 1
ATOM 2467 C CA . ALA A 1 326 ? 26.408 33.270 70.985 1.00 30.18 400 ALA A CA 1
ATOM 2468 C C . ALA A 1 326 ? 25.775 34.343 71.888 1.00 29.46 400 ALA A C 1
ATOM 2469 O O . ALA A 1 326 ? 24.829 34.072 72.622 1.00 27.09 400 ALA A O 1
ATOM 2471 N N . ILE A 1 327 ? 26.304 35.562 71.825 1.00 30.00 401 ILE A N 1
ATOM 2472 C CA . ILE A 1 327 ? 25.770 36.650 72.639 1.00 29.64 401 ILE A CA 1
ATOM 2473 C C . ILE A 1 327 ? 24.397 37.095 72.152 1.00 30.47 401 ILE A C 1
ATOM 2474 O O . ILE A 1 327 ? 23.491 37.303 72.953 1.00 30.31 401 ILE A O 1
ATOM 2479 N N . THR A 1 328 ? 24.228 37.235 70.842 1.00 30.77 402 THR A N 1
ATOM 2480 C CA . THR A 1 328 ? 22.946 37.683 70.325 1.00 30.53 402 THR A CA 1
ATOM 2481 C C . THR A 1 328 ? 21.834 36.661 70.601 1.00 30.42 402 THR A C 1
ATOM 2482 O O . THR A 1 328 ? 20.692 37.043 70.878 1.00 28.94 402 THR A O 1
ATOM 2486 N N . ASN A 1 329 ? 22.167 35.369 70.550 1.00 28.51 403 ASN A N 1
ATOM 2487 C CA . ASN A 1 329 ? 21.180 34.316 70.825 1.00 27.94 403 ASN A CA 1
ATOM 2488 C C . ASN A 1 329 ? 20.749 34.383 72.291 1.00 28.50 403 ASN A C 1
ATOM 2489 O O . ASN A 1 329 ? 19.577 34.190 72.626 1.00 26.51 403 ASN A O 1
ATOM 2494 N N . TYR A 1 330 ? 21.727 34.661 73.147 1.00 28.53 404 TYR A N 1
ATOM 2495 C CA . TYR A 1 330 ? 21.541 34.800 74.585 1.00 29.76 404 TYR A CA 1
ATOM 2496 C C . TYR A 1 330 ? 20.631 35.988 74.895 1.00 30.92 404 TYR A C 1
ATOM 2497 O O . TYR A 1 330 ? 19.675 35.864 75.660 1.00 31.22 404 TYR A O 1
ATOM 2506 N N . THR A 1 331 ? 20.930 37.142 74.303 1.00 30.29 405 THR A N 1
ATOM 2507 C CA . THR A 1 331 ? 20.121 38.341 74.544 1.00 31.17 405 THR A CA 1
ATOM 2508 C C . THR A 1 331 ? 18.735 38.177 73.947 1.00 31.73 405 THR A C 1
ATOM 2509 O O . THR A 1 331 ? 17.785 38.821 74.369 1.00 34.59 405 THR A O 1
ATOM 2513 N N . SER A 1 332 ? 18.623 37.297 72.967 1.00 32.27 406 SER A N 1
ATOM 2514 C CA . SER A 1 332 ? 17.353 37.073 72.306 1.00 33.06 406 SER A CA 1
ATOM 2515 C C . SER A 1 332 ? 16.398 36.145 73.071 1.00 35.20 406 SER A C 1
ATOM 2516 O O . SER A 1 332 ? 15.181 36.372 73.092 1.00 32.74 406 SER A O 1
ATOM 2519 N N . GLY A 1 333 ? 16.945 35.106 73.699 1.00 35.54 407 GLY A N 1
ATOM 2520 C CA . GLY A 1 333 ? 16.102 34.170 74.421 1.00 35.83 407 GLY A CA 1
ATOM 2521 C C . GLY A 1 333 ? 16.209 34.258 75.930 1.00 36.62 407 GLY A C 1
ATOM 2522 O O . GLY A 1 333 ? 15.439 33.629 76.644 1.00 37.14 407 GLY A O 1
ATOM 2523 N N . GLY A 1 334 ? 17.157 35.045 76.419 1.00 36.22 408 GLY A N 1
ATOM 2524 C CA . GLY A 1 334 ? 17.333 35.176 77.854 1.00 39.54 408 GLY A CA 1
ATOM 2525 C C . GLY A 1 334 ? 16.372 36.127 78.554 1.00 41.12 408 GLY A C 1
ATOM 2526 O O . GLY A 1 334 ? 15.708 36.952 77.923 1.00 41.39 408 GLY A O 1
ATOM 2527 N N . THR A 1 335 ? 16.300 35.990 79.874 1.00 40.17 409 THR A N 1
ATOM 2528 C CA . THR A 1 335 ? 15.447 36.821 80.721 1.00 40.37 409 THR A CA 1
ATOM 2529 C C . THR A 1 335 ? 16.187 38.125 80.995 1.00 39.66 409 THR A C 1
ATOM 2530 O O . THR A 1 335 ? 17.379 38.252 80.698 1.00 39.86 409 THR A O 1
ATOM 2534 N N . VAL A 1 336 ? 15.481 39.086 81.581 1.00 39.63 410 VAL A N 1
ATOM 2535 C CA . VAL A 1 336 ? 16.083 40.374 81.917 1.00 37.27 410 VAL A CA 1
ATOM 2536 C C . VAL A 1 336 ? 17.263 40.191 82.871 1.00 36.32 410 VAL A C 1
ATOM 2537 O O . VAL A 1 336 ? 18.331 40.753 82.647 1.00 35.05 410 VAL A O 1
ATOM 2541 N N . GLU A 1 337 ? 17.075 39.412 83.935 1.00 36.06 411 GLU A N 1
ATOM 2542 C CA . GLU A 1 337 ? 18.147 39.177 84.900 1.00 38.28 411 GLU A CA 1
ATOM 2543 C C . GLU A 1 337 ? 19.353 38.548 84.230 1.00 37.00 411 GLU A C 1
ATOM 2544 O O . GLU A 1 337 ? 20.492 38.859 84.570 1.00 36.10 411 GLU A O 1
ATOM 2550 N N . GLN A 1 338 ? 19.107 37.653 83.280 1.00 37.51 412 GLN A N 1
ATOM 2551 C CA . GLN A 1 338 ? 20.208 37.020 82.568 1.00 35.18 412 GLN A CA 1
ATOM 2552 C C . GLN A 1 338 ? 20.949 38.078 81.747 1.00 34.49 412 GLN A C 1
ATOM 2553 O O . GLN A 1 338 ? 22.182 38.086 81.690 1.00 31.17 412 GLN A O 1
ATOM 2559 N N . ILE A 1 339 ? 20.197 38.980 81.125 1.00 34.99 413 ILE A N 1
ATOM 2560 C CA . ILE A 1 339 ? 20.792 40.062 80.344 1.00 36.73 413 ILE A CA 1
ATOM 2561 C C . ILE A 1 339 ? 21.540 41.040 81.267 1.00 37.83 413 ILE A C 1
ATOM 2562 O O . ILE A 1 339 ? 22.647 41.493 80.945 1.00 36.91 413 ILE A O 1
ATOM 2567 N N . VAL A 1 340 ? 20.953 41.349 82.420 1.00 37.33 414 VAL A N 1
ATOM 2568 C CA . VAL A 1 340 ? 21.609 42.251 83.354 1.00 38.96 414 VAL A CA 1
ATOM 2569 C C . VAL A 1 340 ? 22.955 41.653 83.754 1.00 38.57 414 VAL A C 1
ATOM 2570 O O . VAL A 1 340 ? 23.957 42.366 83.895 1.00 39.52 414 VAL A O 1
ATOM 2574 N N . TYR A 1 341 ? 22.979 40.335 83.932 1.00 37.99 415 TYR A N 1
ATOM 2575 C CA . TYR A 1 341 ? 24.211 39.653 84.302 1.00 36.61 415 TYR A CA 1
ATOM 2576 C C . TYR A 1 341 ? 25.239 39.796 83.180 1.00 35.85 415 TYR A C 1
ATOM 2577 O O . TYR A 1 341 ? 26.419 40.053 83.434 1.00 37.48 415 TYR A O 1
ATOM 2586 N N . LEU A 1 342 ? 24.782 39.627 81.941 1.00 32.69 416 LEU A N 1
ATOM 2587 C CA . LEU A 1 342 ? 25.650 39.751 80.773 1.00 32.78 416 LEU A CA 1
ATOM 2588 C C . LEU A 1 342 ? 26.333 41.128 80.755 1.00 32.21 416 LEU A C 1
ATOM 2589 O O . LEU A 1 342 ? 27.549 41.234 80.591 1.00 29.84 416 LEU A O 1
ATOM 2594 N N . VAL A 1 343 ? 25.542 42.182 80.928 1.00 35.09 417 VAL A N 1
ATOM 2595 C CA . VAL A 1 343 ? 26.086 43.534 80.942 1.00 37.08 417 VAL A CA 1
ATOM 2596 C C . VAL A 1 343 ? 27.124 43.674 82.056 1.00 39.45 417 VAL A C 1
ATOM 2597 O O . VAL A 1 343 ? 28.156 44.325 81.871 1.00 38.61 417 VAL A O 1
ATOM 2601 N N . HIS A 1 344 ? 26.855 43.052 83.205 1.00 41.84 418 HIS A N 1
ATOM 2602 C CA . HIS A 1 344 ? 27.780 43.111 84.337 1.00 43.72 418 HIS A CA 1
ATOM 2603 C C . HIS A 1 344 ? 29.113 42.440 84.045 1.00 43.67 418 HIS A C 1
ATOM 2604 O O . HIS A 1 344 ? 30.131 42.779 84.661 1.00 41.89 418 HIS A O 1
ATOM 2611 N N . CYS A 1 345 ? 29.107 41.487 83.115 1.00 41.20 419 CYS A N 1
ATOM 2612 C CA . CYS A 1 345 ? 30.325 40.782 82.745 1.00 40.00 419 CYS A CA 1
ATOM 2613 C C . CYS A 1 345 ? 31.174 41.593 81.767 1.00 39.75 419 CYS A C 1
ATOM 2614 O O . CYS A 1 345 ? 32.206 41.119 81.289 1.00 38.49 419 CYS A O 1
ATOM 2617 N N . GLY A 1 346 ? 30.728 42.815 81.476 1.00 38.01 420 GLY A N 1
ATOM 2618 C CA . GLY A 1 346 ? 31.465 43.688 80.578 1.00 38.24 420 GLY A CA 1
ATOM 2619 C C . GLY A 1 346 ? 31.256 43.390 79.108 1.00 37.22 420 GLY A C 1
ATOM 2620 O O . GLY A 1 346 ? 32.195 43.476 78.319 1.00 38.48 420 GLY A O 1
ATOM 2621 N N . ILE A 1 347 ? 30.028 43.066 78.725 1.00 35.93 421 ILE A N 1
ATOM 2622 C CA . ILE A 1 347 ? 29.751 42.740 77.331 1.00 35.29 421 ILE A CA 1
ATOM 2623 C C . ILE A 1 347 ? 29.663 43.916 76.368 1.00 35.73 421 ILE A C 1
ATOM 2624 O O . ILE A 1 347 ? 29.934 43.770 75.180 1.00 34.73 421 ILE A O 1
ATOM 2629 N N . ILE A 1 348 ? 29.271 45.077 76.875 1.00 37.41 422 ILE A N 1
ATOM 2630 C CA . ILE A 1 348 ? 29.091 46.253 76.038 1.00 37.57 422 ILE A CA 1
ATOM 2631 C C . ILE A 1 348 ? 30.271 46.649 75.160 1.00 38.27 422 ILE A C 1
ATOM 2632 O O . ILE A 1 348 ? 30.148 46.728 73.941 1.00 37.85 422 ILE A O 1
ATOM 2637 N N . GLU A 1 349 ? 31.411 46.905 75.781 1.00 41.41 423 GLU A N 1
ATOM 2638 C CA . GLU A 1 349 ? 32.605 47.330 75.064 1.00 42.89 423 GLU A CA 1
ATOM 2639 C C . GLU A 1 349 ? 33.043 46.402 73.928 1.00 41.88 423 GLU A C 1
ATOM 2640 O O . GLU A 1 349 ? 33.184 46.835 72.783 1.00 40.80 423 GLU A O 1
ATOM 2646 N N . PRO A 1 350 ? 33.273 45.111 74.225 1.00 41.26 424 PRO A N 1
ATOM 2647 C CA . PRO A 1 350 ? 33.699 44.209 73.147 1.00 39.34 424 PRO A CA 1
ATOM 2648 C C . PRO A 1 350 ? 32.645 44.063 72.048 1.00 37.22 424 PRO A C 1
ATOM 2649 O O . PRO A 1 350 ? 32.967 43.829 70.885 1.00 34.64 424 PRO A O 1
ATOM 2653 N N . LEU A 1 351 ? 31.386 44.222 72.427 1.00 37.01 425 LEU A N 1
ATOM 2654 C CA . LEU A 1 351 ? 30.286 44.121 71.479 1.00 39.57 425 LEU A CA 1
ATOM 2655 C C . LEU A 1 351 ? 30.359 45.290 70.476 1.00 41.92 425 LEU A C 1
ATOM 2656 O O . LEU A 1 351 ? 30.198 45.088 69.277 1.00 43.81 425 LEU A O 1
ATOM 2661 N N . MET A 1 352 ? 30.625 46.501 70.974 1.00 44.42 426 MET A N 1
ATOM 2662 C CA . MET A 1 352 ? 30.721 47.703 70.136 1.00 46.54 426 MET A CA 1
ATOM 2663 C C . MET A 1 352 ? 31.903 47.623 69.174 1.00 47.33 426 MET A C 1
ATOM 2664 O O . MET A 1 352 ? 31.773 47.913 67.983 1.00 48.11 426 MET A O 1
ATOM 2669 N N . ASN A 1 353 ? 33.058 47.253 69.713 1.00 47.83 427 ASN A N 1
ATOM 2670 C CA . ASN A 1 353 ? 34.288 47.140 68.941 1.00 49.20 427 ASN A CA 1
ATOM 2671 C C . ASN A 1 353 ? 34.086 46.437 67.600 1.00 47.59 427 ASN A C 1
ATOM 2672 O O . ASN A 1 353 ? 34.789 46.730 66.637 1.00 49.74 427 ASN A O 1
ATOM 2677 N N . LEU A 1 354 ? 33.126 45.517 67.528 1.00 46.11 428 LEU A N 1
ATOM 2678 C CA . LEU A 1 354 ? 32.869 44.788 66.285 1.00 42.53 428 LEU A CA 1
ATOM 2679 C C . LEU A 1 354 ? 31.859 45.463 65.354 1.00 41.07 428 LEU A C 1
ATOM 2680 O O . LEU A 1 354 ? 31.521 44.921 64.293 1.00 38.07 428 LEU A O 1
ATOM 2685 N N . LEU A 1 355 ? 31.378 46.642 65.740 1.00 39.79 429 LEU A N 1
ATOM 2686 C CA . LEU A 1 355 ? 30.404 47.348 64.916 1.00 39.76 429 LEU A CA 1
ATOM 2687 C C . LEU A 1 355 ? 31.035 48.101 63.743 1.00 41.05 429 LEU A C 1
ATOM 2688 O O . LEU A 1 355 ? 30.355 48.850 63.045 1.00 41.53 429 LEU A O 1
ATOM 2693 N N . SER A 1 356 ? 32.329 47.894 63.514 1.00 42.22 430 SER A N 1
ATOM 2694 C CA . SER A 1 356 ? 33.004 48.547 62.396 1.00 44.02 430 SER A CA 1
ATOM 2695 C C . SER A 1 356 ? 33.534 47.529 61.390 1.00 43.16 430 SER A C 1
ATOM 2696 O O . SER A 1 356 ? 34.278 47.889 60.481 1.00 43.51 430 SER A O 1
ATOM 2699 N N . ALA A 1 357 ? 33.129 46.268 61.548 1.00 42.62 431 ALA A N 1
ATOM 2700 C CA . ALA A 1 357 ? 33.562 45.178 60.665 1.00 43.04 431 ALA A CA 1
ATOM 2701 C C . ALA A 1 357 ? 32.944 45.192 59.263 1.00 44.45 431 ALA A C 1
ATOM 2702 O O . ALA A 1 357 ? 31.846 45.711 59.052 1.00 42.44 431 ALA A O 1
ATOM 2704 N N . LYS A 1 358 ? 33.657 44.590 58.310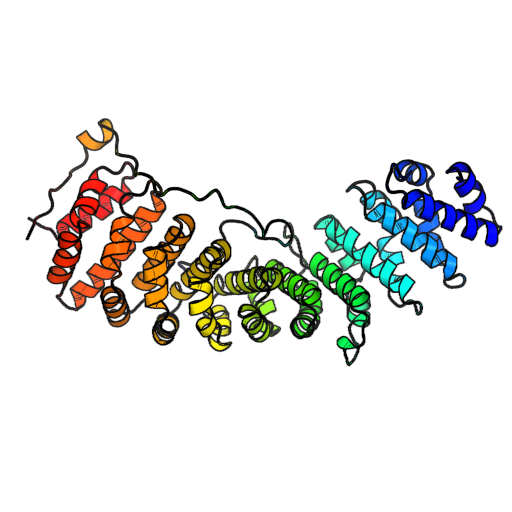 1.00 46.03 432 LYS A N 1
ATOM 2705 C CA . LYS A 1 358 ? 33.199 44.523 56.928 1.00 48.20 432 LYS A CA 1
ATOM 2706 C C . LYS A 1 358 ? 32.048 43.541 56.733 1.00 46.03 432 LYS A C 1
ATOM 2707 O O . LYS A 1 358 ? 31.244 43.702 55.813 1.00 45.01 432 LYS A O 1
ATOM 2713 N N . ASP A 1 359 ? 31.976 42.522 57.588 1.00 46.54 433 ASP A N 1
ATOM 2714 C CA . ASP A 1 359 ? 30.917 41.511 57.493 1.00 45.21 433 ASP A CA 1
ATOM 2715 C C . ASP A 1 359 ? 29.599 42.118 57.950 1.00 44.32 433 ASP A C 1
ATOM 2716 O O . ASP A 1 359 ? 29.350 42.256 59.154 1.00 44.19 433 ASP A O 1
ATOM 2721 N N . THR A 1 360 ? 28.752 42.471 56.989 1.00 41.61 434 THR A N 1
ATOM 2722 C CA . THR A 1 360 ? 27.475 43.097 57.297 1.00 41.22 434 THR A CA 1
ATOM 2723 C C . THR A 1 360 ? 26.623 42.261 58.234 1.00 42.38 434 THR A C 1
ATOM 2724 O O . THR A 1 360 ? 25.978 42.787 59.138 1.00 39.84 434 THR A O 1
ATOM 2728 N N . LYS A 1 361 ? 26.627 40.954 57.999 1.00 43.15 435 LYS A N 1
ATOM 2729 C CA . LYS A 1 361 ? 25.861 40.018 58.802 1.00 43.55 435 LYS A CA 1
ATOM 2730 C C . LYS A 1 361 ? 26.208 40.102 60.291 1.00 41.42 435 LYS A C 1
ATOM 2731 O O . LYS A 1 361 ? 25.325 40.046 61.140 1.00 39.82 435 LYS A O 1
ATOM 2737 N N . ILE A 1 362 ? 27.491 40.237 60.609 1.00 39.87 436 ILE A N 1
ATOM 2738 C CA . ILE A 1 362 ? 27.889 40.317 62.006 1.00 39.80 436 ILE A CA 1
ATOM 2739 C C . ILE A 1 362 ? 27.391 41.617 62.623 1.00 38.49 436 ILE A C 1
ATOM 2740 O O . ILE A 1 362 ? 27.044 41.662 63.804 1.00 37.45 436 ILE A O 1
ATOM 2745 N N . ILE A 1 363 ? 27.358 42.674 61.820 1.00 36.39 437 ILE A N 1
ATOM 2746 C CA . ILE A 1 363 ? 26.870 43.954 62.299 1.00 34.72 437 ILE A CA 1
ATOM 2747 C C . ILE A 1 363 ? 25.390 43.848 62.678 1.00 32.95 437 ILE A C 1
ATOM 2748 O O . ILE A 1 363 ? 24.983 44.356 63.725 1.00 30.27 437 ILE A O 1
ATOM 2753 N N . GLN A 1 364 ? 24.603 43.170 61.838 1.00 31.98 438 GLN A N 1
ATOM 2754 C CA . GLN A 1 364 ? 23.170 42.992 62.075 1.00 34.08 438 GLN A CA 1
ATOM 2755 C C . GLN A 1 364 ? 22.958 42.175 63.357 1.00 33.98 438 GLN A C 1
ATOM 2756 O O . GLN A 1 364 ? 22.085 42.485 64.169 1.00 33.83 438 GLN A O 1
ATOM 2762 N N . VAL A 1 365 ? 23.768 41.135 63.535 1.00 32.16 439 VAL A N 1
ATOM 2763 C CA . VAL A 1 365 ? 23.687 40.293 64.720 1.00 32.23 439 VAL A CA 1
ATOM 2764 C C . VAL A 1 365 ? 23.955 41.134 65.977 1.00 31.93 439 VAL A C 1
ATOM 2765 O O . VAL A 1 365 ? 23.199 41.093 66.953 1.00 30.66 439 VAL A O 1
ATOM 2769 N N . ILE A 1 366 ? 25.039 41.898 65.954 1.00 31.68 440 ILE A N 1
ATOM 2770 C CA . ILE A 1 366 ? 25.382 42.742 67.090 1.00 32.22 440 ILE A CA 1
ATOM 2771 C C . ILE A 1 366 ? 24.343 43.843 67.322 1.00 32.27 440 ILE A C 1
ATOM 2772 O O . ILE A 1 366 ? 24.043 44.185 68.466 1.00 32.09 440 ILE A O 1
ATOM 2777 N N . LEU A 1 367 ? 23.788 44.398 66.250 1.00 32.10 441 LEU A N 1
ATOM 2778 C CA . LEU A 1 367 ? 22.769 45.426 66.416 1.00 34.10 441 LEU A CA 1
ATOM 2779 C C . LEU A 1 367 ? 21.516 44.837 67.073 1.00 34.84 441 LEU A C 1
ATOM 2780 O O . LEU A 1 367 ? 20.864 45.500 67.883 1.00 34.66 441 LEU A O 1
ATOM 2785 N N . ASP A 1 368 ? 21.173 43.599 66.732 1.00 35.36 442 ASP A N 1
ATOM 2786 C CA . ASP A 1 368 ? 20.008 42.973 67.342 1.00 36.46 442 ASP A CA 1
ATOM 2787 C C . ASP A 1 368 ? 20.328 42.660 68.801 1.00 35.86 442 ASP A C 1
ATOM 2788 O O . ASP A 1 368 ? 19.442 42.659 69.654 1.00 35.17 442 ASP A O 1
ATOM 2793 N N . ALA A 1 369 ? 21.595 42.391 69.094 1.00 34.28 443 ALA A N 1
ATOM 2794 C CA . ALA A 1 369 ? 21.969 42.116 70.471 1.00 34.77 443 ALA A CA 1
ATOM 2795 C C . ALA A 1 369 ? 21.778 43.405 71.278 1.00 35.54 443 ALA A C 1
ATOM 2796 O O . ALA A 1 369 ? 21.158 43.393 72.348 1.00 32.95 443 ALA A O 1
ATOM 2798 N N . ILE A 1 370 ? 22.310 44.516 70.772 1.00 34.45 444 ILE A N 1
ATOM 2799 C CA . ILE A 1 370 ? 22.163 45.794 71.471 1.00 34.75 444 ILE A CA 1
ATOM 2800 C C . ILE A 1 370 ? 20.687 46.157 71.643 1.00 34.50 444 ILE A C 1
ATOM 2801 O O . ILE A 1 370 ? 20.282 46.688 72.680 1.00 34.25 444 ILE A O 1
ATOM 2806 N N . SER A 1 371 ? 19.893 45.857 70.622 1.00 34.61 445 SER A N 1
ATOM 2807 C CA . SER A 1 371 ? 18.463 46.129 70.650 1.00 34.92 445 SER A CA 1
ATOM 2808 C C . SER A 1 371 ? 17.785 45.358 71.787 1.00 35.73 445 SER A C 1
ATOM 2809 O O . SER A 1 371 ? 17.014 45.926 72.570 1.00 34.49 445 SER A O 1
ATOM 2812 N N . ASN A 1 372 ? 18.078 44.062 71.869 1.00 35.63 446 ASN A N 1
ATOM 2813 C CA . ASN A 1 372 ? 17.508 43.206 72.905 1.00 35.12 446 ASN A CA 1
ATOM 2814 C C . ASN A 1 372 ? 17.916 43.682 74.295 1.00 34.95 446 ASN A C 1
ATOM 2815 O O . ASN A 1 372 ? 17.122 43.641 75.232 1.00 35.00 446 ASN A O 1
ATOM 2820 N N . ILE A 1 373 ? 19.164 44.116 74.430 1.00 34.59 447 ILE A N 1
ATOM 2821 C CA . ILE A 1 373 ? 19.652 44.601 75.711 1.00 36.02 447 ILE A CA 1
ATOM 2822 C C . ILE A 1 373 ? 18.910 45.890 76.110 1.00 37.54 447 ILE A C 1
ATOM 2823 O O . ILE A 1 373 ? 18.576 46.078 77.281 1.00 37.78 447 ILE A O 1
ATOM 2828 N N . PHE A 1 374 ? 18.644 46.770 75.142 1.00 37.43 448 PHE A N 1
ATOM 2829 C CA . PHE A 1 374 ? 17.929 48.003 75.438 1.00 36.68 448 PHE A CA 1
ATOM 2830 C C . PHE A 1 374 ? 16.498 47.690 75.852 1.00 37.64 448 PHE A C 1
ATOM 2831 O O . PHE A 1 374 ? 15.931 48.397 76.677 1.00 38.29 448 PHE A O 1
ATOM 2839 N N . GLN A 1 375 ? 15.910 46.637 75.288 1.00 38.78 449 GLN A N 1
ATOM 2840 C CA . GLN A 1 375 ? 14.546 46.274 75.661 1.00 40.68 449 GLN A CA 1
ATOM 2841 C C . GLN A 1 375 ? 14.499 45.830 77.119 1.00 40.15 449 GLN A C 1
ATOM 2842 O O . GLN A 1 375 ? 13.542 46.128 77.830 1.00 39.12 449 GLN A O 1
ATOM 2848 N N . ALA A 1 376 ? 15.539 45.130 77.561 1.00 38.05 450 ALA A N 1
ATOM 2849 C CA . ALA A 1 376 ? 15.605 44.678 78.943 1.00 40.35 450 ALA A CA 1
ATOM 2850 C C . ALA A 1 376 ? 15.778 45.900 79.846 1.00 41.66 450 ALA A C 1
ATOM 2851 O O . ALA A 1 376 ? 15.211 45.963 80.928 1.00 40.47 450 ALA A O 1
ATOM 2853 N N . ALA A 1 377 ? 16.565 46.869 79.386 1.00 43.53 451 ALA A N 1
ATOM 2854 C CA . ALA A 1 377 ? 16.805 48.079 80.152 1.00 45.31 451 ALA A CA 1
ATOM 2855 C C . ALA A 1 377 ? 15.523 48.904 80.259 1.00 46.74 451 ALA A C 1
ATOM 2856 O O . ALA A 1 377 ? 15.326 49.623 81.230 1.00 46.59 451 ALA A O 1
ATOM 2858 N N . GLU A 1 378 ? 14.648 48.795 79.265 1.00 48.80 452 GLU A N 1
ATOM 2859 C CA . GLU A 1 378 ? 13.392 49.538 79.292 1.00 52.24 452 GLU A CA 1
ATOM 2860 C C . GLU A 1 378 ? 12.514 49.049 80.434 1.00 51.92 452 GLU A C 1
ATOM 2861 O O . GLU A 1 378 ? 11.900 49.847 81.139 1.00 51.15 452 GLU A O 1
ATOM 2867 N N . LYS A 1 379 ? 12.458 47.730 80.597 1.00 51.71 453 LYS A N 1
ATOM 2868 C CA . LYS A 1 379 ? 11.666 47.113 81.652 1.00 52.27 453 LYS A CA 1
ATOM 2869 C C . LYS A 1 379 ? 12.155 47.552 83.030 1.00 51.57 453 LYS A C 1
ATOM 2870 O O . LYS A 1 379 ? 11.373 47.633 83.978 1.00 51.95 453 LYS A O 1
ATOM 2876 N N . LEU A 1 380 ? 13.450 47.838 83.132 1.00 50.23 454 LEU A N 1
ATOM 2877 C CA . LEU A 1 380 ? 14.051 48.268 84.392 1.00 50.50 454 LEU A CA 1
ATOM 2878 C C . LEU A 1 380 ? 14.202 49.789 84.480 1.00 50.68 454 LEU A C 1
ATOM 2879 O O . LEU A 1 380 ? 14.749 50.303 85.457 1.00 51.11 454 LEU A O 1
ATOM 2884 N N . GLY A 1 381 ? 13.730 50.499 83.457 1.00 49.99 455 GLY A N 1
ATOM 2885 C CA . GLY A 1 381 ? 13.848 51.946 83.437 1.00 50.68 455 GLY A CA 1
ATOM 2886 C C . GLY A 1 381 ? 15.295 52.413 83.513 1.00 51.67 455 GLY A C 1
ATOM 2887 O O . GLY A 1 381 ? 15.574 53.530 83.948 1.00 52.17 455 GLY A O 1
ATOM 2888 N N . GLU A 1 382 ? 16.222 51.564 83.079 1.00 51.13 456 GLU A N 1
ATOM 2889 C CA . GLU A 1 382 ? 17.640 51.897 83.120 1.00 51.83 456 GLU A CA 1
ATOM 2890 C C . GLU A 1 382 ? 18.199 52.248 81.724 1.00 51.07 456 GLU A C 1
ATOM 2891 O O . GLU A 1 382 ? 19.420 52.302 81.538 1.00 49.13 456 GLU A O 1
ATOM 2897 N N . THR A 1 383 ? 17.322 52.487 80.750 1.00 49.56 457 THR A N 1
ATOM 2898 C CA . THR A 1 383 ? 17.783 52.810 79.397 1.00 52.12 457 THR A CA 1
ATOM 2899 C C . THR A 1 383 ? 18.862 53.897 79.394 1.00 54.05 457 THR A C 1
ATOM 2900 O O . THR A 1 383 ? 19.838 53.827 78.642 1.00 52.94 457 THR A O 1
ATOM 2904 N N . GLU A 1 384 ? 18.686 54.902 80.242 1.00 55.41 458 GLU A N 1
ATOM 2905 C CA . GLU A 1 384 ? 19.642 55.993 80.325 1.00 57.57 458 GLU A CA 1
ATOM 2906 C C . GLU A 1 384 ? 21.061 55.543 80.670 1.00 57.33 458 GLU A C 1
ATOM 2907 O O . GLU A 1 384 ? 22.017 55.915 79.987 1.00 58.30 458 GLU A O 1
ATOM 2913 N N . LYS A 1 385 ? 21.204 54.744 81.723 1.00 55.27 459 LYS A N 1
ATOM 2914 C CA . LYS A 1 385 ? 22.524 54.277 82.127 1.00 53.82 459 LYS A CA 1
ATOM 2915 C C . LYS A 1 385 ? 23.156 53.400 81.051 1.00 51.23 459 LYS A C 1
ATOM 2916 O O . LYS A 1 385 ? 24.381 53.355 80.918 1.00 49.43 459 LYS A O 1
ATOM 2922 N N . LEU A 1 386 ? 22.327 52.701 80.281 1.00 48.87 460 LEU A N 1
ATOM 2923 C CA . LEU A 1 386 ? 22.861 51.861 79.213 1.00 47.62 460 LEU A CA 1
ATOM 2924 C C . LEU A 1 386 ? 23.450 52.781 78.142 1.00 45.90 460 LEU A C 1
ATOM 2925 O O . LEU A 1 386 ? 24.559 52.544 77.649 1.00 44.54 460 LEU A O 1
ATOM 2930 N N . SER A 1 387 ? 22.713 53.841 77.809 1.00 44.48 461 SER A N 1
ATOM 2931 C CA . SER A 1 387 ? 23.162 54.820 76.815 1.00 45.95 461 SER A CA 1
ATOM 2932 C C . SER A 1 387 ? 24.527 55.402 77.166 1.00 46.35 461 SER A C 1
ATOM 2933 O O . SER A 1 387 ? 25.390 55.546 76.301 1.00 46.58 461 SER A O 1
ATOM 2936 N N . ILE A 1 388 ? 24.720 55.731 78.438 1.00 47.42 462 ILE A N 1
ATOM 2937 C CA . ILE A 1 388 ? 25.984 56.299 78.885 1.00 49.42 462 ILE A CA 1
ATOM 2938 C C . ILE A 1 388 ? 27.125 55.302 78.736 1.00 50.03 462 ILE A C 1
ATOM 2939 O O . ILE A 1 388 ? 28.239 55.685 78.377 1.00 50.03 462 ILE A O 1
ATOM 2944 N N . MET A 1 389 ? 26.855 54.029 79.019 1.00 50.53 463 MET A N 1
ATOM 2945 C CA . MET A 1 389 ? 27.886 52.999 78.890 1.00 51.12 463 MET A CA 1
ATOM 2946 C C . MET A 1 389 ? 28.303 52.909 77.432 1.00 49.21 463 MET A C 1
ATOM 2947 O O . MET A 1 389 ? 29.488 52.863 77.104 1.00 49.10 463 MET A O 1
ATOM 2952 N N . ILE A 1 390 ? 27.303 52.876 76.564 1.00 47.01 464 ILE A N 1
ATOM 2953 C CA . ILE A 1 390 ? 27.528 52.777 75.137 1.00 46.94 464 ILE A CA 1
ATOM 2954 C C . ILE A 1 390 ? 28.288 53.997 74.629 1.00 47.63 464 ILE A C 1
ATOM 2955 O O . ILE A 1 390 ? 29.295 53.866 73.927 1.00 43.92 464 ILE A O 1
ATOM 2960 N N . GLU A 1 391 ? 27.812 55.180 75.007 1.00 49.37 465 GLU A N 1
ATOM 2961 C CA . GLU A 1 391 ? 28.447 56.425 74.597 1.00 50.74 465 GLU A CA 1
ATOM 2962 C C . GLU A 1 391 ? 29.856 56.560 75.172 1.00 51.81 465 GLU A C 1
ATOM 2963 O O . GLU A 1 391 ? 30.810 56.861 74.452 1.00 50.82 465 GLU A O 1
ATOM 2969 N N . GLU A 1 392 ? 29.988 56.320 76.469 1.00 53.08 466 GLU A N 1
ATOM 2970 C CA . GLU A 1 392 ? 31.279 56.449 77.129 1.00 55.42 466 GLU A CA 1
ATOM 2971 C C . GLU A 1 392 ? 32.400 55.569 76.556 1.00 54.27 466 GLU A C 1
ATOM 2972 O O . GLU A 1 392 ? 33.578 55.892 76.703 1.00 53.39 466 GLU A O 1
ATOM 2978 N N . CYS A 1 393 ? 32.046 54.470 75.897 1.00 53.12 467 CYS A N 1
ATOM 2979 C CA . CYS A 1 393 ? 33.060 53.588 75.325 1.00 51.31 467 CYS A CA 1
ATOM 2980 C C . CYS A 1 393 ? 33.211 53.745 73.805 1.00 51.50 467 CYS A C 1
ATOM 2981 O O . CYS A 1 393 ? 33.855 52.923 73.154 1.00 52.44 467 CYS A O 1
ATOM 2984 N N . GLY A 1 394 ? 32.609 54.791 73.243 1.00 50.60 468 GLY A N 1
ATOM 2985 C CA . GLY A 1 394 ? 32.710 55.036 71.812 1.00 48.23 468 GLY A CA 1
ATOM 2986 C C . GLY A 1 394 ? 31.739 54.248 70.951 1.00 46.67 468 GLY A C 1
ATOM 2987 O O . GLY A 1 394 ? 31.806 54.287 69.721 1.00 44.52 468 GLY A O 1
ATOM 2988 N N . GLY A 1 395 ? 30.831 53.530 71.597 1.00 45.52 469 GLY A N 1
ATOM 2989 C CA . GLY A 1 395 ? 29.864 52.744 70.859 1.00 43.23 469 GLY A CA 1
ATOM 2990 C C . GLY A 1 395 ? 28.839 53.594 70.139 1.00 41.70 469 GLY A C 1
ATOM 2991 O O . GLY A 1 395 ? 28.366 53.217 69.070 1.00 42.13 469 GLY A O 1
ATOM 2992 N N . LEU A 1 396 ? 28.480 54.735 70.721 1.00 40.68 470 LEU A N 1
ATOM 2993 C CA . LEU A 1 396 ? 27.501 55.622 70.101 1.00 40.08 470 LEU A CA 1
ATOM 2994 C C . LEU A 1 396 ? 28.016 56.141 68.755 1.00 40.98 470 LEU A C 1
ATOM 2995 O O . LEU A 1 396 ? 27.262 56.245 67.790 1.00 40.89 470 LEU A O 1
ATOM 3000 N N . ASP A 1 397 ? 29.302 56.471 68.696 1.00 40.26 471 ASP A N 1
ATOM 3001 C CA . ASP A 1 397 ? 29.900 56.949 67.455 1.00 43.40 471 ASP A CA 1
ATOM 3002 C C . ASP A 1 397 ? 29.785 55.863 66.379 1.00 44.71 471 ASP A C 1
ATOM 3003 O O . ASP A 1 397 ? 29.535 56.161 65.208 1.00 43.67 471 ASP A O 1
ATOM 3008 N N . LYS A 1 398 ? 29.957 54.605 66.779 1.00 43.69 472 LYS A N 1
ATOM 3009 C CA . LYS A 1 398 ? 29.878 53.509 65.823 1.00 44.57 472 LYS A CA 1
ATOM 3010 C C . LYS A 1 398 ? 28.459 53.250 65.345 1.00 43.46 472 LYS A C 1
ATOM 3011 O O . LYS A 1 398 ? 28.249 52.924 64.181 1.00 43.69 472 LYS A O 1
ATOM 3017 N N . ILE A 1 399 ? 27.487 53.397 66.239 1.00 43.21 473 ILE A N 1
ATOM 3018 C CA . ILE A 1 399 ? 26.089 53.206 65.876 1.00 42.30 473 ILE A CA 1
ATOM 3019 C C . ILE A 1 399 ? 25.678 54.326 64.911 1.00 42.37 473 ILE A C 1
ATOM 3020 O O . ILE A 1 399 ? 25.012 54.088 63.898 1.00 41.75 473 ILE A O 1
ATOM 3025 N N . GLU A 1 400 ? 26.088 55.547 65.240 1.00 41.39 474 GLU A N 1
ATOM 3026 C CA . GLU A 1 400 ? 25.787 56.724 64.431 1.00 41.46 474 GLU A CA 1
ATOM 3027 C C . GLU A 1 400 ? 26.382 56.598 63.028 1.00 39.41 474 GLU A C 1
ATOM 3028 O O . GLU A 1 400 ? 25.717 56.888 62.033 1.00 39.12 474 GLU A O 1
ATOM 3034 N N . ALA A 1 401 ? 27.636 56.162 62.963 1.00 38.00 475 ALA A N 1
ATOM 3035 C CA . ALA A 1 401 ? 28.339 55.979 61.694 1.00 37.21 475 ALA A CA 1
ATOM 3036 C C . ALA A 1 401 ? 27.689 54.919 60.785 1.00 37.13 475 ALA A C 1
ATOM 3037 O O . ALA A 1 401 ? 27.769 55.027 59.561 1.00 36.20 475 ALA A O 1
ATOM 3039 N N . LEU A 1 402 ? 27.059 53.901 61.378 1.00 36.17 476 LEU A N 1
ATOM 3040 C CA . LEU A 1 402 ? 26.397 52.848 60.596 1.00 35.59 476 LEU A CA 1
ATOM 3041 C C . LEU A 1 402 ? 25.179 53.369 59.828 1.00 35.32 476 LEU A C 1
ATOM 3042 O O . LEU A 1 402 ? 24.567 52.633 59.048 1.00 35.84 476 LEU A O 1
ATOM 3047 N N . GLN A 1 403 ? 24.797 54.620 60.059 1.00 33.68 477 GLN A N 1
ATOM 3048 C CA . GLN A 1 403 ? 23.682 55.163 59.299 1.00 34.18 477 GLN A CA 1
ATOM 3049 C C . GLN A 1 403 ? 24.190 55.366 57.862 1.00 34.34 477 GLN A C 1
ATOM 3050 O O . GLN A 1 403 ? 23.416 55.625 56.949 1.00 34.33 477 GLN A O 1
ATOM 3056 N N . ARG A 1 404 ? 25.501 55.234 57.668 1.00 35.55 478 ARG A N 1
ATOM 3057 C CA . ARG A 1 404 ? 26.091 55.371 56.340 1.00 36.58 478 ARG A CA 1
ATOM 3058 C C . ARG A 1 404 ? 26.478 54.007 55.804 1.00 36.06 478 ARG A C 1
ATOM 3059 O O . ARG A 1 404 ? 27.148 53.892 54.781 1.00 37.27 478 ARG A O 1
ATOM 3067 N N . HIS A 1 405 ? 26.055 52.961 56.498 1.00 36.35 479 HIS A N 1
ATOM 3068 C CA . HIS A 1 405 ? 26.375 51.623 56.038 1.00 36.23 479 HIS A CA 1
ATOM 3069 C C . HIS A 1 405 ? 25.649 51.392 54.712 1.00 36.51 479 HIS A C 1
ATOM 3070 O O . HIS A 1 405 ? 24.545 51.895 54.509 1.00 37.20 479 HIS A O 1
ATOM 3077 N N . GLU A 1 406 ? 26.275 50.642 53.812 1.00 38.34 480 GLU A N 1
ATOM 3078 C CA . GLU A 1 406 ? 25.691 50.353 52.502 1.00 40.32 480 GLU A CA 1
ATOM 3079 C C . GLU A 1 406 ? 24.394 49.560 52.624 1.00 38.94 480 GLU A C 1
ATOM 3080 O O . GLU A 1 406 ? 23.488 49.707 51.806 1.00 38.20 480 GLU A O 1
ATOM 3086 N N . ASN A 1 407 ? 24.312 48.712 53.642 1.00 37.09 481 ASN A N 1
ATOM 3087 C CA . ASN A 1 407 ? 23.122 47.889 53.834 1.00 37.26 481 ASN A CA 1
ATOM 3088 C C . ASN A 1 407 ? 22.001 48.678 54.501 1.00 36.73 481 ASN A C 1
ATOM 3089 O O . ASN A 1 407 ? 22.159 49.165 55.619 1.00 36.06 481 ASN A O 1
ATOM 3094 N N . GLU A 1 408 ? 20.866 48.793 53.814 1.00 37.65 482 GLU A N 1
ATOM 3095 C CA . GLU A 1 408 ? 19.728 49.547 54.335 1.00 38.53 482 GLU A CA 1
ATOM 3096 C C . GLU A 1 408 ? 19.266 49.083 55.717 1.00 38.20 482 GLU A C 1
ATOM 3097 O O . GLU A 1 408 ? 19.021 49.901 56.601 1.00 37.75 482 GLU A O 1
ATOM 3103 N N . SER A 1 409 ? 19.139 47.773 55.888 1.00 37.21 483 SER A N 1
ATOM 3104 C CA . SER A 1 409 ? 18.707 47.192 57.154 1.00 36.75 483 SER A CA 1
ATOM 3105 C C . SER A 1 409 ? 19.611 47.617 58.309 1.00 35.43 483 SER A C 1
ATOM 3106 O O . SER A 1 409 ? 19.133 47.913 59.402 1.00 36.68 483 SER A O 1
ATOM 3109 N N . VAL A 1 410 ? 20.918 47.640 58.078 1.00 35.33 484 VAL A N 1
ATOM 3110 C CA . VAL A 1 410 ? 21.848 48.077 59.114 1.00 34.20 484 VAL A CA 1
ATOM 3111 C C . VAL A 1 410 ? 21.578 49.557 59.417 1.00 34.29 484 VAL A C 1
ATOM 3112 O O . VAL A 1 410 ? 21.591 49.989 60.568 1.00 32.68 484 VAL A O 1
ATOM 3116 N N . TYR A 1 411 ? 21.331 50.331 58.367 1.00 35.05 485 TYR A N 1
ATOM 3117 C CA . TYR A 1 411 ? 21.053 51.754 58.524 1.00 36.68 485 TYR A CA 1
ATOM 3118 C C . TYR A 1 411 ? 19.784 51.967 59.361 1.00 35.65 485 TYR A C 1
ATOM 3119 O O . TYR A 1 411 ? 19.775 52.784 60.287 1.00 32.04 485 TYR A O 1
ATOM 3128 N N . LYS A 1 412 ? 18.728 51.225 59.027 1.00 35.65 486 LYS A N 1
ATOM 3129 C CA . LYS A 1 412 ? 17.449 51.321 59.728 1.00 38.20 486 LYS A CA 1
ATOM 3130 C C . LYS A 1 412 ? 17.538 50.964 61.213 1.00 38.58 486 LYS A C 1
ATOM 3131 O O . LYS A 1 412 ? 16.888 51.604 62.037 1.00 39.51 486 LYS A O 1
ATOM 3137 N N . ALA A 1 413 ? 18.328 49.944 61.551 1.00 37.25 487 ALA A N 1
ATOM 3138 C CA . ALA A 1 413 ? 18.479 49.529 62.944 1.00 37.25 487 ALA A CA 1
ATOM 3139 C C . ALA A 1 413 ? 19.276 50.572 63.720 1.00 37.69 487 ALA A C 1
ATOM 3140 O O . ALA A 1 413 ? 19.007 50.823 64.899 1.00 36.55 487 ALA A O 1
ATOM 3142 N N . SER A 1 414 ? 20.268 51.168 63.063 1.00 36.79 488 SER A N 1
ATOM 3143 C CA . SER A 1 414 ? 21.067 52.204 63.701 1.00 37.75 488 SER A CA 1
ATOM 3144 C C . SER A 1 414 ? 20.149 53.394 63.956 1.00 38.64 488 SER A C 1
ATOM 3145 O O . SER A 1 414 ? 20.055 53.890 65.080 1.00 39.39 488 SER A O 1
ATOM 3148 N N . LEU A 1 415 ? 19.466 53.845 62.909 1.00 38.76 489 LEU A N 1
ATOM 3149 C CA . LEU A 1 415 ? 18.555 54.977 63.039 1.00 40.67 489 LEU A CA 1
ATOM 3150 C C . LEU A 1 415 ? 17.602 54.766 64.213 1.00 41.15 489 LEU A C 1
ATOM 3151 O O . LEU A 1 415 ? 17.508 55.610 65.109 1.00 38.36 489 LEU A O 1
ATOM 3156 N N . ASN A 1 416 ? 16.901 53.633 64.204 1.00 42.46 490 ASN A N 1
ATOM 3157 C CA . ASN A 1 416 ? 15.948 53.327 65.263 1.00 44.02 490 ASN A CA 1
ATOM 3158 C C . ASN A 1 416 ? 16.547 53.423 66.668 1.00 43.77 490 ASN A C 1
ATOM 3159 O O . ASN A 1 416 ? 15.931 53.992 67.567 1.00 42.99 490 ASN A O 1
ATOM 3164 N N . LEU A 1 417 ? 17.743 52.871 66.859 1.00 43.39 491 LEU A N 1
ATOM 3165 C CA . LEU A 1 417 ? 18.394 52.938 68.165 1.00 43.52 491 LEU A CA 1
ATOM 3166 C C . LEU A 1 417 ? 18.649 54.394 68.527 1.00 43.42 491 LEU A C 1
ATOM 3167 O O . LEU A 1 417 ? 18.505 54.788 69.683 1.00 42.46 491 LEU A O 1
ATOM 3172 N N . ILE A 1 418 ? 19.038 55.186 67.529 1.00 44.16 492 ILE A N 1
ATOM 3173 C CA . ILE A 1 418 ? 19.314 56.605 67.737 1.00 45.20 492 ILE A CA 1
ATOM 3174 C C . ILE A 1 418 ? 18.072 57.358 68.187 1.00 45.40 492 ILE A C 1
ATOM 3175 O O . ILE A 1 418 ? 18.119 58.101 69.163 1.00 45.15 492 ILE A O 1
ATOM 3180 N N . GLU A 1 419 ? 16.969 57.168 67.468 1.00 46.40 493 GLU A N 1
ATOM 3181 C CA . GLU A 1 419 ? 15.726 57.863 67.785 1.00 50.54 493 GLU A CA 1
ATOM 3182 C C . GLU A 1 419 ? 14.971 57.350 69.002 1.00 50.22 493 GLU A C 1
ATOM 3183 O O . GLU A 1 419 ? 13.902 57.866 69.330 1.00 51.03 493 GLU A O 1
ATOM 3189 N N . LYS A 1 420 ? 15.516 56.347 69.681 1.00 50.26 494 LYS A N 1
ATOM 3190 C CA . LYS A 1 420 ? 14.846 55.819 70.864 1.00 50.93 494 LYS A CA 1
ATOM 3191 C C . LYS A 1 420 ? 15.647 56.027 72.134 1.00 49.88 494 LYS A C 1
ATOM 3192 O O . LYS A 1 420 ? 15.089 56.374 73.171 1.00 51.14 494 LYS A O 1
ATOM 3198 N N . TYR A 1 421 ? 16.960 55.856 72.040 1.00 49.46 495 TYR A N 1
ATOM 3199 C CA . TYR A 1 421 ? 17.823 55.972 73.208 1.00 49.42 495 TYR A CA 1
ATOM 3200 C C . TYR A 1 421 ? 18.879 57.077 73.142 1.00 50.90 495 TYR A C 1
ATOM 3201 O O . TYR A 1 421 ? 19.724 57.198 74.030 1.00 49.95 495 TYR A O 1
ATOM 3210 N N . PHE A 1 422 ? 18.816 57.886 72.090 1.00 53.42 496 PHE A N 1
ATOM 3211 C CA . PHE A 1 422 ? 19.749 58.997 71.897 1.00 56.29 496 PHE A CA 1
ATOM 3212 C C . PHE A 1 422 ? 18.985 60.117 71.191 1.00 58.51 496 PHE A C 1
ATOM 3213 O O . PHE A 1 422 ? 19.540 60.877 70.390 1.00 59.40 496 PHE A O 1
ATOM 3221 N N . SER A 1 423 ? 17.695 60.203 71.513 1.00 61.60 497 SER A N 1
ATOM 3222 C CA . SER A 1 423 ? 16.794 61.191 70.922 1.00 62.01 497 SER A CA 1
ATOM 3223 C C . SER A 1 423 ? 17.047 62.613 71.383 1.00 64.18 497 SER A C 1
ATOM 3224 O O . SER A 1 423 ? 17.287 62.861 72.571 1.00 63.72 497 SER A O 1
ATOM 3227 N N . VAL A 1 424 ? 16.936 63.517 70.409 1.00 68.09 498 VAL A N 1
ATOM 3228 C CA . VAL A 1 424 ? 17.152 64.954 70.520 1.00 66.84 498 VAL A CA 1
ATOM 3229 C C . VAL A 1 424 ? 18.428 65.219 69.742 1.00 69.25 498 VAL A C 1
ATOM 3230 O O . VAL A 1 424 ? 19.542 65.233 70.327 1.00 71.88 498 VAL A O 1
ATOM 3235 N N . MET B 2 1 ? 14.002 29.216 65.811 1.00 58.86 1 MET B N 1
ATOM 3236 C CA . MET B 2 1 ? 15.402 28.759 66.077 1.00 57.34 1 MET B CA 1
ATOM 3237 C C . MET B 2 1 ? 16.529 29.760 65.681 1.00 54.61 1 MET B C 1
ATOM 3238 O O . MET B 2 1 ? 16.427 30.450 64.667 1.00 55.96 1 MET B O 1
ATOM 3243 N N . ALA B 2 2 ? 17.592 29.853 66.487 1.00 51.12 2 ALA B N 1
ATOM 3244 C CA . ALA B 2 2 ? 18.735 30.741 66.188 1.00 45.66 2 ALA B CA 1
ATOM 3245 C C . ALA B 2 2 ? 19.901 29.801 65.898 1.00 40.73 2 ALA B C 1
ATOM 3246 O O . ALA B 2 2 ? 21.057 30.208 65.742 1.00 39.22 2 ALA B O 1
ATOM 3248 N N . LYS B 2 3 ? 19.545 28.524 65.837 1.00 37.39 3 LYS B N 1
ATOM 3249 C CA . LYS B 2 3 ? 20.474 27.439 65.594 1.00 35.51 3 LYS B CA 1
ATOM 3250 C C . LYS B 2 3 ? 21.082 27.425 64.196 1.00 33.34 3 LYS B C 1
ATOM 3251 O O . LYS B 2 3 ? 20.417 27.777 63.222 1.00 33.45 3 LYS B O 1
ATOM 3257 N N . ARG B 2 4 ? 22.357 27.039 64.107 1.00 31.57 4 ARG B N 1
ATOM 3258 C CA . ARG B 2 4 ? 23.060 26.987 62.819 1.00 31.09 4 ARG B CA 1
ATOM 3259 C C . ARG B 2 4 ? 24.067 25.838 62.714 1.00 29.96 4 ARG B C 1
ATOM 3260 O O . ARG B 2 4 ? 24.831 25.572 63.646 1.00 27.25 4 ARG B O 1
ATOM 3268 N N . VAL B 2 5 ? 24.062 25.149 61.577 1.00 28.44 5 VAL B N 1
ATOM 3269 C CA . VAL B 2 5 ? 25.002 24.068 61.384 1.00 29.32 5 VAL B CA 1
ATOM 3270 C C . VAL B 2 5 ? 26.374 24.708 61.134 1.00 31.73 5 VAL B C 1
ATOM 3271 O O . VAL B 2 5 ? 26.460 25.915 60.887 1.00 30.86 5 VAL B O 1
ATOM 3275 N N . ALA B 2 6 ? 27.436 23.908 61.228 1.00 31.41 6 ALA B N 1
ATOM 3276 C CA . ALA B 2 6 ? 28.799 24.398 61.030 1.00 32.70 6 ALA B CA 1
ATOM 3277 C C . ALA B 2 6 ? 29.021 25.040 59.666 1.00 33.81 6 ALA B C 1
ATOM 3278 O O . ALA B 2 6 ? 28.375 24.690 58.683 1.00 31.50 6 ALA B O 1
ATOM 3280 N N . GLU B 2 7 ? 29.958 25.977 59.616 1.00 38.29 7 GLU B N 1
ATOM 3281 C CA . GLU B 2 7 ? 30.265 26.679 58.381 1.00 44.52 7 GLU B CA 1
ATOM 3282 C C . GLU B 2 7 ? 30.884 25.737 57.350 1.00 46.19 7 GLU B C 1
ATOM 3283 O O . GLU B 2 7 ? 30.567 25.804 56.164 1.00 47.04 7 GLU B O 1
ATOM 3289 N N . LYS B 2 8 ? 31.759 24.848 57.805 1.00 48.83 8 LYS B N 1
ATOM 3290 C CA . LYS B 2 8 ? 32.405 23.904 56.900 1.00 51.64 8 LYS B CA 1
ATOM 3291 C C . LYS B 2 8 ? 32.293 22.484 57.421 1.00 52.95 8 LYS B C 1
ATOM 3292 O O . LYS B 2 8 ? 32.330 22.258 58.626 1.00 50.76 8 LYS B O 1
ATOM 3298 N N . GLU B 2 9 ? 32.168 21.528 56.508 1.00 55.19 9 GLU B N 1
ATOM 3299 C CA . GLU B 2 9 ? 32.073 20.134 56.907 1.00 58.93 9 GLU B CA 1
ATOM 3300 C C . GLU B 2 9 ? 33.455 19.665 57.353 1.00 58.05 9 GLU B C 1
ATOM 3301 O O . GLU B 2 9 ? 34.386 19.580 56.558 1.00 57.47 9 GLU B O 1
ATOM 3307 N N . LEU B 2 10 ? 33.573 19.379 58.644 1.00 58.28 10 LEU B N 1
ATOM 3308 C CA . LEU B 2 10 ? 34.826 18.930 59.231 1.00 57.76 10 LEU B CA 1
ATOM 3309 C C . LEU B 2 10 ? 34.936 17.420 59.064 1.00 58.02 10 LEU B C 1
ATOM 3310 O O . LEU B 2 10 ? 33.965 16.688 59.268 1.00 57.95 10 LEU B O 1
ATOM 3315 N N . THR B 2 11 ? 36.119 16.952 58.690 1.00 58.96 11 THR B N 1
ATOM 3316 C CA . THR B 2 11 ? 36.330 15.523 58.501 1.00 60.53 11 THR B CA 1
ATOM 3317 C C . THR B 2 11 ? 37.691 15.083 59.042 1.00 61.32 11 THR B C 1
ATOM 3318 O O . THR B 2 11 ? 38.538 15.917 59.370 1.00 59.88 11 THR B O 1
ATOM 3322 N N . ASP B 2 12 ? 37.902 13.772 59.135 1.00 62.89 12 ASP B N 1
ATOM 3323 C CA . ASP B 2 12 ? 39.164 13.255 59.650 1.00 65.03 12 ASP B CA 1
ATOM 3324 C C . ASP B 2 12 ? 40.336 13.490 58.698 1.00 66.36 12 ASP B C 1
ATOM 3325 O O . ASP B 2 12 ? 41.474 13.129 59.003 1.00 66.23 12 ASP B O 1
ATOM 3330 N N . ARG B 2 13 ? 40.059 14.104 57.552 1.00 67.85 13 ARG B N 1
ATOM 3331 C CA . ARG B 2 13 ? 41.097 14.380 56.563 1.00 69.34 13 ARG B CA 1
ATOM 3332 C C . ARG B 2 13 ? 41.281 15.865 56.268 1.00 69.02 13 ARG B C 1
ATOM 3333 O O . ARG B 2 13 ? 42.024 16.230 55.357 1.00 69.22 13 ARG B O 1
ATOM 3341 N N . ASN B 2 14 ? 40.609 16.719 57.034 1.00 68.62 14 ASN B N 1
ATOM 3342 C CA . ASN B 2 14 ? 40.730 18.161 56.835 1.00 68.49 14 ASN B CA 1
ATOM 3343 C C . ASN B 2 14 ? 40.701 18.927 58.158 1.00 69.20 14 ASN B C 1
ATOM 3344 O O . ASN B 2 14 ? 40.770 20.155 58.169 1.00 69.76 14 ASN B O 1
ATOM 3349 N N . TRP B 2 15 ? 40.610 18.208 59.273 1.00 69.52 15 TRP B N 1
ATOM 3350 C CA . TRP B 2 15 ? 40.547 18.861 60.574 1.00 70.62 15 TRP B CA 1
ATOM 3351 C C . TRP B 2 15 ? 41.772 19.701 60.912 1.00 72.53 15 TRP B C 1
ATOM 3352 O O . TRP B 2 15 ? 41.643 20.770 61.507 1.00 72.22 15 TRP B O 1
ATOM 3363 N N . ASP B 2 16 ? 42.957 19.222 60.545 1.00 74.49 16 ASP B N 1
ATOM 3364 C CA . ASP B 2 16 ? 44.186 19.955 60.834 1.00 77.80 16 ASP B CA 1
ATOM 3365 C C . ASP B 2 16 ? 44.515 20.951 59.728 1.00 79.28 16 ASP B C 1
ATOM 3366 O O . ASP B 2 16 ? 45.205 20.610 58.763 1.00 80.39 16 ASP B O 1
ATOM 3371 N N . GLU B 2 17 ? 44.035 22.182 59.874 1.00 79.55 17 GLU B N 1
ATOM 3372 C CA . GLU B 2 17 ? 44.284 23.205 58.868 1.00 80.21 17 GLU B CA 1
ATOM 3373 C C . GLU B 2 17 ? 44.335 24.634 59.401 1.00 81.54 17 GLU B C 1
ATOM 3374 O O . GLU B 2 17 ? 43.759 24.953 60.445 1.00 81.86 17 GLU B O 1
ATOM 3380 N N . GLU B 2 18 ? 45.045 25.488 58.669 1.00 82.35 18 GLU B N 1
ATOM 3381 C CA . GLU B 2 18 ? 45.181 26.905 59.008 1.00 83.18 18 GLU B CA 1
ATOM 3382 C C . GLU B 2 18 ? 43.949 27.585 58.395 1.00 83.87 18 GLU B C 1
ATOM 3383 O O . GLU B 2 18 ? 43.653 27.378 57.213 1.00 84.03 18 GLU B O 1
ATOM 3389 N N . ASP B 2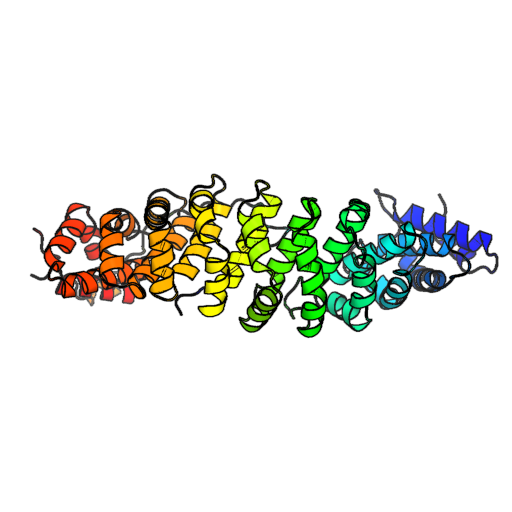 19 ? 43.239 28.393 59.180 1.00 83.78 19 ASP B N 1
ATOM 3390 C CA . ASP B 2 19 ? 42.017 29.039 58.694 1.00 83.66 19 ASP B CA 1
ATOM 3391 C C . ASP B 2 19 ? 42.111 30.442 58.107 1.00 83.36 19 ASP B C 1
ATOM 3392 O O . ASP B 2 19 ? 41.223 31.262 58.313 1.00 83.52 19 ASP B O 1
ATOM 3397 N N . GLU B 2 20 ? 43.190 30.708 57.386 1.00 82.55 20 GLU B N 1
ATOM 3398 C CA . GLU B 2 20 ? 43.396 32.005 56.750 1.00 81.86 20 GLU B CA 1
ATOM 3399 C C . GLU B 2 20 ? 43.512 33.209 57.704 1.00 80.72 20 GLU B C 1
ATOM 3400 O O . GLU B 2 20 ? 44.010 34.292 57.324 1.00 81.12 20 GLU B O 1
ATOM 3406 N N . VAL B 2 21 ? 42.991 33.049 58.914 1.00 78.77 21 VAL B N 1
ATOM 3407 C CA . VAL B 2 21 ? 43.012 34.105 59.922 1.00 76.94 21 VAL B CA 1
ATOM 3408 C C . VAL B 2 21 ? 42.431 35.386 59.311 1.00 76.13 21 VAL B C 1
ATOM 3409 O O . VAL B 2 21 ? 43.171 36.320 58.960 1.00 75.84 21 VAL B O 1
ATOM 3413 N N . GLU B 2 22 ? 41.105 35.443 59.230 1.00 74.92 22 GLU B N 1
ATOM 3414 C CA . GLU B 2 22 ? 40.419 36.581 58.641 1.00 73.07 22 GLU B CA 1
ATOM 3415 C C . GLU B 2 22 ? 40.559 37.857 59.455 1.00 72.04 22 GLU B C 1
ATOM 3416 O O . GLU B 2 22 ? 40.720 37.816 60.674 1.00 72.88 22 GLU B O 1
ATOM 3422 N N . GLU B 2 23 ? 40.507 38.991 58.762 1.00 69.77 23 GLU B N 1
ATOM 3423 C CA . GLU B 2 23 ? 40.618 40.301 59.394 1.00 67.58 23 GLU B CA 1
ATOM 3424 C C . GLU B 2 23 ? 39.231 40.940 59.507 1.00 64.85 23 GLU B C 1
ATOM 3425 O O . GLU B 2 23 ? 38.394 40.776 58.619 1.00 64.36 23 GLU B O 1
ATOM 3431 N N . MET B 2 24 ? 38.995 41.668 60.595 1.00 61.75 24 MET B N 1
ATOM 3432 C CA . MET B 2 24 ? 37.714 42.332 60.825 1.00 58.50 24 MET B CA 1
ATOM 3433 C C . MET B 2 24 ? 37.387 43.292 59.684 1.00 56.51 24 MET B C 1
ATOM 3434 O O . MET B 2 24 ? 36.276 43.283 59.149 1.00 55.39 24 MET B O 1
ATOM 3439 N N . GLY B 2 25 ? 38.366 44.116 59.316 1.00 54.42 25 GLY B N 1
ATOM 3440 C CA . GLY B 2 25 ? 38.179 45.069 58.236 1.00 51.26 25 GLY B CA 1
ATOM 3441 C C . GLY B 2 25 ? 37.287 46.236 58.610 1.00 49.92 25 GLY B C 1
ATOM 3442 O O . GLY B 2 25 ? 37.110 46.546 59.789 1.00 49.30 25 GLY B O 1
ATOM 3443 N N . THR B 2 26 ? 36.735 46.896 57.596 1.00 48.68 26 THR B N 1
ATOM 3444 C CA . THR B 2 26 ? 35.840 48.027 57.807 1.00 47.89 26 THR B CA 1
ATOM 3445 C C . THR B 2 26 ? 34.605 47.808 56.959 1.00 44.83 26 THR B C 1
ATOM 3446 O O . THR B 2 26 ? 34.688 47.209 55.888 1.00 43.73 26 THR B O 1
ATOM 3450 N N . PHE B 2 27 ? 33.464 48.295 57.439 1.00 44.03 27 PHE B N 1
ATOM 3451 C CA . PHE B 2 27 ? 32.208 48.141 56.713 1.00 43.66 27 PHE B CA 1
ATOM 3452 C C . PHE B 2 27 ? 32.138 49.026 55.479 1.00 43.13 27 PHE B C 1
ATOM 3453 O O . PHE B 2 27 ? 32.804 50.064 55.396 1.00 42.09 27 PHE B O 1
ATOM 3461 N N . SER B 2 28 ? 31.335 48.594 54.512 1.00 43.06 28 SER B N 1
ATOM 3462 C CA . SER B 2 28 ? 31.167 49.343 53.282 1.00 42.12 28 SER B CA 1
ATOM 3463 C C . SER B 2 28 ? 30.194 50.482 53.521 1.00 40.26 28 SER B C 1
ATOM 3464 O O . SER B 2 28 ? 29.148 50.304 54.141 1.00 37.86 28 SER B O 1
ATOM 3467 N N . VAL B 2 29 ? 30.564 51.656 53.026 1.00 39.58 29 VAL B N 1
ATOM 3468 C CA . VAL B 2 29 ? 29.756 52.860 53.166 1.00 40.98 29 VAL B CA 1
ATOM 3469 C C . VAL B 2 29 ? 28.775 52.981 52.003 1.00 38.99 29 VAL B C 1
ATOM 3470 O O . VAL B 2 29 ? 29.101 52.626 50.869 1.00 39.04 29 VAL B O 1
ATOM 3474 N N . ALA B 2 30 ? 27.576 53.477 52.287 1.00 37.53 30 ALA B N 1
ATOM 3475 C CA . ALA B 2 30 ? 26.559 53.645 51.254 1.00 38.66 30 ALA B CA 1
ATOM 3476 C C . ALA B 2 30 ? 27.039 54.653 50.207 1.00 38.21 30 ALA B C 1
ATOM 3477 O O . ALA B 2 30 ? 27.764 55.585 50.526 1.00 38.25 30 ALA B O 1
ATOM 3479 N N . SER B 2 31 ? 26.641 54.464 48.955 1.00 39.57 31 SER B N 1
ATOM 3480 C CA . SER B 2 31 ? 27.053 55.380 47.894 1.00 40.62 31 SER B CA 1
ATOM 3481 C C . SER B 2 31 ? 26.402 56.757 48.056 1.00 41.40 31 SER B C 1
ATOM 3482 O O . SER B 2 31 ? 25.516 56.957 48.891 1.00 40.01 31 SER B O 1
ATOM 3485 N N . GLU B 2 32 ? 26.853 57.702 47.245 1.00 43.07 32 GLU B N 1
ATOM 3486 C CA . GLU B 2 32 ? 26.309 59.055 47.256 1.00 45.12 32 GLU B CA 1
ATOM 3487 C C . GLU B 2 32 ? 24.839 59.023 46.832 1.00 41.58 32 GLU B C 1
ATOM 3488 O O . GLU B 2 32 ? 24.004 59.732 47.388 1.00 39.96 32 GLU B O 1
ATOM 3494 N N . GLU B 2 33 ? 24.533 58.203 45.833 1.00 41.91 33 GLU B N 1
ATOM 3495 C CA . GLU B 2 33 ? 23.161 58.086 45.337 1.00 43.13 33 GLU B CA 1
ATOM 3496 C C . GLU B 2 33 ? 22.220 57.683 46.466 1.00 42.75 33 GLU B C 1
ATOM 3497 O O . GLU B 2 33 ? 21.096 58.177 46.564 1.00 43.78 33 GLU B O 1
ATOM 3503 N N . VAL B 2 34 ? 22.687 56.778 47.315 1.00 42.70 34 VAL B N 1
ATOM 3504 C CA . VAL B 2 34 ? 21.891 56.301 48.438 1.00 42.25 34 VAL B CA 1
ATOM 3505 C C . VAL B 2 34 ? 21.741 57.367 49.520 1.00 42.49 34 VAL B C 1
ATOM 3506 O O . VAL B 2 34 ? 20.643 57.619 50.013 1.00 41.05 34 VAL B O 1
ATOM 3510 N N . MET B 2 35 ? 22.854 57.991 49.884 1.00 43.02 35 MET B N 1
ATOM 3511 C CA . MET B 2 35 ? 22.849 58.995 50.933 1.00 44.73 35 MET B CA 1
ATOM 3512 C C . MET B 2 35 ? 21.994 60.234 50.669 1.00 44.75 35 MET B C 1
ATOM 3513 O O . MET B 2 35 ? 21.400 60.783 51.601 1.00 44.35 35 MET B O 1
ATOM 3518 N N . LYS B 2 36 ? 21.910 60.670 49.415 1.00 43.92 36 LYS B N 1
ATOM 3519 C CA . LYS B 2 36 ? 21.116 61.855 49.099 1.00 44.54 36 LYS B CA 1
ATOM 3520 C C . LYS B 2 36 ? 19.655 61.716 49.538 1.00 44.48 36 LYS B C 1
ATOM 3521 O O . LYS B 2 36 ? 18.975 62.714 49.795 1.00 44.44 36 LYS B O 1
ATOM 3527 N N . ASN B 2 37 ? 19.172 60.480 49.631 1.00 43.85 37 ASN B N 1
ATOM 3528 C CA . ASN B 2 37 ? 17.793 60.247 50.037 1.00 44.03 37 ASN B CA 1
ATOM 3529 C C . ASN B 2 37 ? 17.610 59.650 51.427 1.00 43.62 37 ASN B C 1
ATOM 3530 O O . ASN B 2 37 ? 16.483 59.514 51.892 1.00 43.27 37 ASN B O 1
ATOM 3535 N N . ARG B 2 38 ? 18.704 59.295 52.093 1.00 43.86 38 ARG B N 1
ATOM 3536 C CA . ARG B 2 38 ? 18.604 58.726 53.440 1.00 44.49 38 ARG B CA 1
ATOM 3537 C C . ARG B 2 38 ? 18.469 59.792 54.511 1.00 45.31 38 ARG B C 1
ATOM 3538 O O . ARG B 2 38 ? 19.221 60.769 54.522 1.00 46.48 38 ARG B O 1
ATOM 3546 N N . ALA B 2 39 ? 17.510 59.604 55.409 1.00 46.83 39 ALA B N 1
ATOM 3547 C CA . ALA B 2 39 ? 17.328 60.530 56.516 1.00 48.57 39 ALA B CA 1
ATOM 3548 C C . ALA B 2 39 ? 18.292 60.042 57.592 1.00 50.43 39 ALA B C 1
ATOM 3549 O O . ALA B 2 39 ? 18.218 58.891 58.020 1.00 51.35 39 ALA B O 1
ATOM 3551 N N . VAL B 2 40 ? 19.202 60.907 58.019 1.00 52.09 40 VAL B N 1
ATOM 3552 C CA . VAL B 2 40 ? 20.172 60.537 59.040 1.00 54.12 40 VAL B CA 1
ATOM 3553 C C . VAL B 2 40 ? 20.161 61.516 60.216 1.00 55.59 40 VAL B C 1
ATOM 3554 O O . VAL B 2 40 ? 20.430 62.706 60.053 1.00 55.46 40 VAL B O 1
ATOM 3558 N N . LYS B 2 41 ? 19.855 61.002 61.404 1.00 57.10 41 LYS B N 1
ATOM 3559 C CA . LYS B 2 41 ? 19.792 61.824 62.606 1.00 58.55 41 LYS B CA 1
ATOM 3560 C C . LYS B 2 41 ? 21.090 61.820 63.412 1.00 59.47 41 LYS B C 1
ATOM 3561 O O . LYS B 2 41 ? 21.794 60.810 63.468 1.00 60.32 41 LYS B O 1
ATOM 3567 N N . LYS B 2 42 ? 21.408 62.955 64.032 1.00 59.43 42 LYS B N 1
ATOM 3568 C CA . LYS B 2 42 ? 22.606 63.047 64.861 1.00 60.06 42 LYS B CA 1
ATOM 3569 C C . LYS B 2 42 ? 22.234 62.504 66.240 1.00 59.03 42 LYS B C 1
ATOM 3570 O O . LYS B 2 42 ? 21.103 62.672 66.699 1.00 58.47 42 LYS B O 1
ATOM 3576 N N . ALA B 2 43 ? 23.181 61.846 66.896 1.00 58.77 43 ALA B N 1
ATOM 3577 C CA . ALA B 2 43 ? 22.928 61.280 68.211 1.00 58.29 43 ALA B CA 1
ATOM 3578 C C . ALA B 2 43 ? 23.204 62.308 69.301 1.00 57.72 43 ALA B C 1
ATOM 3579 O O . ALA B 2 43 ? 24.174 63.052 69.220 1.00 56.30 43 ALA B O 1
ATOM 3581 N N . LYS B 2 44 ? 22.344 62.347 70.314 1.00 59.46 44 LYS B N 1
ATOM 3582 C CA . LYS B 2 44 ? 22.517 63.276 71.425 1.00 61.09 44 LYS B CA 1
ATOM 3583 C C . LYS B 2 44 ? 23.631 62.760 72.328 1.00 61.54 44 LYS B C 1
ATOM 3584 O O . LYS B 2 44 ? 23.828 61.551 72.443 1.00 62.50 44 LYS B O 1
ATOM 3590 N N . ARG B 2 45 ? 24.346 63.673 72.978 1.00 61.92 45 ARG B N 1
ATOM 3591 C CA . ARG B 2 45 ? 25.443 63.301 73.867 1.00 61.51 45 ARG B CA 1
ATOM 3592 C C . ARG B 2 45 ? 25.131 63.667 75.308 1.00 61.94 45 ARG B C 1
ATOM 3593 O O . ARG B 2 45 ? 24.256 64.489 75.572 1.00 61.88 45 ARG B O 1
ATOM 3601 N N . ARG B 2 46 ? 25.854 63.051 76.237 1.00 64.03 46 ARG B N 1
ATOM 3602 C CA . ARG B 2 46 ? 25.669 63.323 77.653 1.00 64.23 46 ARG B CA 1
ATOM 3603 C C . ARG B 2 46 ? 27.014 63.716 78.271 1.00 66.09 46 ARG B C 1
ATOM 3604 O O . ARG B 2 46 ? 27.090 64.836 78.819 1.00 69.21 46 ARG B O 1
#

Nearest PDB structures (foldseek):
  6d7n-assembly1_B  TM=9.267E-01  e=7.989E-50  Panicum virgatum
  6d7m-assembly1_B  TM=9.243E-01  e=1.422E-49  Mus musculus
  6p6e-assembly1_A  TM=9.158E-01  e=2.529E-49  Mus musculus
  7n8j-assembly1_A  TM=9.475E-01  e=7.078E-49  Homo sapiens
  8g4j-assembly2_B  TM=9.665E-01  e=2.335E-48  Cavia porcellus

Solvent-accessible surface area: 20272 Å² total; per-residue (Å²): 173,95,45,24,124,47,0,44,148,8,3,94,36,150,74,132,119,40,28,41,106,0,0,72,14,0,36,118,12,8,53,109,176,180,148,48,27,14,67,63,0,41,175,39,29,0,7,69,67,0,23,63,13,2,55,80,121,126,34,23,74,6,10,38,11,0,0,75,0,0,4,28,0,3,58,37,74,94,120,15,4,113,26,0,18,101,22,28,0,2,61,19,0,19,80,12,1,88,20,128,78,63,86,0,3,53,26,0,0,83,0,0,0,30,0,0,22,61,19,16,71,27,0,33,62,0,24,162,89,35,0,5,101,37,1,30,60,32,0,76,44,145,70,19,71,97,29,68,73,35,28,0,82,39,0,1,69,0,0,2,6,1,1,19,44,80,140,86,22,4,51,65,95,1,5,77,69,2,0,61,12,0,25,86,0,3,112,23,119,15,65,81,0,13,13,17,0,0,10,0,0,3,22,4,1,32,26,88,59,121,38,0,84,35,0,15,153,59,34,0,4,73,14,0,10,134,19,2,48,24,134,68,54,66,2,10,11,0,0,0,4,0,0,0,8,0,0,18,0,42,35,110,7,0,30,101,0,8,95,32,30,0,1,71,28,0,37,71,6,4,82,35,128,56,77,27,2,25,32,8,0,0,6,0,0,0,0,0,0,17,12,88,87,70,0,0,67,55,0,25,105,75,27,0,0,63,69,1,15,34,6,1,57,178,28,38,9,39,0,18,32,13,0,0,50,0,0,10,5,0,5,79,29,14,34,34,115,6,10,46,69,0,25,142,32,40,0,12,116,6,0,2,69,0,1,30,0,110,38,29,106,4,0,50,6,0,2,76,0,2,36,33,3,0,84,5,10,74,148,84,64,79,34,104,129,5,1,75,76,0,33,144,52,27,0,0,78,64,0,45,46,0,0,124,0,93,46,104,66,1,12,103,35,0,26,62,4,1,66,102,18,0,63,155,167,32,32,54,115,22,136,68,114,16,22,52,155,38,43,83,92,174,46,132,112,32,140,55,39,100,25,56,89,9,62,151,126,56,25,146,125,33,67,71,103,150,0,53,100,135

Foldseek 3Di:
DADLVQLLVQCPDPDPVSNLVSLQVLLVQLVDPPDRVLVVNLVVVCLLSLLVQCPPLVDPSSNLSSLSSLQSQCLDDLVSVVSNVVSVNLLSLLVCCPPPDLSNNLSSLQNLQSQLLSAVVSLQVSVVSPNQVSLVVVCPDPDNVVDDPVSLLSSLSSVLSNQDYPPPGHDLVSVLSCLLSLLVQLVDDDPSSLLSSLLSLLSQLQDDLVSLVSNVVSPNQLSLLVQCQPPDPSNVVSSLSNLLSQLLHALVSVVSNVVSVNLLSLVCQCVPPPQVSVQSSLLSLLSQLLHAQVSLVSNVVSVNLLSLLVCCQDGDPSSVLSSLSNLLSNLVRYDLVSLVVSVVSVNQQSLLVCLVDPPVVSNLSSLSSLVSSLVSCVVVVNLQVSLCVCVVNCSLVSLVVQCPPPDPSSVVSSVVCCCPSVND/DPDDDDPDDDDPVDPDDDDPPDDPDDDDDDDPVVVVPDDDDDDDDD

CATH classification: 1.25.10.10

Organism: Mus musculus (NCBI:txid10090)

Secondary structure (DSSP, 8-state):
---HHHHHHHHTSS-HHHHHHHHHHHHHHHH-SS---HHHHHHTT-HHHHHHHTT-TT-HHHHHHHHHHHHHHHTS-TTHHHHHHHTTHHHHHHHHTT-SSHHHHHHHHHHHHHHHTT-HHHHHHHHHTT-HHHHHHTT--S-GGGS-HHHHHHHHHHHHHHH---TTPPPHHHHHHHHHHHHHHTT-S-HHHHHHHHHHHHHHHSS-HHHHHHHHHTT-HHHHHHHHT-S-HHHHHHHHHHHHHHTTS-HHHHHHHHHTTGGGGHHHHTT-SSHHHHHHHHHHHHHHTTS-HHHHHHHHHTT-HHHHHHHHHSS-HHHHHHHHHHHHHHHHHS-HHHHHHHHHTT-HHHHHHGGG-S-HHHHHHHHHHHHHHHHHHHHTT-HHHHHHHHHHTTHHHHHHHGGGBSSHHHHHHHHHHHHHHS--/------SS---TTTSS----------PPBPPHHHHTT---PPPP--

Radius of gyration: 29.25 Å; Cα contacts (8 Å, |Δi|>4): 686; chains: 2; bounding box: 48×92×55 Å

InterPro domains:
  IPR000225 Armadillo [PF00514] (109-149)
  IPR000225 Armadillo [PF00514] (151-190)
  IPR000225 Armadillo [PF00514] (248-280)
  IPR000225 Armadillo [PF00514] (283-321)
  IPR000225 Armadillo [PF00514] (324-364)
  IPR000225 Armadillo [PF00514] (367-405)
  IPR000225 Armadillo [PF00514] (410-447)
  IPR000225 Armadillo [PS50176] (119-162)
  IPR000225 Armadillo [PS50176] (162-204)
  IPR000225 Armadillo [PS50176] (204-230)
  IPR000225 Armadillo [PS50176] (251-293)
  IPR000225 Armadillo [PS50176] (293-335)
  IPR000225 Armadillo [PS50176] (335-377)
  IPR000225 Armadillo [SM00185] (108-149)
  IPR000225 Armadillo [SM00185] (151-191)
  IPR000225 Armadillo [SM00185] (193-231)
  IPR000225 Armadillo [SM00185] (241-280)
  IPR000225 Armadillo [SM00185] (282-322)
  IPR000225 Armadillo [SM00185] (324-364)
  IPR000225 Armadillo [SM00185] (366-406)

GO terms:
  GO:0010494 cytoplasmic stress granule (C, IDA)
  GO:0005515 protein binding (F, IPI)
  GO:0061608 nuclear import signal receptor activity (F, IDA)
  GO:0006606 protein import into nucleus (P, IDA)
  GO:1903902 positive regulation of viral life cycle (P, IMP)
  GO:0075506 entry of viral genome into host nucleus through nuclear pore complex via importin (P, IMP)
  GO:0005654 nucleoplasm (C, TAS)
  GO:0005829 cytosol (C, TAS)
  GO:0140297 DNA-binding transcription factor binding (F, IPI)
  GO:0098978 glutamatergic synapse (C, IDA)
  GO:0098978 glutamatergic synapse (C, IMP)
  GO:0014069 postsynaptic density (C, IDA)
  GO:0099527 postsynapse to nucleus signaling pathway (P, IDA)
  GO:0099527 postsynapse to nucleus signaling pathway (P, IMP)
  GO:0014069 postsynaptic density (C, IEP)